Protein AF-A0A8T0GEW8-F1 (afdb_monomer)

Foldseek 3Di:
DDDDDDDDDDDDDDDDDDDPDDPDPPPFDCPDPQSVVVVVCVVVVHDDDPPPDDPDPDDDDDDDDDDDDDPPPLDQDPDALLLLLLQLLQVLLLLCVPPQLQDLVLLVLVLLQLVLQLQQPSQPLLVVLSVVCNVCVCPQPNHPDGGHVVSNPGRNNDPCYPVPDHGPQDDDPGRNVVSNLLNLLLSLLRDFLQCLVSSVVSVLSSCCRRPPDPVVNVLLCVLLVPPDDPDRGGSLNSNVSSLSSVQSVLVVVQVVCCVVPVGDPRHRPDDCVLQVVQWDPPPPTDDGPSVSVSVVSSVNNGGDRDDPDDPDDDPDPPDPDDDDDDPPVVVVVVVVVVVVVVVVVLVVLLVVLVVVLVVVVVVVVDDDDDDDPDPVVVVNVVSVVVNVVSVVVVVVD

Structure (mmCIF, N/CA/C/O backbone):
data_AF-A0A8T0GEW8-F1
#
_entry.id   AF-A0A8T0GEW8-F1
#
loop_
_atom_site.group_PDB
_atom_site.id
_atom_site.type_symbol
_atom_site.label_atom_id
_atom_site.label_alt_id
_atom_site.label_comp_id
_atom_site.label_asym_id
_atom_site.label_entity_id
_atom_site.label_seq_id
_atom_site.pdbx_PDB_ins_code
_atom_site.Cartn_x
_atom_site.Cartn_y
_atom_site.Cartn_z
_atom_site.occupancy
_atom_site.B_iso_or_equiv
_atom_site.auth_seq_id
_atom_site.auth_comp_id
_atom_site.auth_asym_id
_atom_site.auth_atom_id
_atom_site.pdbx_PDB_model_num
ATOM 1 N N . MET A 1 1 ? -43.923 12.565 -29.747 1.00 31.59 1 MET A N 1
ATOM 2 C CA . MET A 1 1 ? -43.607 11.832 -30.990 1.00 31.59 1 MET A CA 1
ATOM 3 C C . MET A 1 1 ? -43.226 10.420 -30.596 1.00 31.59 1 MET A C 1
ATOM 5 O O . MET A 1 1 ? -42.374 10.250 -29.739 1.00 31.59 1 MET A O 1
ATOM 9 N N . TYR A 1 2 ? -43.957 9.454 -31.129 1.00 22.86 2 TYR A N 1
ATOM 10 C CA . TYR A 1 2 ? -43.952 8.038 -30.785 1.00 22.86 2 TYR A CA 1
ATOM 11 C C . TYR A 1 2 ? -43.550 7.301 -32.053 1.00 22.86 2 TYR A C 1
ATOM 13 O O . TYR A 1 2 ? -44.267 7.501 -33.025 1.00 22.86 2 TYR A O 1
ATOM 21 N N . ILE A 1 3 ? -42.480 6.497 -32.062 1.00 27.22 3 ILE A N 1
ATOM 22 C CA . ILE A 1 3 ? -42.286 5.382 -33.012 1.00 27.22 3 ILE A CA 1
ATOM 23 C C . ILE A 1 3 ? -41.398 4.323 -32.328 1.00 27.22 3 ILE A C 1
ATOM 25 O O . ILE A 1 3 ? -40.303 4.640 -31.868 1.00 27.22 3 ILE A O 1
ATOM 29 N N . GLY A 1 4 ? -41.913 3.092 -32.220 1.00 26.05 4 GLY A N 1
ATOM 30 C CA . GLY A 1 4 ? -41.209 1.894 -31.740 1.00 26.05 4 GLY A CA 1
ATOM 31 C C . GLY A 1 4 ? -40.441 1.136 -32.848 1.00 26.05 4 GLY A C 1
ATOM 32 O O . GLY A 1 4 ? -40.269 1.674 -33.938 1.00 26.05 4 GLY A O 1
ATOM 33 N N . PRO A 1 5 ? -39.966 -0.099 -32.588 1.00 27.50 5 PRO A N 1
ATOM 34 C CA . PRO A 1 5 ? -39.241 -0.966 -33.542 1.00 27.50 5 PRO A CA 1
ATOM 35 C C . PRO A 1 5 ? -40.183 -2.032 -34.174 1.00 27.50 5 PRO A C 1
ATOM 37 O O . PRO A 1 5 ? -41.350 -2.054 -33.774 1.00 27.50 5 PRO A O 1
ATOM 40 N N . PRO A 1 6 ? -39.744 -3.027 -34.994 1.00 41.16 6 PRO A N 1
ATOM 41 C CA . PRO A 1 6 ? -38.611 -3.199 -35.934 1.00 41.16 6 PRO A CA 1
ATOM 42 C C . PRO A 1 6 ? -39.075 -3.757 -37.327 1.00 41.16 6 PRO A C 1
ATOM 44 O O . PRO A 1 6 ? -40.260 -3.749 -37.629 1.00 41.16 6 PRO A O 1
ATOM 47 N N . GLU A 1 7 ? -38.122 -4.290 -38.115 1.00 24.17 7 GLU A N 1
ATOM 48 C CA . GLU A 1 7 ? -38.219 -5.236 -39.261 1.00 24.17 7 GLU A CA 1
ATOM 49 C C . GLU A 1 7 ? -37.887 -4.687 -40.658 1.00 24.17 7 GLU A C 1
ATOM 51 O O . GLU A 1 7 ? -38.757 -4.204 -41.370 1.00 24.17 7 GLU A O 1
ATOM 56 N N . ILE A 1 8 ? -36.638 -4.909 -41.100 1.00 27.03 8 ILE A N 1
ATOM 57 C CA . ILE A 1 8 ? -36.347 -5.438 -42.445 1.00 27.03 8 ILE A CA 1
ATOM 58 C C . ILE A 1 8 ? -35.208 -6.462 -42.318 1.00 27.03 8 ILE A C 1
ATOM 60 O O . ILE A 1 8 ? -34.075 -6.124 -41.977 1.00 27.03 8 ILE A O 1
ATOM 64 N N . LEU A 1 9 ? -35.528 -7.724 -42.608 1.00 31.25 9 LEU A N 1
ATOM 65 C CA . LEU A 1 9 ? -34.576 -8.756 -43.011 1.00 31.25 9 LEU A CA 1
ATOM 66 C C . LEU A 1 9 ? -34.036 -8.412 -44.405 1.00 31.25 9 LEU A C 1
ATOM 68 O O . LEU A 1 9 ? -34.814 -8.287 -45.348 1.00 31.25 9 LEU A O 1
ATOM 72 N N . ALA A 1 10 ? -32.716 -8.339 -44.562 1.00 27.12 10 ALA A N 1
ATOM 73 C CA . ALA A 1 10 ? -32.076 -8.518 -45.860 1.00 27.12 10 ALA A CA 1
ATOM 74 C C . ALA A 1 10 ? -30.739 -9.243 -45.680 1.00 27.12 10 ALA A C 1
ATOM 76 O O . ALA A 1 10 ? -29.829 -8.784 -44.994 1.00 27.12 10 ALA A O 1
ATOM 77 N N . SER A 1 11 ? -30.674 -10.424 -46.286 1.00 28.80 11 SER A N 1
ATOM 78 C CA . SER A 1 11 ? -29.499 -11.270 -46.433 1.00 28.80 11 SER A CA 1
ATOM 79 C C . SER A 1 11 ? -28.368 -10.567 -47.185 1.00 28.80 11 SER A C 1
ATOM 81 O O . SER A 1 11 ? -28.637 -9.888 -48.175 1.00 28.80 11 SER A O 1
ATOM 83 N N . GLY A 1 12 ? -27.115 -10.880 -46.845 1.00 25.16 12 GLY A N 1
ATOM 84 C CA . GLY A 1 12 ? -26.031 -10.820 -47.828 1.00 25.16 12 GLY A CA 1
ATOM 85 C C . GLY A 1 12 ? -24.666 -10.385 -47.307 1.00 25.16 12 GLY A C 1
ATOM 86 O O . GLY A 1 12 ? -24.427 -9.210 -47.076 1.00 25.16 12 GLY A O 1
ATOM 87 N N . SER A 1 13 ? -23.752 -11.357 -47.300 1.00 26.44 13 SER A N 1
ATOM 88 C CA . SER A 1 13 ? -22.293 -11.228 -47.393 1.00 26.44 13 SER A CA 1
ATOM 89 C C . SER A 1 13 ? -21.514 -10.778 -46.151 1.00 26.44 13 SER A C 1
ATOM 91 O O . SER A 1 13 ? -21.291 -9.601 -45.880 1.00 26.44 13 SER A O 1
ATOM 93 N N . PHE A 1 14 ? -20.978 -11.788 -45.468 1.00 28.20 14 PHE A N 1
ATOM 94 C CA . PHE A 1 14 ? -19.852 -11.700 -44.548 1.00 28.20 14 PHE A CA 1
ATOM 95 C C . PHE A 1 14 ? -18.619 -11.131 -45.272 1.00 28.20 14 PHE A C 1
ATOM 97 O O . PHE A 1 14 ? -18.049 -11.778 -46.146 1.00 28.20 14 PHE A O 1
ATOM 104 N N . ALA A 1 15 ? -18.202 -9.923 -44.897 1.00 29.20 15 ALA A N 1
ATOM 105 C CA . ALA A 1 15 ? -16.880 -9.388 -45.203 1.00 29.20 15 ALA A CA 1
ATOM 106 C C . ALA A 1 15 ? -16.211 -9.010 -43.876 1.00 29.20 15 ALA A C 1
ATOM 108 O O . ALA A 1 15 ? -16.519 -7.987 -43.266 1.00 29.20 15 ALA A O 1
ATOM 109 N N . SER A 1 16 ? -15.327 -9.884 -43.395 1.00 31.16 16 SER A N 1
ATOM 110 C CA . SER A 1 16 ? -14.570 -9.686 -42.162 1.00 31.16 16 SER A CA 1
ATOM 111 C C . SER A 1 16 ? -13.531 -8.575 -42.329 1.00 31.16 16 SER A C 1
ATOM 113 O O . SER A 1 16 ? -12.635 -8.688 -43.166 1.00 31.16 16 SER A O 1
ATOM 115 N N . ARG A 1 17 ? -13.578 -7.541 -41.483 1.00 31.94 17 ARG A N 1
ATOM 116 C CA . ARG A 1 17 ? -12.432 -6.654 -41.239 1.00 31.94 17 ARG A CA 1
ATOM 117 C C . ARG A 1 17 ? -11.758 -7.030 -39.916 1.00 31.94 17 ARG A C 1
ATOM 119 O O . ARG A 1 17 ? -12.286 -6.757 -38.848 1.00 31.94 17 ARG A O 1
ATOM 126 N N . GLY A 1 18 ? -10.610 -7.697 -40.062 1.00 29.62 18 GLY A N 1
ATOM 127 C CA . GLY A 1 18 ? -9.391 -7.634 -39.242 1.00 29.62 18 GLY A CA 1
ATOM 128 C C . GLY A 1 18 ? -9.494 -7.706 -37.718 1.00 29.62 18 GLY A C 1
ATOM 129 O O . GLY A 1 18 ? -9.539 -6.675 -37.056 1.00 29.62 18 GLY A O 1
ATOM 130 N N . LYS A 1 19 ? -9.363 -8.916 -37.161 1.00 34.34 19 LYS A N 1
ATOM 131 C CA . LYS A 1 19 ? -8.865 -9.129 -35.793 1.00 34.34 19 LYS A CA 1
ATOM 132 C C . LYS A 1 19 ? -7.336 -8.984 -35.801 1.00 34.34 19 LYS A C 1
ATOM 134 O O . LYS A 1 19 ? -6.679 -9.718 -36.530 1.00 34.34 19 LYS A O 1
ATOM 139 N N . LYS A 1 20 ? -6.772 -8.099 -34.975 1.00 37.69 20 LYS A N 1
ATOM 140 C CA . LYS A 1 20 ? -5.392 -8.244 -34.484 1.00 37.69 20 LYS A CA 1
ATOM 141 C C . LYS A 1 20 ? -5.466 -9.041 -33.184 1.00 37.69 20 LYS A C 1
ATOM 143 O O . LYS A 1 20 ? -5.836 -8.497 -32.150 1.00 37.69 20 LYS A O 1
ATOM 148 N N . GLY A 1 21 ? -5.211 -10.339 -33.264 1.00 30.97 21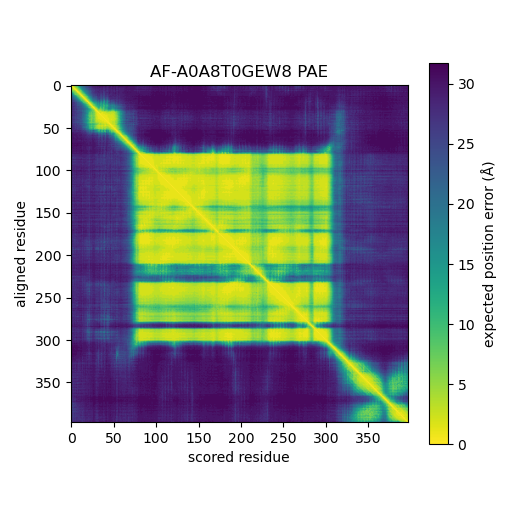 GLY A N 1
ATOM 149 C CA . GLY A 1 21 ? -5.176 -11.244 -32.121 1.00 30.97 21 GLY A CA 1
ATOM 150 C C . GLY A 1 21 ? -4.477 -12.526 -32.536 1.00 30.97 21 GLY A C 1
ATOM 151 O O . GLY A 1 21 ? -4.980 -13.174 -33.446 1.00 30.97 21 GLY A O 1
ATOM 152 N N . LEU A 1 22 ? -3.356 -12.826 -31.865 1.00 35.22 22 LEU A N 1
ATOM 153 C CA . LEU A 1 22 ? -2.341 -13.833 -32.204 1.00 35.22 22 LEU A CA 1
ATOM 154 C C . LEU A 1 22 ? -1.844 -13.721 -33.651 1.00 35.22 22 LEU A C 1
ATOM 156 O O . LEU A 1 22 ? -2.635 -13.772 -34.587 1.00 35.22 22 LEU A O 1
ATOM 160 N N . ASP A 1 23 ? -0.530 -13.640 -33.855 1.00 40.91 23 ASP A N 1
ATOM 161 C CA . ASP A 1 23 ? 0.010 -13.981 -35.169 1.00 40.91 23 ASP A CA 1
ATOM 162 C C . ASP A 1 23 ? -0.490 -15.391 -35.493 1.00 40.91 23 ASP A C 1
ATOM 164 O O . ASP A 1 23 ? -0.124 -16.375 -34.840 1.00 40.91 23 ASP A O 1
ATOM 168 N N . SER A 1 24 ? -1.419 -15.468 -36.445 1.00 48.75 24 SER A N 1
ATOM 169 C CA . SER A 1 24 ? -1.850 -16.716 -37.045 1.00 48.75 24 SER A CA 1
ATOM 170 C C . SER A 1 24 ? -0.597 -17.468 -37.457 1.00 48.75 24 SER A C 1
ATOM 172 O O . SER A 1 24 ? 0.356 -16.848 -37.924 1.00 48.75 24 SER A O 1
ATOM 174 N N . VAL A 1 25 ? -0.588 -18.787 -37.270 1.00 50.16 25 VAL A N 1
ATOM 175 C CA . VAL A 1 25 ? 0.472 -19.661 -37.778 1.00 50.16 25 VAL A CA 1
ATOM 176 C C . VAL A 1 25 ? 0.545 -19.465 -39.294 1.00 50.16 25 VAL A C 1
ATOM 178 O O . VAL A 1 25 ? -0.166 -20.113 -40.057 1.00 50.16 25 VAL A O 1
ATOM 181 N N . GLU A 1 26 ? 1.340 -18.498 -39.740 1.00 45.25 26 GLU A N 1
ATOM 182 C CA . GLU A 1 26 ? 1.493 -18.203 -41.151 1.00 45.25 26 GLU A CA 1
ATOM 183 C C . GLU A 1 26 ? 2.299 -19.344 -41.768 1.00 45.25 26 GLU A C 1
ATOM 185 O O . GLU A 1 26 ? 3.472 -19.557 -41.454 1.00 45.25 26 GLU A O 1
ATOM 190 N N . GLY A 1 27 ? 1.631 -20.107 -42.635 1.00 53.59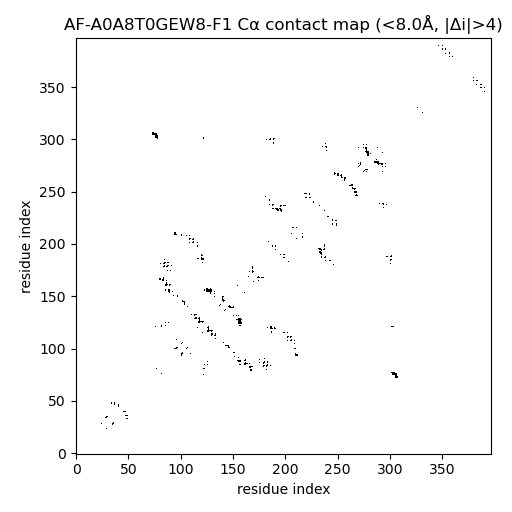 27 GLY A N 1
ATOM 191 C CA . GLY A 1 27 ? 2.269 -21.067 -43.531 1.00 53.59 27 GLY A CA 1
ATOM 192 C C . GLY A 1 27 ? 2.339 -22.522 -43.061 1.00 53.59 27 GLY A C 1
ATOM 193 O O . GLY A 1 27 ? 3.123 -23.278 -43.631 1.00 53.59 27 GLY A O 1
ATOM 194 N N . GLY A 1 28 ? 1.543 -22.950 -42.077 1.00 51.62 28 GLY A N 1
ATOM 195 C CA . GLY A 1 28 ? 1.423 -24.373 -41.745 1.00 51.62 28 GLY A CA 1
ATOM 196 C C . GLY A 1 28 ? 0.036 -24.728 -41.227 1.00 51.62 28 GLY A C 1
ATOM 197 O O . GLY A 1 28 ? -0.393 -24.176 -40.218 1.00 51.62 28 GLY A O 1
ATOM 198 N N . ASP A 1 29 ? -0.650 -25.654 -41.900 1.00 52.09 29 ASP A N 1
ATOM 199 C CA . ASP A 1 29 ? -1.899 -26.242 -41.414 1.00 52.09 29 ASP A CA 1
ATOM 200 C C . ASP A 1 29 ? -1.615 -27.030 -40.127 1.00 52.09 29 ASP A C 1
ATOM 202 O O . ASP A 1 29 ? -1.225 -28.195 -40.162 1.00 52.09 29 ASP A O 1
ATOM 206 N N . VAL A 1 30 ? -1.767 -26.390 -38.965 1.00 58.62 30 VAL A N 1
ATOM 207 C CA . VAL A 1 30 ? -1.705 -27.077 -37.670 1.00 58.62 30 VAL A CA 1
ATOM 208 C C . VAL A 1 30 ? -3.067 -27.711 -37.417 1.00 58.62 30 VAL A C 1
ATOM 210 O O . VAL A 1 30 ? -3.941 -27.119 -36.785 1.00 58.62 30 VAL A O 1
ATOM 213 N N . ALA A 1 31 ? -3.269 -28.903 -37.975 1.00 60.41 31 ALA A N 1
ATOM 214 C CA . ALA A 1 31 ? -4.513 -29.657 -37.847 1.00 60.41 31 ALA A CA 1
ATOM 215 C C . ALA A 1 31 ? -4.477 -30.640 -36.665 1.00 60.41 31 ALA A C 1
ATOM 217 O O . ALA A 1 31 ? -5.524 -31.051 -36.161 1.00 60.41 31 ALA A O 1
ATOM 218 N N . THR A 1 32 ? -3.280 -31.017 -36.210 1.00 73.75 32 THR A N 1
ATOM 219 C CA . THR A 1 32 ? -3.072 -32.029 -35.171 1.00 73.75 32 THR A CA 1
ATOM 220 C C . THR A 1 32 ? -2.059 -31.586 -34.111 1.00 73.75 32 THR A C 1
ATOM 222 O O . THR A 1 32 ? -1.294 -30.636 -34.289 1.00 73.75 32 THR A O 1
ATOM 225 N N . GLY A 1 33 ? -2.038 -32.295 -32.977 1.00 71.12 33 GLY A N 1
ATOM 226 C CA . GLY A 1 33 ? -1.049 -32.062 -31.920 1.00 71.12 33 GLY A CA 1
ATOM 227 C C . GLY A 1 33 ? 0.397 -32.298 -32.377 1.00 71.12 33 GLY A C 1
ATOM 228 O O . GLY A 1 33 ? 1.303 -31.634 -31.876 1.00 71.12 33 GLY A O 1
ATOM 229 N N . ASP A 1 34 ? 0.616 -33.190 -33.349 1.00 75.38 34 ASP A N 1
ATOM 230 C CA . ASP A 1 34 ? 1.935 -33.435 -33.943 1.00 75.38 34 ASP A CA 1
ATOM 231 C C . ASP A 1 34 ? 2.409 -32.240 -34.786 1.00 75.38 34 ASP A C 1
ATOM 233 O O . ASP A 1 34 ? 3.584 -31.870 -34.720 1.00 75.38 34 ASP A O 1
ATOM 237 N N . ASP A 1 35 ? 1.498 -31.582 -35.511 1.00 73.31 35 ASP A N 1
ATOM 238 C CA . ASP A 1 35 ? 1.813 -30.401 -36.329 1.00 73.31 35 ASP A CA 1
ATOM 239 C C . ASP A 1 35 ? 2.222 -29.214 -35.449 1.00 73.31 35 ASP A C 1
ATOM 241 O O . ASP A 1 35 ? 3.203 -28.517 -35.727 1.00 73.31 35 ASP A O 1
ATOM 245 N N . LEU A 1 36 ? 1.514 -29.025 -34.329 1.00 79.38 36 LEU A N 1
ATOM 246 C CA . LEU A 1 36 ? 1.851 -28.004 -33.342 1.00 79.38 36 LEU A CA 1
ATOM 247 C C . LEU A 1 36 ? 3.216 -28.292 -32.711 1.00 79.38 36 LEU A C 1
ATOM 249 O O . LEU A 1 36 ? 4.041 -27.388 -32.571 1.00 79.38 36 LEU A O 1
ATOM 253 N N . LEU A 1 37 ? 3.482 -29.553 -32.359 1.00 80.38 37 LEU A N 1
ATOM 254 C CA . LEU A 1 37 ? 4.751 -29.950 -31.757 1.00 80.38 37 LEU A CA 1
ATOM 255 C C . LEU A 1 37 ? 5.925 -29.757 -32.727 1.00 80.38 37 LEU A C 1
ATOM 257 O O . LEU A 1 37 ? 6.981 -29.274 -32.315 1.00 80.38 37 LEU A O 1
ATOM 261 N N . GLN A 1 38 ? 5.747 -30.063 -34.015 1.00 76.00 38 GLN A N 1
ATOM 262 C CA . GLN A 1 38 ? 6.753 -29.783 -35.043 1.00 76.00 38 GLN A CA 1
ATOM 263 C C . GLN A 1 38 ? 7.003 -28.284 -35.218 1.00 76.00 38 GLN A C 1
ATOM 265 O O . GLN A 1 38 ? 8.162 -27.863 -35.303 1.00 76.00 38 GLN A O 1
ATOM 270 N N . TRP A 1 39 ? 5.945 -27.471 -35.219 1.00 76.88 39 TRP A N 1
ATOM 271 C CA . TRP A 1 39 ? 6.070 -26.018 -35.294 1.00 76.88 39 TRP A CA 1
ATOM 272 C C . TRP A 1 39 ? 6.848 -25.449 -34.096 1.00 76.88 39 TRP A C 1
ATOM 274 O O . TRP A 1 39 ? 7.785 -24.667 -34.280 1.00 76.88 39 TRP A O 1
ATOM 284 N N . ILE A 1 40 ? 6.539 -25.908 -32.876 1.00 78.00 40 ILE A N 1
ATOM 285 C CA . ILE A 1 40 ? 7.249 -25.515 -31.648 1.00 78.00 40 ILE A CA 1
ATOM 286 C C . ILE A 1 40 ? 8.721 -25.941 -31.719 1.00 78.00 40 ILE A C 1
ATOM 288 O O . ILE A 1 40 ? 9.606 -25.104 -31.534 1.00 78.00 40 ILE A O 1
ATOM 292 N N . ASN A 1 41 ? 8.992 -27.213 -32.040 1.00 80.88 41 ASN A N 1
ATOM 293 C CA . ASN A 1 41 ? 10.339 -27.786 -32.146 1.00 80.88 41 ASN A CA 1
ATOM 294 C C . ASN A 1 41 ? 11.251 -26.977 -33.082 1.00 80.88 41 ASN A C 1
ATOM 296 O O . ASN A 1 41 ? 12.416 -26.736 -32.755 1.00 80.88 41 ASN A O 1
ATOM 300 N N . LYS A 1 42 ? 10.708 -26.502 -34.213 1.00 81.50 42 LYS A N 1
ATOM 301 C CA . LYS A 1 42 ? 11.425 -25.666 -35.187 1.00 81.50 42 LYS A CA 1
ATOM 302 C C . LYS A 1 42 ? 11.825 -24.303 -34.615 1.00 81.50 42 LYS A C 1
ATOM 304 O O . LYS A 1 42 ? 12.899 -23.804 -34.938 1.00 81.50 42 LYS A O 1
ATOM 309 N N . ARG A 1 43 ? 10.990 -23.707 -33.759 1.00 76.00 43 ARG A N 1
ATOM 310 C CA . ARG A 1 43 ? 11.202 -22.362 -33.198 1.00 76.00 43 ARG A CA 1
ATOM 311 C C . ARG A 1 43 ? 12.156 -22.359 -32.004 1.00 76.00 43 ARG A C 1
ATOM 313 O O . ARG A 1 43 ? 12.912 -21.410 -31.831 1.00 76.00 43 ARG A O 1
ATOM 320 N N . ILE A 1 44 ? 12.151 -23.433 -31.214 1.00 77.81 44 ILE A N 1
ATOM 321 C CA . ILE A 1 44 ? 13.019 -23.587 -30.032 1.00 77.81 44 ILE A CA 1
ATOM 322 C C . ILE A 1 44 ? 14.295 -24.399 -30.310 1.00 77.81 44 ILE A C 1
ATOM 324 O O . ILE A 1 44 ? 15.079 -24.627 -29.392 1.00 77.81 44 ILE A O 1
ATOM 328 N N . ASN A 1 45 ? 14.491 -24.857 -31.554 1.00 77.38 45 ASN A N 1
ATOM 329 C CA . ASN A 1 45 ? 15.600 -25.713 -31.987 1.00 77.38 45 ASN A CA 1
ATOM 330 C C . ASN A 1 45 ? 15.780 -26.976 -31.113 1.00 77.38 45 ASN A C 1
ATOM 332 O O . ASN A 1 45 ? 16.884 -27.302 -30.671 1.00 77.38 45 ASN A O 1
ATOM 336 N N . LYS A 1 46 ? 14.678 -27.688 -30.841 1.00 82.19 46 LYS A N 1
ATOM 337 C CA . LYS A 1 46 ? 14.663 -28.965 -30.098 1.00 82.19 46 LYS A CA 1
ATOM 338 C C . LYS A 1 46 ? 13.888 -30.042 -30.867 1.00 82.19 46 LYS A C 1
ATOM 340 O O . LYS A 1 46 ? 13.291 -29.757 -31.900 1.00 82.19 46 LYS A O 1
ATOM 345 N N . ARG A 1 47 ? 13.942 -31.297 -30.405 1.00 75.56 47 ARG A N 1
ATOM 346 C CA . ARG A 1 47 ? 13.287 -32.455 -31.046 1.00 75.56 47 ARG A CA 1
ATOM 347 C C . ARG A 1 47 ? 12.516 -33.286 -30.019 1.00 75.56 47 ARG A C 1
ATOM 349 O O . ARG A 1 47 ? 13.015 -34.309 -29.568 1.00 75.56 47 ARG A O 1
ATOM 356 N N . TYR A 1 48 ? 11.333 -32.820 -29.639 1.00 76.00 48 TYR A N 1
ATOM 357 C CA . TYR A 1 48 ? 10.393 -33.578 -28.809 1.00 76.00 48 TYR A CA 1
ATOM 358 C C . TYR A 1 48 ? 9.409 -34.379 -29.673 1.00 76.00 48 TYR A C 1
ATOM 360 O O . TYR A 1 48 ? 9.063 -33.945 -30.774 1.00 76.00 48 TYR A O 1
ATOM 368 N N . SER A 1 49 ? 8.926 -35.510 -29.165 1.00 79.25 49 SER A N 1
ATOM 369 C CA . SER A 1 49 ? 7.895 -36.356 -29.776 1.00 79.25 49 SER A CA 1
ATOM 370 C C . SER A 1 49 ? 6.730 -36.573 -28.809 1.00 79.25 49 SER A C 1
ATOM 372 O O . SER A 1 49 ? 6.934 -36.743 -27.609 1.00 79.25 49 SER A O 1
ATOM 374 N N . LEU A 1 50 ? 5.495 -36.661 -29.321 1.00 73.69 50 LEU A N 1
ATOM 375 C CA . LEU A 1 50 ? 4.319 -37.009 -28.504 1.00 73.69 50 LEU A CA 1
ATOM 376 C C . LEU A 1 50 ? 4.400 -38.419 -27.892 1.00 73.69 50 LEU A C 1
ATOM 378 O O . LEU A 1 50 ? 3.615 -38.760 -27.010 1.00 73.69 50 LEU A O 1
ATOM 382 N N . LYS A 1 51 ? 5.341 -39.242 -28.366 1.00 70.94 51 LYS A N 1
ATOM 383 C CA . LYS A 1 51 ? 5.599 -40.601 -27.876 1.00 70.94 51 LYS A CA 1
ATOM 384 C C . LYS A 1 51 ? 6.802 -40.682 -26.935 1.00 70.94 51 LYS A C 1
ATOM 386 O O . LYS A 1 51 ? 7.169 -41.790 -26.544 1.00 70.94 51 LYS A O 1
ATOM 391 N N . ASP A 1 52 ? 7.428 -39.553 -26.595 1.00 68.12 52 ASP A N 1
ATOM 392 C CA . ASP A 1 52 ? 8.541 -39.542 -25.648 1.00 68.12 52 ASP A CA 1
ATOM 393 C C . ASP A 1 52 ? 8.065 -40.095 -24.299 1.00 68.12 52 ASP A C 1
ATOM 395 O O . ASP A 1 52 ? 7.110 -39.598 -23.693 1.00 68.12 52 ASP A O 1
ATOM 399 N N . LYS A 1 53 ? 8.711 -41.172 -23.836 1.00 53.19 53 LYS A N 1
ATOM 400 C CA . LYS A 1 53 ? 8.368 -41.792 -22.556 1.00 53.19 53 LYS A CA 1
ATOM 401 C C . LYS A 1 53 ? 8.685 -40.835 -21.412 1.00 53.19 53 LYS A C 1
ATOM 403 O O . LYS A 1 53 ? 9.746 -40.219 -21.342 1.00 53.19 53 LYS A O 1
ATOM 408 N N . ARG A 1 54 ? 7.738 -40.754 -20.484 1.00 45.56 54 ARG A N 1
ATOM 409 C CA . ARG A 1 54 ? 7.850 -40.032 -19.219 1.00 45.56 54 ARG A CA 1
ATOM 410 C C . ARG A 1 54 ? 9.018 -40.615 -18.396 1.00 45.56 54 ARG A C 1
ATOM 412 O O . ARG A 1 54 ? 9.060 -41.829 -18.236 1.00 45.56 54 ARG A O 1
ATOM 419 N N . PRO A 1 55 ? 9.924 -39.799 -17.824 1.00 35.19 55 PRO A N 1
ATOM 420 C CA . PRO A 1 55 ? 10.973 -40.322 -16.948 1.00 35.19 55 PRO A CA 1
ATOM 421 C C . PRO A 1 55 ? 10.339 -40.904 -15.678 1.00 35.19 55 PRO A C 1
ATOM 423 O O . PRO A 1 55 ? 9.779 -40.138 -14.897 1.00 35.19 55 PRO A O 1
ATOM 426 N N . GLY A 1 56 ? 10.371 -42.227 -15.490 1.00 47.38 56 GLY A N 1
ATOM 427 C CA . GLY A 1 56 ? 9.885 -42.884 -14.267 1.00 47.38 56 GLY A CA 1
ATOM 428 C C . GLY A 1 56 ? 9.130 -44.209 -14.430 1.00 47.38 56 GLY A C 1
ATOM 429 O O . GLY A 1 56 ? 8.763 -44.780 -13.415 1.00 47.38 56 GLY A O 1
ATOM 430 N N . ASP A 1 57 ? 8.904 -44.715 -15.645 1.00 40.25 57 ASP A N 1
ATOM 431 C CA . ASP A 1 57 ? 8.289 -46.041 -15.825 1.00 40.25 57 ASP A CA 1
ATOM 432 C C . ASP A 1 57 ? 9.361 -47.150 -15.837 1.00 40.25 57 ASP A C 1
ATOM 434 O O . ASP A 1 57 ? 9.713 -47.658 -16.903 1.00 40.25 57 ASP A O 1
ATOM 438 N N . GLU A 1 58 ? 9.874 -47.524 -14.661 1.00 36.72 58 GLU A N 1
ATOM 439 C CA . GLU A 1 58 ? 10.549 -48.812 -14.427 1.00 36.72 58 GLU A CA 1
ATOM 440 C C . GLU A 1 58 ? 10.027 -49.464 -13.127 1.00 36.72 58 GLU A C 1
ATOM 442 O O . GLU A 1 58 ? 10.285 -48.983 -12.031 1.00 36.72 58 GLU A O 1
ATOM 447 N N . SER A 1 59 ? 9.240 -50.530 -13.335 1.00 37.81 59 SER A N 1
ATOM 448 C CA . SER A 1 59 ? 8.977 -51.746 -12.533 1.00 37.81 59 SER A CA 1
ATOM 449 C C . SER A 1 59 ? 8.857 -51.710 -10.998 1.00 37.81 59 SER A C 1
ATOM 451 O O . SER A 1 59 ? 9.819 -51.437 -10.292 1.00 37.81 59 SER A O 1
ATOM 453 N N . ASP A 1 60 ? 7.687 -52.187 -10.550 1.00 38.34 60 ASP A N 1
ATOM 454 C CA . ASP A 1 60 ? 7.427 -53.173 -9.486 1.00 38.34 60 ASP A CA 1
ATOM 455 C C . ASP A 1 60 ? 8.236 -53.093 -8.179 1.00 38.34 60 ASP A C 1
ATOM 457 O O . ASP A 1 60 ? 9.317 -53.661 -8.085 1.00 38.34 60 ASP A O 1
ATOM 461 N N . GLU A 1 61 ? 7.625 -52.550 -7.117 1.00 30.27 61 GLU A N 1
ATOM 462 C CA . GLU A 1 61 ? 7.772 -53.109 -5.765 1.00 30.27 61 GLU A CA 1
ATOM 463 C C . GLU A 1 61 ? 6.584 -52.727 -4.861 1.00 30.27 61 GLU A C 1
ATOM 465 O O . GLU A 1 61 ? 6.220 -51.564 -4.682 1.00 30.27 61 GLU A O 1
ATOM 470 N N . GLU A 1 62 ? 5.949 -53.764 -4.325 1.00 37.88 62 GLU A N 1
ATOM 471 C CA . GLU A 1 62 ? 4.857 -53.757 -3.357 1.00 37.88 62 GLU A CA 1
ATOM 472 C C . GLU A 1 62 ? 5.404 -53.361 -1.976 1.00 37.88 62 GLU A C 1
ATOM 474 O O . GLU A 1 62 ? 6.170 -54.120 -1.386 1.00 37.88 62 GLU A O 1
ATOM 479 N N . VAL A 1 63 ? 5.023 -52.197 -1.428 1.00 29.44 63 VAL A N 1
ATOM 480 C CA . VAL A 1 63 ? 5.275 -51.886 -0.009 1.00 29.44 63 VAL A CA 1
ATOM 481 C C . VAL A 1 63 ? 4.059 -51.234 0.643 1.00 29.44 63 VAL A C 1
ATOM 483 O O . VAL A 1 63 ? 3.471 -50.263 0.174 1.00 29.44 63 VAL A O 1
ATOM 486 N N . THR A 1 64 ? 3.715 -51.859 1.758 1.00 29.44 64 THR A N 1
ATOM 487 C CA . THR A 1 64 ? 2.560 -51.746 2.635 1.00 29.44 64 THR A CA 1
ATOM 488 C C . THR A 1 64 ? 2.308 -50.373 3.257 1.00 29.44 64 THR A C 1
ATOM 490 O O . THR A 1 64 ? 3.212 -49.699 3.746 1.00 29.44 64 THR A O 1
ATOM 493 N N . GLU A 1 65 ? 1.014 -50.070 3.333 1.00 39.19 65 GLU A N 1
ATOM 494 C CA . GLU A 1 65 ? 0.314 -49.141 4.221 1.00 39.19 65 GLU A CA 1
ATOM 495 C C . GLU A 1 65 ? 0.911 -49.060 5.641 1.00 39.19 65 GLU A C 1
ATOM 497 O O . GLU A 1 65 ? 1.082 -50.089 6.295 1.00 39.19 65 GLU A O 1
ATOM 502 N N . ASN A 1 66 ? 1.223 -47.835 6.103 1.00 33.81 66 ASN A N 1
ATOM 503 C CA . ASN A 1 66 ? 0.942 -47.297 7.451 1.00 33.81 66 ASN A CA 1
ATOM 504 C C . ASN A 1 66 ? 1.735 -46.000 7.728 1.00 33.81 66 ASN A C 1
ATOM 506 O O . ASN A 1 66 ? 2.849 -46.063 8.242 1.00 33.81 66 ASN A O 1
ATOM 510 N N . GLN A 1 67 ? 1.145 -44.823 7.475 1.00 30.06 67 GLN A N 1
ATOM 511 C CA . GLN A 1 67 ? 1.376 -43.589 8.254 1.00 30.06 67 GLN A CA 1
ATOM 512 C C . GLN A 1 67 ? 0.351 -42.502 7.861 1.00 30.06 67 GLN A C 1
ATOM 514 O O . GLN A 1 67 ? 0.005 -42.398 6.684 1.00 30.06 67 GLN A O 1
ATOM 519 N N . PRO A 1 68 ? -0.178 -41.709 8.817 1.00 30.14 68 PRO A N 1
ATOM 520 C CA . PRO A 1 68 ? -1.181 -40.686 8.526 1.00 30.14 68 PRO A CA 1
ATOM 521 C C . PRO A 1 68 ? -0.566 -39.557 7.684 1.00 30.14 68 PRO A C 1
ATOM 523 O O . PRO A 1 68 ? 0.631 -39.287 7.819 1.00 30.14 68 PRO A O 1
ATOM 526 N N . PRO A 1 69 ? -1.356 -38.878 6.831 1.00 31.45 69 PRO A N 1
ATOM 527 C CA . PRO A 1 69 ? -0.823 -37.892 5.907 1.00 31.45 69 PRO A CA 1
ATOM 528 C C . PRO A 1 69 ? -0.207 -36.740 6.697 1.00 31.45 69 PRO A C 1
ATOM 530 O O . PRO A 1 69 ? -0.887 -36.028 7.439 1.00 31.45 69 PRO A O 1
ATOM 533 N N . THR A 1 70 ? 1.101 -36.552 6.535 1.00 29.06 70 THR A N 1
ATOM 534 C CA . THR A 1 70 ? 1.772 -35.320 6.933 1.00 29.06 70 THR A CA 1
ATOM 535 C C . THR A 1 70 ? 1.120 -34.187 6.158 1.00 29.06 70 THR A C 1
ATOM 537 O O . THR A 1 70 ? 1.200 -34.154 4.930 1.00 29.06 70 THR A O 1
ATOM 540 N N . VAL A 1 71 ? 0.448 -33.280 6.866 1.00 31.80 71 VAL A N 1
ATOM 541 C CA . VAL A 1 71 ? -0.065 -32.033 6.298 1.00 31.80 71 VAL A CA 1
ATOM 542 C C . VAL A 1 71 ? 1.124 -31.295 5.690 1.00 31.80 71 VAL A C 1
ATOM 544 O O . VAL A 1 71 ? 1.936 -30.711 6.404 1.00 31.80 71 VAL A O 1
ATOM 547 N N . THR A 1 72 ? 1.257 -31.342 4.367 1.00 31.22 72 THR A N 1
ATOM 548 C CA . THR A 1 72 ? 2.164 -30.472 3.627 1.00 31.22 72 THR A CA 1
ATOM 549 C C . THR A 1 72 ? 1.619 -29.056 3.749 1.00 31.22 72 THR A C 1
ATOM 551 O O . THR A 1 72 ? 0.730 -28.644 3.005 1.00 31.22 72 THR A O 1
ATOM 554 N N . THR A 1 73 ? 2.100 -28.312 4.741 1.00 30.52 73 THR A N 1
ATOM 555 C CA . THR A 1 73 ? 1.861 -26.875 4.835 1.00 30.52 73 THR A CA 1
ATOM 556 C C . THR A 1 73 ? 2.577 -26.205 3.672 1.00 30.52 73 THR A C 1
ATOM 558 O O . THR A 1 73 ? 3.800 -26.066 3.684 1.00 30.52 73 THR A O 1
ATOM 561 N N . TRP A 1 74 ? 1.817 -25.801 2.656 1.00 32.75 74 TRP A N 1
ATOM 562 C CA . TRP A 1 74 ? 2.285 -24.895 1.614 1.00 32.75 74 TRP A CA 1
ATOM 563 C C . TRP A 1 74 ? 2.647 -23.561 2.268 1.00 32.75 74 TRP A C 1
ATOM 565 O O . TRP A 1 74 ? 1.783 -22.735 2.564 1.00 32.75 74 TRP A O 1
ATOM 575 N N . GLN A 1 75 ? 3.928 -23.377 2.576 1.00 33.97 75 GLN A N 1
ATOM 576 C CA . GLN A 1 75 ? 4.416 -22.155 3.191 1.00 33.97 75 GLN A CA 1
ATOM 577 C C . GLN A 1 75 ? 4.663 -21.127 2.086 1.00 33.97 75 GLN A C 1
ATOM 579 O O . GLN A 1 75 ? 5.637 -21.210 1.341 1.00 33.97 75 GLN A O 1
ATOM 584 N N . TRP A 1 76 ? 3.750 -20.166 1.965 1.00 39.31 76 TRP A N 1
ATOM 585 C CA . TRP A 1 76 ? 3.898 -19.000 1.100 1.00 39.31 76 TRP A CA 1
ATOM 586 C C . TRP A 1 76 ? 5.131 -18.207 1.540 1.00 39.31 76 TRP A C 1
ATOM 588 O O . TRP A 1 76 ? 5.114 -17.561 2.588 1.00 39.31 76 TRP A O 1
ATOM 598 N N . GLN A 1 77 ? 6.218 -18.275 0.775 1.00 41.31 77 GLN A N 1
ATOM 599 C CA . GLN A 1 77 ? 7.422 -17.503 1.058 1.00 41.31 77 GLN A CA 1
ATOM 600 C C . GLN A 1 77 ? 7.634 -16.469 -0.045 1.00 41.31 77 GLN A C 1
ATOM 602 O O . GLN A 1 77 ? 7.848 -16.806 -1.206 1.00 41.31 77 GLN A O 1
ATOM 607 N N . MET A 1 78 ? 7.602 -15.203 0.365 1.00 56.34 78 MET A N 1
ATOM 608 C CA . MET A 1 78 ? 8.165 -14.053 -0.342 1.00 56.34 78 MET A CA 1
ATOM 609 C C . MET A 1 78 ? 9.406 -13.612 0.439 1.00 56.34 78 MET A C 1
ATOM 611 O O . MET A 1 78 ? 9.316 -12.667 1.229 1.00 56.34 78 MET A O 1
ATOM 615 N N . PRO A 1 79 ? 10.529 -14.351 0.360 1.00 49.56 79 PRO A N 1
ATOM 616 C CA . PRO A 1 79 ? 11.666 -14.093 1.229 1.00 49.56 79 PRO A CA 1
ATOM 617 C C . PRO A 1 79 ? 12.327 -12.795 0.752 1.00 49.56 79 PRO A C 1
ATOM 619 O O . PRO A 1 79 ? 12.847 -12.750 -0.360 1.00 49.56 79 PRO A O 1
ATOM 622 N N . GLY A 1 80 ? 12.224 -11.727 1.544 1.00 58.97 80 GLY A N 1
ATOM 623 C CA . GLY A 1 80 ? 12.646 -10.374 1.172 1.00 58.97 80 GLY A CA 1
ATOM 624 C C . GLY A 1 80 ? 11.527 -9.342 1.329 1.00 58.97 80 GLY A C 1
ATOM 625 O O . GLY A 1 80 ? 11.596 -8.415 2.128 1.00 58.97 80 GLY A O 1
ATOM 626 N N . THR A 1 81 ? 10.445 -9.503 0.562 1.00 80.25 81 THR A N 1
ATOM 627 C CA . THR A 1 81 ? 9.355 -8.514 0.554 1.00 80.25 81 THR A CA 1
ATOM 628 C C . THR A 1 81 ? 8.343 -8.743 1.672 1.00 80.25 81 THR A C 1
ATOM 630 O O . THR A 1 81 ? 7.769 -7.774 2.158 1.00 80.25 81 THR A O 1
ATOM 633 N N . LEU A 1 82 ? 8.130 -9.987 2.134 1.00 89.94 82 LEU A N 1
ATOM 634 C CA . LEU A 1 82 ? 7.110 -10.267 3.155 1.00 89.94 82 LEU A CA 1
ATOM 635 C C . LEU A 1 82 ? 7.395 -9.541 4.465 1.00 89.94 82 LEU A C 1
ATOM 637 O O . LEU A 1 82 ? 6.475 -9.027 5.091 1.00 89.94 82 LEU A O 1
ATOM 641 N N . GLN A 1 83 ? 8.661 -9.511 4.871 1.00 91.88 83 GLN A N 1
ATOM 642 C CA . GLN A 1 83 ? 9.086 -8.832 6.084 1.00 91.88 83 GLN A CA 1
ATOM 643 C C . GLN A 1 83 ? 8.712 -7.348 6.026 1.00 91.88 83 GLN A C 1
ATOM 645 O O . GLN A 1 83 ? 8.063 -6.872 6.958 1.00 91.88 83 GLN A O 1
ATOM 650 N N . ASP A 1 84 ? 9.084 -6.655 4.948 1.00 94.00 84 ASP A N 1
ATOM 651 C CA . ASP A 1 84 ? 8.792 -5.232 4.766 1.00 94.00 84 ASP A CA 1
ATOM 652 C C . ASP A 1 84 ? 7.294 -4.970 4.599 1.00 94.00 84 ASP A C 1
ATOM 654 O O . ASP A 1 84 ? 6.789 -3.962 5.081 1.00 94.00 84 ASP A O 1
ATOM 658 N N . VAL A 1 85 ? 6.559 -5.889 3.969 1.00 95.50 85 VAL A N 1
ATOM 659 C CA . VAL A 1 85 ? 5.097 -5.813 3.846 1.00 95.50 85 VAL A CA 1
ATOM 660 C C . VAL A 1 85 ? 4.427 -5.941 5.216 1.00 95.50 85 VAL A C 1
ATOM 662 O O . VAL A 1 85 ? 3.541 -5.159 5.539 1.00 95.50 85 VAL A O 1
ATOM 665 N N . GLU A 1 86 ? 4.858 -6.882 6.056 1.00 95.88 86 GLU A N 1
ATOM 666 C CA . GLU A 1 86 ? 4.350 -7.017 7.425 1.00 95.88 86 GLU A CA 1
ATOM 667 C C . GLU A 1 86 ? 4.707 -5.814 8.307 1.00 95.88 86 GLU A C 1
ATOM 669 O O . GLU A 1 86 ? 3.873 -5.347 9.086 1.00 95.88 86 GLU A O 1
ATOM 674 N N . GLU A 1 87 ? 5.937 -5.313 8.175 1.00 95.69 87 GLU A N 1
ATOM 675 C CA . GLU A 1 87 ? 6.415 -4.113 8.861 1.00 95.69 87 GLU A CA 1
ATOM 676 C C . GLU A 1 87 ? 5.551 -2.909 8.467 1.00 95.69 87 GLU A C 1
ATOM 678 O O . GLU A 1 87 ? 4.989 -2.231 9.329 1.00 95.69 87 GLU A O 1
ATOM 683 N N . ALA A 1 88 ? 5.347 -2.700 7.165 1.00 96.44 88 ALA A N 1
ATOM 684 C CA . ALA A 1 88 ? 4.493 -1.648 6.631 1.00 96.44 88 ALA A CA 1
ATOM 685 C C . ALA A 1 88 ? 3.043 -1.771 7.091 1.00 96.44 88 ALA A C 1
ATOM 687 O O . ALA A 1 88 ? 2.435 -0.760 7.424 1.00 96.44 88 ALA A O 1
ATOM 688 N N . THR A 1 89 ? 2.492 -2.983 7.159 1.00 97.31 89 THR A N 1
ATOM 689 C CA . THR A 1 89 ? 1.134 -3.211 7.669 1.00 97.31 89 THR A CA 1
ATOM 690 C C . THR A 1 89 ? 1.007 -2.804 9.136 1.00 97.31 89 THR A C 1
ATOM 692 O O . THR A 1 89 ? 0.008 -2.194 9.521 1.00 97.31 89 THR A O 1
ATOM 695 N N . ALA A 1 90 ? 2.021 -3.085 9.959 1.00 96.50 90 ALA A N 1
ATOM 696 C CA . ALA A 1 90 ? 2.036 -2.674 11.359 1.00 96.50 90 ALA A CA 1
ATOM 697 C C . ALA A 1 90 ? 2.143 -1.147 11.519 1.00 96.50 90 ALA A C 1
ATOM 699 O O . ALA A 1 90 ? 1.378 -0.565 12.290 1.00 96.50 90 ALA A O 1
ATOM 700 N N . HIS A 1 91 ? 3.023 -0.490 10.754 1.00 95.19 91 HIS A N 1
ATOM 701 C CA . HIS A 1 91 ? 3.118 0.977 10.732 1.00 95.19 91 HIS A CA 1
ATOM 702 C C . HIS A 1 91 ? 1.828 1.617 10.216 1.00 95.19 91 HIS A C 1
ATOM 704 O O . HIS A 1 91 ? 1.281 2.495 10.874 1.00 95.19 91 HIS A O 1
ATOM 710 N N . ALA A 1 92 ? 1.269 1.130 9.105 1.00 95.75 92 ALA A N 1
ATOM 711 C CA . ALA A 1 92 ? 0.006 1.621 8.554 1.00 95.75 92 ALA A CA 1
ATOM 712 C C . ALA A 1 92 ? -1.127 1.535 9.579 1.00 95.75 92 ALA A C 1
ATOM 714 O O . ALA A 1 92 ? -1.896 2.484 9.731 1.00 95.75 92 ALA A O 1
ATOM 715 N N . PHE A 1 93 ? -1.201 0.432 10.330 1.00 96.00 93 PHE A N 1
ATOM 716 C CA . PHE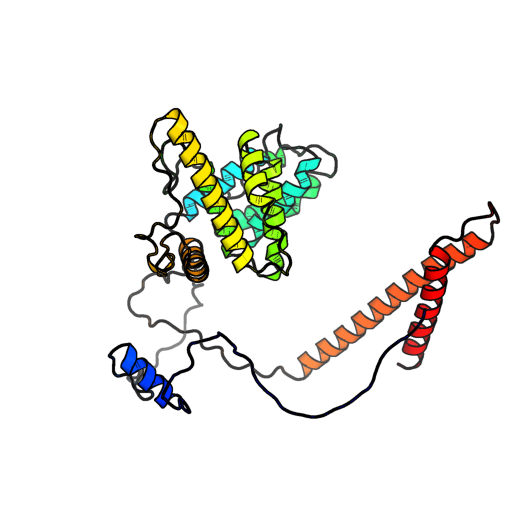 A 1 93 ? -2.144 0.316 11.435 1.00 96.00 93 PHE A CA 1
ATOM 717 C C . PHE A 1 93 ? -1.893 1.370 12.514 1.00 96.00 93 PHE A C 1
ATOM 719 O O . PHE A 1 93 ? -2.828 2.076 12.881 1.00 96.00 93 PHE A O 1
ATOM 726 N N . ALA A 1 94 ? -0.651 1.551 12.966 1.00 93.00 94 ALA A N 1
ATOM 727 C CA . ALA A 1 94 ? -0.311 2.579 13.948 1.00 93.00 94 ALA A CA 1
ATOM 728 C C . ALA A 1 94 ? -0.690 4.001 13.480 1.00 93.00 94 ALA A C 1
ATOM 730 O O . ALA A 1 94 ? -1.270 4.754 14.260 1.00 93.00 94 ALA A O 1
ATOM 731 N N . HIS A 1 95 ? -0.462 4.346 12.207 1.00 91.31 95 HIS A N 1
ATOM 732 C CA . HIS A 1 95 ? -0.882 5.632 11.632 1.00 91.31 95 HIS A CA 1
ATOM 733 C C . HIS A 1 95 ? -2.403 5.797 11.601 1.00 91.31 95 HIS A C 1
ATOM 735 O O . HIS A 1 95 ? -2.914 6.869 11.921 1.00 91.31 95 HIS A O 1
ATOM 741 N N . MET A 1 96 ? -3.149 4.732 11.285 1.00 93.12 96 MET A N 1
ATOM 742 C CA . MET A 1 96 ? -4.613 4.745 11.381 1.00 93.12 96 MET A CA 1
ATOM 743 C C . MET A 1 96 ? -5.105 4.962 12.820 1.00 93.12 96 MET A C 1
ATOM 745 O O . MET A 1 96 ? -6.193 5.505 13.017 1.00 93.12 96 MET A O 1
ATOM 749 N N . MET A 1 97 ? -4.321 4.539 13.817 1.00 91.69 97 MET A N 1
ATOM 750 C CA . MET A 1 97 ? -4.615 4.712 15.243 1.00 91.69 97 MET A CA 1
ATOM 751 C C . MET A 1 97 ? -4.172 6.075 15.808 1.00 91.69 97 MET A C 1
ATOM 753 O O . MET A 1 97 ? -4.414 6.342 16.990 1.00 91.69 97 MET A O 1
ATOM 757 N N . ASP A 1 98 ? -3.559 6.949 15.000 1.00 89.56 98 ASP A N 1
ATOM 758 C CA . ASP A 1 98 ? -3.230 8.316 15.410 1.00 89.56 98 ASP A CA 1
ATOM 759 C C . ASP A 1 98 ? -4.511 9.106 15.716 1.00 89.56 98 ASP A C 1
ATOM 761 O O . ASP A 1 98 ? -5.479 9.101 14.950 1.00 89.56 98 ASP A O 1
ATOM 765 N N . GLU A 1 99 ? -4.526 9.821 16.840 1.00 84.69 99 GLU A N 1
ATOM 766 C CA . GLU A 1 99 ? -5.720 10.516 17.330 1.00 84.69 99 GLU A CA 1
ATOM 767 C C . GLU A 1 99 ? -6.262 11.557 16.346 1.00 84.69 99 GLU A C 1
ATOM 769 O O . GLU A 1 99 ? -7.474 11.762 16.276 1.00 84.69 99 GLU A O 1
ATOM 774 N N . LYS A 1 100 ? -5.395 12.180 15.540 1.00 86.06 100 LYS A N 1
ATOM 775 C CA . LYS A 1 100 ? -5.803 13.151 14.515 1.00 86.06 100 LYS A CA 1
ATOM 776 C C . LYS A 1 100 ? -6.478 12.476 13.324 1.00 86.06 100 LYS A C 1
ATOM 778 O O . LYS A 1 100 ? -7.259 13.115 12.617 1.00 86.06 100 LYS A O 1
ATOM 783 N N . ARG A 1 101 ? -6.174 11.199 13.093 1.00 85.88 101 ARG A N 1
ATOM 784 C CA . ARG A 1 101 ? -6.665 10.402 11.963 1.00 85.88 101 ARG A CA 1
ATOM 785 C C . ARG A 1 101 ? -7.880 9.547 12.339 1.00 85.88 101 ARG A C 1
ATOM 787 O O . ARG A 1 101 ? -8.695 9.231 11.474 1.00 85.88 101 ARG A O 1
ATOM 794 N N . MET A 1 102 ? -8.070 9.247 13.625 1.00 86.19 102 MET A N 1
ATOM 795 C CA . MET A 1 102 ? -9.209 8.504 14.183 1.00 86.19 102 MET A CA 1
ATOM 796 C C . MET A 1 102 ? -10.521 9.312 14.238 1.00 86.19 102 MET A C 1
ATOM 798 O O . MET A 1 102 ? -11.144 9.488 15.288 1.00 86.19 102 MET A O 1
ATOM 802 N N . GLN A 1 103 ? -10.977 9.799 13.089 1.00 86.56 103 GLN A N 1
ATOM 803 C CA . GLN A 1 103 ? -12.203 10.577 12.963 1.00 86.56 103 GLN A CA 1
ATOM 804 C C . GLN A 1 103 ? -13.405 9.684 12.629 1.00 86.56 103 GLN A C 1
ATOM 806 O O . GLN A 1 103 ? -13.291 8.626 12.015 1.00 86.56 103 GLN A O 1
ATOM 811 N N . SER A 1 104 ? -14.611 10.123 12.995 1.00 86.62 104 SER A N 1
ATOM 812 C CA . SER A 1 104 ? -15.829 9.377 12.635 1.00 86.62 104 SER A CA 1
ATOM 813 C C . SER A 1 104 ? -16.034 9.253 11.115 1.00 86.62 104 SER A C 1
ATOM 815 O O . SER A 1 104 ? -16.603 8.260 10.662 1.00 86.62 104 SER A O 1
ATOM 817 N N . SER A 1 105 ? -15.534 10.225 10.344 1.00 88.38 105 SER A N 1
ATOM 818 C CA . SER A 1 105 ? -15.511 10.239 8.877 1.00 88.38 105 SER A CA 1
ATOM 819 C C . SER A 1 105 ? -14.573 9.182 8.288 1.00 88.38 105 SER A C 1
ATOM 821 O O . SER A 1 105 ? -14.948 8.525 7.322 1.00 88.38 105 SER A O 1
ATOM 823 N N . SER A 1 106 ? -13.410 8.950 8.904 1.00 91.12 106 SER A N 1
ATOM 824 C CA . SER A 1 106 ? -12.397 8.011 8.402 1.00 91.12 106 SER A CA 1
ATOM 825 C C . SER A 1 106 ? -12.687 6.547 8.750 1.00 91.12 106 SER A C 1
ATOM 827 O O . SER A 1 106 ? -12.080 5.629 8.198 1.00 91.12 106 SER A O 1
ATOM 829 N N . ARG A 1 107 ? -13.680 6.284 9.612 1.00 93.50 107 ARG A N 1
ATOM 830 C CA . ARG A 1 107 ? -14.092 4.926 10.007 1.00 93.50 107 ARG A CA 1
ATOM 831 C C . ARG A 1 107 ? -14.442 4.030 8.813 1.00 93.50 107 ARG A C 1
ATOM 833 O O . ARG A 1 107 ? -14.143 2.837 8.830 1.00 93.50 107 ARG A O 1
ATOM 840 N N . ALA A 1 108 ? -15.113 4.570 7.795 1.00 93.69 108 ALA A N 1
ATOM 841 C CA . ALA A 1 108 ? -15.475 3.792 6.610 1.00 93.69 108 ALA A CA 1
ATOM 842 C C . ALA A 1 108 ? -14.233 3.399 5.797 1.00 93.69 108 ALA A C 1
ATOM 844 O O . ALA A 1 108 ? -14.132 2.254 5.357 1.00 93.69 108 ALA A O 1
ATOM 845 N N . SER A 1 109 ? -13.291 4.326 5.640 1.00 94.75 109 SER A N 1
ATOM 846 C CA . SER A 1 109 ? -12.007 4.118 4.967 1.00 94.75 109 SER A CA 1
ATOM 847 C C . SER A 1 109 ? -11.155 3.088 5.706 1.00 94.75 109 SER A C 1
ATOM 849 O O . SER A 1 109 ? -10.628 2.168 5.087 1.00 94.75 109 SER A O 1
ATOM 851 N N . PHE A 1 110 ? -11.125 3.163 7.043 1.00 96.12 110 PHE A N 1
ATOM 852 C CA . PHE A 1 110 ? -10.476 2.169 7.898 1.00 96.12 110 PHE A CA 1
ATOM 853 C C . PHE A 1 110 ? -11.036 0.767 7.635 1.00 96.12 110 PHE A C 1
ATOM 855 O O . PHE A 1 110 ? -10.294 -0.153 7.312 1.00 96.12 110 PHE A O 1
ATOM 862 N N . ILE A 1 111 ? -12.361 0.595 7.713 1.00 96.69 111 ILE A N 1
ATOM 863 C CA . ILE A 1 111 ? -12.997 -0.716 7.518 1.00 96.69 111 ILE A CA 1
ATOM 864 C C . ILE A 1 111 ? -12.722 -1.267 6.117 1.00 96.69 111 ILE A C 1
ATOM 866 O O . ILE A 1 111 ? -12.446 -2.458 5.981 1.00 96.69 111 ILE A O 1
ATOM 870 N N . GLN A 1 112 ? -12.800 -0.429 5.082 1.00 96.81 112 GLN A N 1
ATOM 871 C CA . GLN A 1 112 ? -12.523 -0.848 3.706 1.00 96.81 112 GLN A CA 1
ATOM 872 C C . GLN A 1 112 ? -11.085 -1.344 3.549 1.00 96.81 112 GLN A C 1
ATOM 874 O O . GLN A 1 112 ? -10.868 -2.420 2.995 1.00 96.81 112 GLN A O 1
ATOM 879 N N . PHE A 1 113 ? -10.117 -0.608 4.095 1.00 97.81 113 PHE A N 1
ATOM 880 C CA . PHE A 1 113 ? -8.716 -0.997 4.027 1.00 97.81 113 PHE A CA 1
ATOM 881 C C . PHE A 1 113 ? -8.427 -2.278 4.818 1.00 97.81 113 PHE A C 1
ATOM 883 O O . PHE A 1 113 ? -7.798 -3.191 4.292 1.00 97.81 113 PHE A O 1
ATOM 890 N N . ILE A 1 114 ? -8.949 -2.409 6.043 1.00 98.19 114 ILE A N 1
ATOM 891 C CA . ILE A 1 114 ? -8.754 -3.628 6.843 1.00 98.19 114 ILE A CA 1
ATOM 892 C C . ILE A 1 114 ? -9.417 -4.850 6.181 1.00 98.19 114 ILE A C 1
ATOM 894 O O . ILE A 1 114 ? -8.852 -5.935 6.252 1.00 98.19 114 ILE A O 1
ATOM 898 N N . ASN A 1 115 ? -10.557 -4.706 5.488 1.00 98.19 115 ASN A N 1
ATOM 899 C CA . ASN A 1 115 ? -11.124 -5.798 4.675 1.00 98.19 115 ASN A CA 1
ATOM 900 C C . ASN A 1 115 ? -10.191 -6.207 3.527 1.00 98.19 115 ASN A C 1
ATOM 902 O O . ASN A 1 115 ? -10.033 -7.396 3.264 1.00 98.19 115 ASN A O 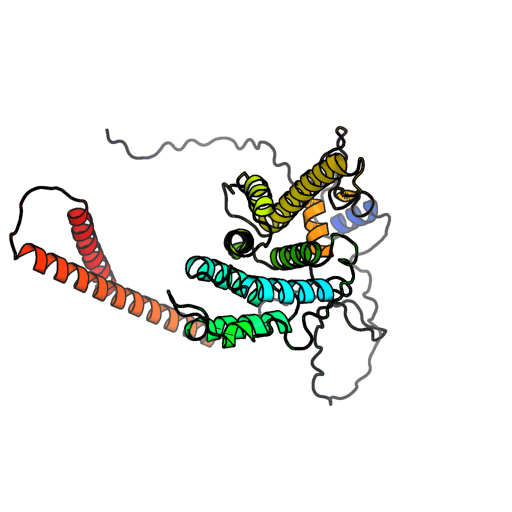1
ATOM 906 N N . LEU A 1 116 ? -9.559 -5.240 2.854 1.00 97.62 116 LEU A N 1
ATOM 907 C CA . LEU A 1 116 ? -8.599 -5.529 1.788 1.00 97.62 116 LEU A CA 1
ATOM 908 C C . LEU A 1 116 ? -7.390 -6.310 2.334 1.00 97.62 116 LEU A C 1
ATOM 910 O O . LEU A 1 116 ? -6.975 -7.302 1.735 1.00 97.62 116 LEU A O 1
ATOM 914 N N . VAL A 1 117 ? -6.869 -5.907 3.499 1.00 98.19 117 VAL A N 1
ATOM 915 C CA . VAL A 1 117 ? -5.785 -6.616 4.198 1.00 98.19 117 VAL A CA 1
ATOM 916 C C . VAL A 1 117 ? -6.234 -8.014 4.636 1.00 98.19 117 VAL A C 1
ATOM 918 O O . VAL A 1 117 ? -5.526 -8.985 4.391 1.00 98.19 117 VAL A O 1
ATOM 921 N N . GLU A 1 118 ? -7.413 -8.148 5.243 1.00 97.94 118 GLU A N 1
ATOM 922 C CA . GLU A 1 118 ? -7.938 -9.433 5.719 1.00 97.94 118 GLU A CA 1
ATOM 923 C C . GLU A 1 118 ? -8.009 -10.486 4.611 1.00 97.94 118 GLU A C 1
ATOM 925 O O . GLU A 1 118 ? -7.589 -11.621 4.827 1.00 97.94 118 GLU A O 1
ATOM 930 N N . ARG A 1 119 ? -8.457 -10.107 3.413 1.00 96.00 119 ARG A N 1
ATOM 931 C CA . ARG A 1 119 ? -8.631 -11.055 2.305 1.00 96.00 119 ARG A CA 1
ATOM 932 C C . ARG A 1 119 ? -7.360 -11.318 1.516 1.00 96.00 119 ARG A C 1
ATOM 934 O O . ARG A 1 119 ? -7.101 -12.461 1.147 1.00 96.00 119 ARG A O 1
ATOM 941 N N . HIS A 1 120 ? -6.572 -10.277 1.256 1.00 95.88 120 HIS A N 1
ATOM 942 C CA . HIS A 1 120 ? -5.533 -10.324 0.223 1.00 95.88 120 HIS A CA 1
ATOM 943 C C . HIS A 1 120 ? -4.116 -10.130 0.757 1.00 95.88 120 HIS A C 1
ATOM 945 O O . HIS A 1 120 ? -3.168 -10.178 -0.019 1.00 95.88 120 HIS A O 1
ATOM 951 N N . HIS A 1 121 ? -3.909 -9.898 2.055 1.00 95.94 121 HIS A N 1
ATOM 952 C CA . HIS A 1 121 ? -2.549 -9.735 2.569 1.00 95.94 121 HIS A CA 1
ATOM 953 C C . HIS A 1 121 ? -1.765 -11.053 2.446 1.00 95.94 121 HIS A C 1
ATOM 955 O O . HIS A 1 121 ? -2.287 -12.089 2.850 1.00 95.94 121 HIS A O 1
ATOM 961 N N . PRO A 1 122 ? -0.513 -11.074 1.945 1.00 93.00 122 PRO A N 1
ATOM 962 C CA . PRO A 1 122 ? 0.235 -12.323 1.735 1.00 93.00 122 PRO A CA 1
ATOM 963 C C . PRO A 1 122 ? 0.558 -13.068 3.044 1.00 93.00 122 PRO A C 1
ATOM 965 O O . PRO A 1 122 ? 0.524 -14.297 3.090 1.00 93.00 122 PRO A O 1
ATOM 968 N N . SER A 1 123 ? 0.803 -12.341 4.139 1.00 93.44 123 SER A N 1
ATOM 969 C CA . SER A 1 123 ? 0.995 -12.931 5.473 1.00 93.44 123 SER A CA 1
ATOM 970 C C . SER A 1 123 ? -0.318 -13.376 6.119 1.00 93.44 123 SER A C 1
ATOM 972 O O . SER A 1 123 ? -1.215 -12.560 6.339 1.00 93.44 123 SER A O 1
ATOM 974 N N . GLN A 1 124 ? -0.387 -14.654 6.503 1.00 93.44 124 GLN A N 1
ATOM 975 C CA . GLN A 1 124 ? -1.532 -15.238 7.202 1.00 93.44 124 GLN A CA 1
ATOM 976 C C . GLN A 1 124 ? -1.818 -14.563 8.549 1.00 93.44 124 GLN A C 1
ATOM 978 O O . GLN A 1 124 ? -2.973 -14.255 8.829 1.00 93.44 124 GLN A O 1
ATOM 983 N N . ARG A 1 125 ? -0.790 -14.262 9.356 1.00 95.00 125 ARG A N 1
ATOM 984 C CA . ARG A 1 125 ? -0.996 -13.631 10.672 1.00 95.00 125 ARG A CA 1
ATOM 985 C C . ARG A 1 125 ? -1.619 -12.236 10.561 1.00 95.00 125 ARG A C 1
ATOM 987 O O . ARG A 1 125 ? -2.434 -11.866 11.399 1.00 95.00 125 ARG A O 1
ATOM 994 N N . CYS A 1 126 ? -1.289 -11.490 9.503 1.00 97.12 126 CYS A N 1
ATOM 995 C CA . CYS A 1 126 ? -1.908 -10.194 9.215 1.00 97.12 126 CYS A CA 1
ATOM 996 C C . CYS A 1 126 ? -3.373 -10.329 8.791 1.00 97.12 126 CYS A C 1
ATOM 998 O O . CYS A 1 126 ? -4.204 -9.519 9.205 1.00 97.12 126 CYS A O 1
ATOM 1000 N N . ARG A 1 127 ? -3.707 -11.361 8.002 1.00 97.62 127 ARG A N 1
ATOM 1001 C CA . ARG A 1 127 ? -5.100 -11.664 7.646 1.00 97.62 127 ARG A CA 1
ATOM 1002 C C . ARG A 1 127 ? -5.924 -11.989 8.891 1.00 97.62 127 ARG A C 1
ATOM 1004 O O . ARG A 1 127 ? -6.959 -11.373 9.125 1.00 97.62 127 ARG A O 1
ATOM 1011 N N . GLU A 1 128 ? -5.419 -12.877 9.745 1.00 97.19 128 GLU A N 1
ATOM 1012 C CA . GLU A 1 128 ? -6.099 -13.302 10.976 1.00 97.19 128 GLU A CA 1
ATOM 1013 C C . GLU A 1 128 ? -6.305 -12.150 11.971 1.00 97.19 128 GLU A C 1
ATOM 1015 O O . GLU A 1 128 ? -7.400 -11.985 12.518 1.00 97.19 128 GLU A O 1
ATOM 1020 N N . GLY A 1 129 ? -5.289 -11.311 12.193 1.00 97.56 129 GLY A N 1
ATOM 1021 C CA . GLY A 1 129 ? -5.442 -10.142 13.060 1.00 97.56 129 GLY A CA 1
ATOM 1022 C C . GLY A 1 129 ? -6.386 -9.088 12.474 1.00 97.56 129 GLY A C 1
ATOM 1023 O O . GLY A 1 129 ? -7.164 -8.488 13.219 1.00 97.56 129 GLY A O 1
ATOM 1024 N N . SER A 1 130 ? -6.408 -8.918 11.148 1.00 98.25 130 SER A N 1
ATOM 1025 C CA . SER A 1 130 ? -7.385 -8.052 10.467 1.00 98.25 130 SER A CA 1
ATOM 1026 C C . SER A 1 130 ? -8.811 -8.562 10.628 1.00 98.25 130 SER A C 1
ATOM 1028 O O . SER A 1 130 ? -9.700 -7.791 10.995 1.00 98.25 130 SER A O 1
ATOM 1030 N N . LEU A 1 131 ? -9.027 -9.868 10.470 1.00 97.94 131 LEU A N 1
ATOM 1031 C CA . LEU A 1 131 ? -10.319 -10.500 10.721 1.00 97.94 131 LEU A CA 1
ATOM 1032 C C . LEU A 1 131 ? -10.781 -10.281 12.167 1.00 97.94 131 LEU A C 1
ATOM 1034 O O . LEU A 1 131 ? -11.936 -9.923 12.400 1.00 97.94 131 LEU A O 1
ATOM 1038 N N . LYS A 1 132 ? -9.877 -10.423 13.145 1.00 97.81 132 LYS A N 1
ATOM 1039 C CA . LYS A 1 132 ? -10.175 -10.147 14.560 1.00 97.81 132 LYS A CA 1
ATOM 1040 C C . LYS A 1 132 ? -10.641 -8.704 14.769 1.00 97.81 132 LYS A C 1
ATOM 1042 O O . LYS A 1 132 ? -11.603 -8.479 15.507 1.00 97.81 132 LYS A O 1
ATOM 1047 N N . VAL A 1 133 ? -9.984 -7.736 14.130 1.00 97.56 133 VAL A N 1
ATOM 1048 C CA . VAL A 1 133 ? -10.385 -6.321 14.172 1.00 97.56 133 VAL A CA 1
ATOM 1049 C C . VAL A 1 133 ? -11.767 -6.124 13.561 1.00 97.56 133 VAL A C 1
ATOM 1051 O O . VAL A 1 133 ? -12.631 -5.529 14.205 1.00 97.56 133 VAL A O 1
ATOM 1054 N N . LEU A 1 134 ? -12.011 -6.664 12.366 1.00 97.69 134 LEU A N 1
ATOM 1055 C CA . LEU A 1 134 ? -13.296 -6.535 11.673 1.00 97.69 134 LEU A CA 1
ATOM 1056 C C . LEU A 1 134 ? -14.444 -7.162 12.463 1.00 97.69 134 LEU A C 1
ATOM 1058 O O . LEU A 1 134 ? -15.499 -6.546 12.598 1.00 97.69 134 LEU A O 1
ATOM 1062 N N . HIS A 1 135 ? -14.231 -8.340 13.048 1.00 97.31 135 HIS A N 1
ATOM 1063 C CA . HIS A 1 135 ? -15.237 -9.025 13.857 1.00 97.31 135 HIS A CA 1
ATOM 1064 C C . HIS A 1 135 ? -15.668 -8.197 15.080 1.00 97.31 135 HIS A C 1
ATOM 1066 O O . HIS A 1 135 ? -16.838 -8.198 15.459 1.00 97.31 135 HIS A O 1
ATOM 1072 N N . ASN A 1 136 ? -14.739 -7.454 15.689 1.00 97.19 136 ASN A N 1
ATOM 1073 C CA . ASN A 1 136 ? -14.995 -6.674 16.902 1.00 97.19 136 ASN A CA 1
ATOM 1074 C C . ASN A 1 136 ? -15.228 -5.178 16.634 1.00 97.19 136 ASN A C 1
ATOM 1076 O O . ASN A 1 136 ? -15.415 -4.403 17.575 1.00 97.19 136 ASN A O 1
ATOM 1080 N N . ILE A 1 137 ? -15.266 -4.745 15.368 1.00 95.62 137 ILE A N 1
ATOM 1081 C CA . ILE A 1 137 ? -15.257 -3.318 15.020 1.00 95.62 137 ILE A CA 1
ATOM 1082 C C . ILE A 1 137 ? -16.485 -2.560 15.524 1.00 95.62 137 ILE A C 1
ATOM 1084 O O . ILE A 1 137 ? -16.391 -1.382 15.851 1.00 95.62 137 ILE A O 1
ATOM 1088 N N . ALA A 1 138 ? -17.644 -3.216 15.618 1.00 94.62 138 ALA A N 1
ATOM 1089 C CA . ALA A 1 138 ? -18.857 -2.590 16.141 1.00 94.62 138 ALA A CA 1
ATOM 1090 C C . ALA A 1 138 ? -18.724 -2.217 17.626 1.00 94.62 138 ALA A C 1
ATOM 1092 O O . ALA A 1 138 ? -19.299 -1.221 18.059 1.00 94.62 138 ALA A O 1
ATOM 1093 N N . HIS A 1 139 ? -17.952 -3.000 18.384 1.00 94.69 139 HIS A N 1
ATOM 1094 C CA . HIS A 1 139 ? -17.679 -2.758 19.796 1.00 94.69 139 HIS A CA 1
ATOM 1095 C C . HIS A 1 139 ? -16.513 -1.782 19.985 1.00 94.69 139 HIS A C 1
ATOM 1097 O O . HIS A 1 139 ? -16.608 -0.849 20.777 1.00 94.69 139 HIS A O 1
ATOM 1103 N N . TRP A 1 140 ? -15.423 -1.977 19.241 1.00 95.06 140 TRP A N 1
ATOM 1104 C CA . TRP A 1 140 ? -14.200 -1.189 19.389 1.00 95.06 140 TRP A CA 1
ATOM 1105 C C . TRP A 1 140 ? -14.243 0.173 18.708 1.00 95.06 140 TRP A C 1
ATOM 1107 O O . TRP A 1 140 ? -13.562 1.088 19.149 1.00 95.06 140 TRP A O 1
ATOM 1117 N N . TRP A 1 141 ? -15.042 0.334 17.660 1.00 94.31 141 TRP A N 1
ATOM 1118 C CA . TRP A 1 141 ? -15.280 1.626 17.031 1.00 94.31 141 TRP A CA 1
ATOM 1119 C C . TRP A 1 141 ? -16.750 1.728 16.629 1.00 94.31 141 TRP A C 1
ATOM 1121 O O . TRP A 1 141 ? -17.100 1.495 15.467 1.00 94.31 141 TRP A O 1
ATOM 1131 N N . PRO A 1 142 ? -17.652 2.049 17.569 1.00 91.50 142 PRO A N 1
ATOM 1132 C CA . PRO A 1 142 ? -19.066 2.199 17.260 1.00 91.50 142 PRO A CA 1
ATOM 1133 C C . PRO A 1 142 ? -19.316 3.362 16.290 1.00 91.50 142 PRO A C 1
ATOM 1135 O O . PRO A 1 142 ? -18.512 4.287 16.153 1.00 91.50 142 PRO A O 1
ATOM 1138 N N . LEU A 1 143 ? -20.456 3.335 15.598 1.00 89.62 143 LEU A N 1
ATOM 1139 C CA . LEU A 1 143 ? -20.840 4.426 14.702 1.00 89.62 143 LEU A CA 1
ATOM 1140 C C . LEU A 1 143 ? -20.981 5.740 15.480 1.00 89.62 143 LEU A C 1
ATOM 1142 O O . LEU A 1 143 ? -21.643 5.782 16.516 1.00 89.62 143 LEU A O 1
ATOM 1146 N N . ARG A 1 144 ? -20.405 6.819 14.930 1.00 83.62 144 ARG A N 1
ATOM 1147 C CA . ARG A 1 144 ? -20.458 8.188 15.484 1.00 83.62 144 ARG A CA 1
ATOM 1148 C C . ARG A 1 144 ? -19.878 8.323 16.900 1.00 83.62 144 ARG A C 1
ATOM 1150 O O . ARG A 1 144 ? -20.200 9.276 17.600 1.00 83.62 144 ARG A O 1
ATOM 1157 N N . GLN A 1 145 ? -19.032 7.384 17.312 1.00 84.75 145 GLN A N 1
ATOM 1158 C CA . GLN A 1 145 ? -18.337 7.407 18.594 1.00 84.75 145 GLN A CA 1
ATOM 1159 C C . GLN A 1 145 ? -16.826 7.310 18.372 1.00 84.75 145 GLN A C 1
ATOM 1161 O O . GLN A 1 145 ? -16.394 6.804 17.327 1.00 84.75 145 GLN A O 1
ATOM 1166 N N . PRO A 1 146 ? -16.016 7.805 19.322 1.00 83.19 146 PRO A N 1
ATOM 1167 C CA . PRO A 1 146 ? -14.582 7.605 19.265 1.00 83.19 146 PRO A CA 1
ATOM 1168 C C . PRO A 1 146 ? -14.237 6.113 19.418 1.00 83.19 146 P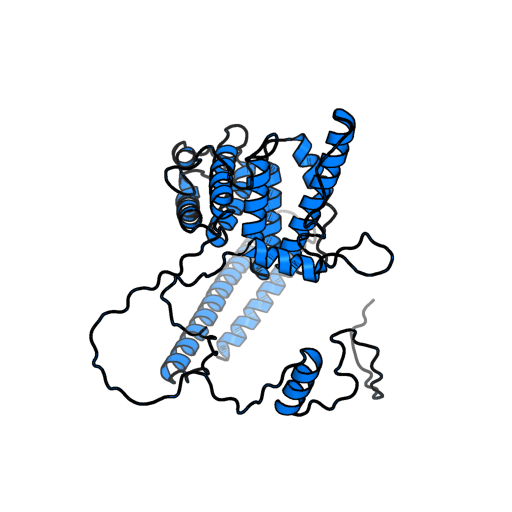RO A C 1
ATOM 1170 O O . PRO A 1 146 ? -14.968 5.366 20.077 1.00 83.19 146 PRO A O 1
ATOM 1173 N N . PRO A 1 147 ? -13.129 5.670 18.814 1.00 88.12 147 PRO A N 1
ATOM 1174 C CA . PRO A 1 147 ? -12.625 4.317 18.985 1.00 88.12 147 PRO A CA 1
ATOM 1175 C C . PRO A 1 147 ? -12.141 4.076 20.419 1.00 88.12 147 PRO A C 1
ATOM 1177 O O . PRO A 1 147 ? -11.549 4.948 21.055 1.00 88.12 147 PRO A O 1
ATOM 1180 N N . ALA A 1 148 ? -12.368 2.866 20.917 1.00 90.00 148 ALA A N 1
ATOM 1181 C CA . ALA A 1 148 ? -11.880 2.408 22.207 1.00 90.00 148 ALA A CA 1
ATOM 1182 C C . ALA A 1 148 ? -10.363 2.164 22.171 1.00 90.00 148 ALA A C 1
ATOM 1184 O O . ALA A 1 148 ? -9.820 1.714 21.160 1.00 90.00 148 ALA A O 1
ATOM 1185 N N . ASN A 1 149 ? -9.689 2.350 23.312 1.00 89.25 149 ASN A N 1
ATOM 1186 C CA . ASN A 1 149 ? -8.255 2.051 23.457 1.00 89.25 149 ASN A CA 1
ATOM 1187 C C . ASN A 1 149 ? -7.918 0.596 23.097 1.00 89.25 149 ASN A C 1
ATOM 1189 O O . ASN A 1 149 ? -6.870 0.339 22.514 1.00 89.25 149 ASN A O 1
ATOM 1193 N N . ALA A 1 150 ? -8.852 -0.331 23.332 1.00 92.75 150 ALA A N 1
ATOM 1194 C CA . ALA A 1 150 ? -8.710 -1.728 22.938 1.00 92.75 150 ALA A CA 1
ATOM 1195 C C . ALA A 1 150 ? -8.420 -1.907 21.436 1.00 92.75 150 ALA A C 1
ATOM 1197 O O . ALA A 1 150 ? -7.732 -2.855 21.073 1.00 92.75 150 ALA A O 1
ATOM 1198 N N . LEU A 1 151 ? -8.905 -1.011 20.561 1.00 94.12 151 LEU A N 1
ATOM 1199 C CA . LEU A 1 151 ? -8.564 -1.037 19.136 1.00 94.12 151 LEU A CA 1
ATOM 1200 C C . LEU A 1 151 ? -7.096 -0.670 18.902 1.00 94.12 151 LEU A C 1
ATOM 1202 O O . LEU A 1 151 ? -6.408 -1.362 18.158 1.00 94.12 151 LEU A O 1
ATOM 1206 N N . LYS A 1 152 ? -6.630 0.400 19.559 1.00 90.94 152 LYS A N 1
ATOM 1207 C CA . LYS A 1 152 ? -5.260 0.923 19.437 1.00 90.94 152 LYS A CA 1
ATOM 1208 C C . LYS A 1 152 ? -4.213 -0.098 19.893 1.00 90.94 152 LYS A C 1
ATOM 1210 O O . LYS A 1 152 ? -3.105 -0.117 19.376 1.00 90.94 152 LYS A O 1
ATOM 1215 N N . GLU A 1 153 ? -4.577 -0.954 20.844 1.00 91.81 153 GLU A N 1
ATOM 1216 C CA . GLU A 1 153 ? -3.717 -2.010 21.391 1.00 91.81 153 GLU A CA 1
ATOM 1217 C C . GLU A 1 153 ? -3.641 -3.268 20.509 1.00 91.81 153 GLU A C 1
ATOM 1219 O O . GLU A 1 153 ? -2.872 -4.186 20.806 1.00 91.81 153 GLU A O 1
ATOM 1224 N N . GLN A 1 154 ? -4.436 -3.359 19.434 1.00 94.56 154 GLN A N 1
ATOM 1225 C CA . GLN A 1 154 ? -4.371 -4.518 18.549 1.00 94.56 154 GLN A CA 1
ATOM 1226 C C . GLN A 1 154 ? -3.075 -4.534 17.739 1.00 94.56 154 GLN A C 1
ATOM 1228 O O . GLN A 1 154 ? -2.579 -3.516 17.270 1.00 94.56 154 GLN A O 1
ATOM 1233 N N . GLN A 1 155 ? -2.560 -5.739 17.521 1.00 93.69 155 GLN A N 1
ATOM 1234 C CA . GLN A 1 155 ? -1.392 -5.983 16.684 1.00 93.69 155 GLN A CA 1
ATOM 1235 C C . GLN A 1 155 ? -1.865 -6.733 15.446 1.00 93.69 155 GLN A C 1
ATOM 1237 O O . GLN A 1 155 ? -2.085 -7.944 15.497 1.00 93.69 155 GLN A O 1
ATOM 1242 N N . LEU A 1 156 ? -2.068 -6.001 14.347 1.00 94.12 156 LEU A N 1
ATOM 1243 C CA . LEU A 1 156 ? -2.735 -6.518 13.148 1.00 94.12 156 LEU A CA 1
ATOM 1244 C C . LEU A 1 156 ? -2.042 -7.758 12.571 1.00 94.12 156 LEU A C 1
ATOM 1246 O O . LEU A 1 156 ? -2.701 -8.685 12.123 1.00 94.12 156 LEU A O 1
ATOM 1250 N N . CYS A 1 157 ? -0.715 -7.791 12.645 1.00 95.69 157 CYS A N 1
ATOM 1251 C CA . CYS A 1 157 ? 0.122 -8.899 12.200 1.00 95.69 157 CYS A CA 1
ATOM 1252 C C . CYS A 1 157 ? 0.696 -9.721 13.368 1.00 95.69 157 CYS A C 1
ATOM 1254 O O . CYS A 1 157 ? 1.640 -10.483 13.186 1.00 95.69 157 CYS A O 1
ATOM 1256 N N . GLY A 1 158 ? 0.150 -9.592 14.577 1.00 93.44 158 GLY A N 1
ATOM 1257 C CA . GLY A 1 158 ? 0.616 -10.311 15.763 1.00 93.44 158 GLY A CA 1
ATOM 1258 C C . GLY A 1 158 ? 1.898 -9.750 16.400 1.00 93.44 158 GLY A C 1
ATOM 1259 O O . GLY A 1 158 ? 2.411 -8.713 15.972 1.00 93.44 158 GLY A O 1
ATOM 1260 N N . PRO A 1 159 ? 2.414 -10.428 17.441 1.00 93.81 159 PRO A N 1
ATOM 1261 C CA . PRO A 1 159 ? 3.487 -9.911 18.283 1.00 93.81 159 PRO A CA 1
ATOM 1262 C C . PRO A 1 159 ? 4.822 -9.748 17.565 1.00 93.81 159 PRO A C 1
ATOM 1264 O O . PRO A 1 159 ? 5.130 -10.440 16.592 1.00 93.81 159 PRO A O 1
ATOM 1267 N N . GLY A 1 160 ? 5.618 -8.810 18.087 1.00 90.00 160 GLY A N 1
ATOM 1268 C CA . GLY A 1 160 ? 6.949 -8.481 17.574 1.00 90.00 160 GLY A CA 1
ATOM 1269 C C . GLY A 1 160 ? 6.952 -7.569 16.345 1.00 90.00 160 GLY A C 1
ATOM 1270 O O . GLY A 1 160 ? 7.982 -7.469 15.686 1.00 90.00 160 GLY A O 1
ATOM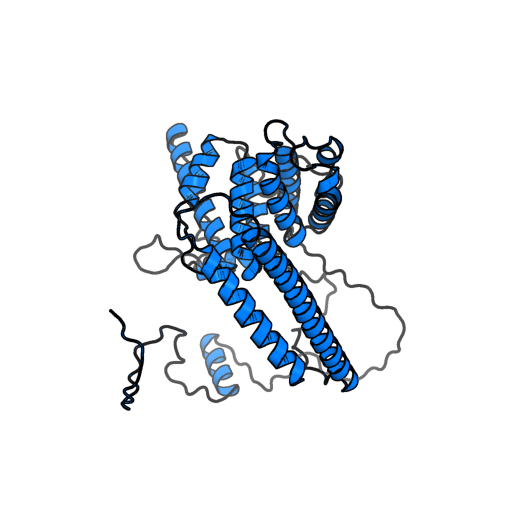 1271 N N . LEU A 1 161 ? 5.820 -6.935 16.022 1.00 93.25 161 LEU A N 1
ATOM 1272 C CA . LEU A 1 161 ? 5.707 -5.932 14.968 1.00 93.25 161 LEU A CA 1
ATOM 1273 C C . LEU A 1 161 ? 5.181 -4.595 15.514 1.00 93.25 161 LEU A C 1
ATOM 1275 O O . LEU A 1 161 ? 4.295 -4.616 16.373 1.00 93.25 161 LEU A O 1
ATOM 1279 N N . PRO A 1 162 ? 5.646 -3.455 14.973 1.00 92.44 162 PRO A N 1
ATOM 1280 C CA . PRO A 1 162 ? 6.779 -3.323 14.044 1.00 92.44 162 PRO A CA 1
ATOM 1281 C C . PRO A 1 162 ? 8.115 -3.759 14.685 1.00 92.44 162 PRO A C 1
ATOM 1283 O O . PRO A 1 162 ? 8.300 -3.629 15.894 1.00 92.44 162 PRO A O 1
ATOM 1286 N N . ARG A 1 163 ? 9.035 -4.313 13.886 1.00 91.94 163 ARG A N 1
ATOM 1287 C CA . ARG A 1 163 ? 10.382 -4.747 14.304 1.00 91.94 163 ARG A CA 1
ATOM 1288 C C . ARG A 1 163 ? 11.354 -3.574 14.422 1.00 91.94 163 ARG A C 1
ATOM 1290 O O . ARG A 1 163 ? 12.325 -3.666 15.167 1.00 91.94 163 ARG A O 1
ATOM 1297 N N . GLY A 1 164 ? 11.121 -2.501 13.667 1.00 90.19 164 GLY A N 1
ATOM 1298 C CA . GLY A 1 164 ? 11.992 -1.328 13.622 1.00 90.19 164 GLY A CA 1
ATOM 1299 C C . GLY A 1 164 ? 13.150 -1.427 12.627 1.00 90.19 164 GLY A C 1
ATOM 1300 O O . GLY A 1 164 ? 14.066 -0.611 12.698 1.00 90.19 164 GLY A O 1
ATOM 1301 N N . PHE A 1 165 ? 13.129 -2.391 11.703 1.00 90.81 165 PHE A N 1
ATOM 1302 C CA . PHE A 1 165 ? 14.098 -2.476 10.609 1.00 90.81 165 PHE A CA 1
ATOM 1303 C C . PHE A 1 165 ? 13.446 -2.960 9.312 1.00 90.81 165 PHE A C 1
ATOM 1305 O O . PHE A 1 165 ? 12.457 -3.694 9.338 1.00 90.81 165 PHE A O 1
ATOM 1312 N N . TRP A 1 166 ? 14.032 -2.542 8.193 1.00 92.44 166 TRP A N 1
ATOM 1313 C CA . TRP A 1 166 ? 13.587 -2.842 6.833 1.00 92.44 166 TRP A CA 1
ATOM 1314 C C . TRP A 1 166 ? 14.633 -3.711 6.125 1.00 92.44 166 TRP A C 1
ATOM 1316 O O . TRP A 1 166 ? 15.813 -3.653 6.465 1.00 92.44 166 TRP A O 1
ATOM 1326 N N . GLU A 1 167 ? 14.212 -4.511 5.151 1.00 90.00 167 GLU A N 1
ATOM 1327 C CA . GLU A 1 167 ? 15.093 -5.286 4.277 1.00 90.00 167 GLU A CA 1
ATOM 1328 C C . GLU A 1 167 ? 15.342 -4.530 2.967 1.00 90.00 167 GLU A C 1
ATOM 1330 O O . GLU A 1 167 ? 16.346 -3.834 2.824 1.00 90.00 167 GLU A O 1
ATOM 1335 N N . ILE A 1 168 ? 14.423 -4.614 2.003 1.00 88.19 168 ILE A N 1
ATOM 1336 C CA . ILE A 1 1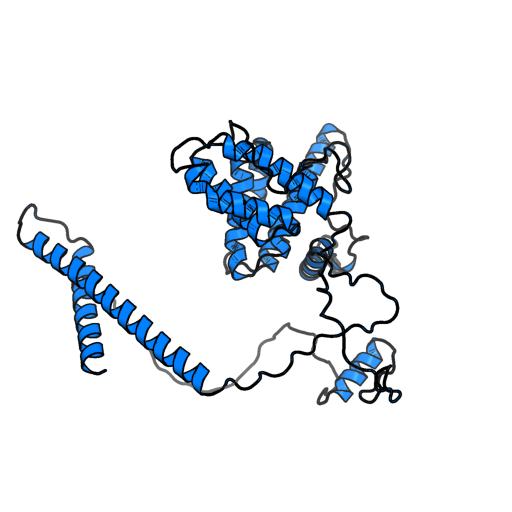68 ? 14.575 -3.958 0.693 1.00 88.19 168 ILE A CA 1
ATOM 1337 C C . ILE A 1 168 ? 14.200 -2.473 0.735 1.00 88.19 168 ILE A C 1
ATOM 1339 O O . ILE A 1 168 ? 14.596 -1.690 -0.136 1.00 88.19 168 ILE A O 1
ATOM 1343 N N . CYS A 1 169 ? 13.437 -2.083 1.752 1.00 91.12 169 CYS A N 1
ATOM 1344 C CA . CYS A 1 169 ? 13.056 -0.706 2.015 1.00 91.12 169 CYS A CA 1
ATOM 1345 C C . CYS A 1 169 ? 14.015 0.036 2.947 1.00 91.12 169 CYS A C 1
ATOM 1347 O O . CYS A 1 169 ? 13.730 1.185 3.293 1.00 91.12 169 CYS A O 1
ATOM 1349 N N . ASP A 1 170 ? 15.146 -0.567 3.318 1.00 88.12 170 ASP A N 1
ATOM 1350 C CA . ASP A 1 170 ? 16.163 0.116 4.110 1.00 88.12 170 ASP A CA 1
ATOM 1351 C C . ASP A 1 170 ? 16.814 1.281 3.343 1.00 88.12 170 ASP A C 1
ATOM 1353 O O . ASP A 1 170 ? 16.931 1.264 2.112 1.00 88.12 170 ASP A O 1
ATOM 1357 N N . GLY A 1 171 ? 17.227 2.314 4.081 1.00 79.75 171 GLY A N 1
ATOM 1358 C CA . GLY A 1 171 ? 17.940 3.480 3.558 1.00 79.75 171 GLY A CA 1
ATOM 1359 C C . GLY A 1 171 ? 17.285 4.840 3.829 1.00 79.75 171 GLY A C 1
ATOM 1360 O O . GLY A 1 171 ? 16.100 4.969 4.144 1.00 79.75 171 GLY A O 1
ATOM 1361 N N . GLU A 1 172 ? 18.087 5.895 3.680 1.00 69.62 172 GLU A N 1
ATOM 1362 C CA . GLU A 1 172 ? 17.689 7.277 3.961 1.00 69.62 172 GLU A CA 1
ATOM 1363 C C . GLU A 1 172 ? 16.555 7.748 3.032 1.00 69.62 172 GLU A C 1
ATOM 1365 O O . GLU A 1 172 ? 16.622 7.607 1.808 1.00 69.62 172 GLU A O 1
ATOM 1370 N N . GLY A 1 173 ? 15.481 8.293 3.614 1.00 68.94 173 GLY A N 1
ATOM 1371 C CA . GLY A 1 173 ? 14.292 8.714 2.861 1.00 68.94 173 GLY A CA 1
ATOM 1372 C C . GLY A 1 173 ? 13.490 7.557 2.243 1.00 68.94 173 GLY A C 1
ATOM 1373 O O . GLY A 1 173 ? 12.692 7.787 1.328 1.00 68.94 173 GLY A O 1
ATOM 1374 N N . ARG A 1 174 ? 13.725 6.318 2.698 1.00 82.06 174 ARG A N 1
ATOM 1375 C CA . ARG A 1 174 ? 12.892 5.134 2.437 1.00 82.06 174 ARG A CA 1
ATOM 1376 C C . ARG A 1 174 ? 12.129 4.756 3.715 1.00 82.06 174 ARG A C 1
ATOM 1378 O O . ARG A 1 174 ? 11.508 5.623 4.324 1.00 82.06 174 ARG A O 1
ATOM 1385 N N . GLY A 1 175 ? 12.136 3.482 4.105 1.00 90.56 175 GLY A N 1
ATOM 1386 C CA . GLY A 1 175 ? 11.380 2.968 5.240 1.00 90.56 175 GLY A CA 1
ATOM 1387 C C . GLY A 1 175 ? 9.893 2.832 4.927 1.00 90.56 175 GLY A C 1
ATOM 1388 O O . GLY A 1 175 ? 9.522 2.239 3.912 1.00 90.56 175 GLY A O 1
ATOM 1389 N N . TYR A 1 176 ? 9.043 3.404 5.782 1.00 91.81 176 TYR A N 1
ATOM 1390 C CA . TYR A 1 176 ? 7.597 3.179 5.744 1.00 91.81 176 TYR A CA 1
ATOM 1391 C C . TYR A 1 176 ? 6.949 3.505 4.395 1.00 91.81 176 TYR A C 1
ATOM 1393 O O . TYR A 1 176 ? 6.152 2.714 3.906 1.00 91.81 176 TYR A O 1
ATOM 1401 N N . SER A 1 177 ? 7.328 4.604 3.740 1.00 90.25 177 SER A N 1
ATOM 1402 C CA . SER A 1 177 ? 6.767 4.960 2.428 1.00 90.25 177 SER A CA 1
ATOM 1403 C C . SER A 1 177 ? 7.052 3.896 1.359 1.00 90.25 177 SER A C 1
ATOM 1405 O O . SER A 1 177 ? 6.167 3.551 0.579 1.00 90.25 177 SER A O 1
ATOM 1407 N N . CYS A 1 178 ? 8.261 3.325 1.350 1.00 92.19 178 CYS A N 1
ATOM 1408 C CA . CYS A 1 178 ? 8.622 2.205 0.481 1.00 92.19 178 CYS A CA 1
ATOM 1409 C C . CYS A 1 178 ? 7.819 0.949 0.842 1.00 92.19 178 CYS A C 1
ATOM 1411 O O . CYS A 1 178 ? 7.219 0.328 -0.036 1.00 92.19 178 CYS A O 1
ATOM 1413 N N . GLY A 1 179 ? 7.758 0.614 2.133 1.00 94.62 179 GLY A N 1
ATOM 1414 C CA . GLY A 1 179 ? 7.025 -0.550 2.619 1.00 94.62 179 GLY A CA 1
ATOM 1415 C C . GLY A 1 179 ? 5.528 -0.469 2.314 1.00 94.62 179 GLY A C 1
ATOM 1416 O O . GLY A 1 179 ? 4.922 -1.463 1.922 1.00 94.62 179 GLY A O 1
ATOM 1417 N N . LEU A 1 180 ? 4.931 0.719 2.416 1.00 94.62 180 LEU A N 1
ATOM 1418 C CA . LEU A 1 180 ? 3.528 0.936 2.088 1.00 94.62 180 LEU A CA 1
ATOM 1419 C C . LEU A 1 180 ? 3.260 0.670 0.605 1.00 94.62 180 LEU A C 1
ATOM 1421 O O . LEU A 1 180 ? 2.292 -0.011 0.281 1.00 94.62 180 LEU A O 1
ATOM 1425 N N . TRP A 1 181 ? 4.124 1.136 -0.302 1.00 93.81 181 TRP A N 1
ATOM 1426 C CA . TRP A 1 181 ? 3.993 0.786 -1.717 1.00 93.81 181 TRP A CA 1
ATOM 1427 C C . TRP A 1 181 ? 4.086 -0.725 -1.941 1.00 93.81 181 TRP A C 1
ATOM 1429 O O . TRP A 1 181 ? 3.273 -1.267 -2.689 1.00 93.81 181 TRP A O 1
ATOM 1439 N N . LEU A 1 182 ? 5.015 -1.419 -1.272 1.00 95.19 182 LEU A N 1
ATOM 1440 C CA . LEU A 1 182 ? 5.094 -2.882 -1.346 1.00 95.19 182 LEU A CA 1
ATOM 1441 C C . LEU A 1 182 ? 3.809 -3.551 -0.854 1.00 95.19 182 LEU A C 1
ATOM 1443 O O . LEU A 1 182 ? 3.320 -4.466 -1.515 1.00 95.19 182 LEU A O 1
ATOM 1447 N N . LEU A 1 183 ? 3.251 -3.092 0.269 1.00 96.06 183 LEU A N 1
ATOM 1448 C CA . LEU A 1 183 ? 1.986 -3.585 0.808 1.00 96.06 183 LEU A CA 1
ATOM 1449 C C . LEU A 1 183 ? 0.858 -3.409 -0.210 1.00 96.06 183 LEU A C 1
ATOM 1451 O O . LEU A 1 183 ? 0.205 -4.386 -0.566 1.00 96.06 183 LEU A O 1
ATOM 1455 N N . LEU A 1 184 ? 0.654 -2.192 -0.718 1.00 96.31 184 LEU A N 1
ATOM 1456 C CA . LEU A 1 184 ? -0.435 -1.899 -1.648 1.00 96.31 184 LEU A CA 1
ATOM 1457 C C . LEU A 1 184 ? -0.327 -2.740 -2.928 1.00 96.31 184 LEU A C 1
ATOM 1459 O O . LEU A 1 184 ? -1.313 -3.348 -3.334 1.00 96.31 184 LEU A O 1
ATOM 1463 N N . HIS A 1 185 ? 0.867 -2.854 -3.519 1.00 96.06 185 HIS A N 1
ATOM 1464 C CA . HIS A 1 185 ? 1.089 -3.715 -4.689 1.00 96.06 185 HIS A CA 1
ATOM 1465 C C . HIS A 1 185 ? 0.862 -5.202 -4.386 1.00 96.06 185 HIS A C 1
ATOM 1467 O O . HIS A 1 185 ? 0.255 -5.914 -5.183 1.00 96.06 185 HIS A O 1
ATOM 1473 N N . SER A 1 186 ? 1.279 -5.673 -3.209 1.00 95.44 186 SER A N 1
ATOM 1474 C CA . SER A 1 186 ? 1.067 -7.067 -2.789 1.00 95.44 186 SER A CA 1
ATOM 1475 C C . SER A 1 186 ? -0.413 -7.412 -2.588 1.00 95.44 186 SER A C 1
ATOM 1477 O O . SER A 1 186 ? -0.803 -8.569 -2.764 1.00 95.44 186 SER A O 1
ATOM 1479 N N . LEU A 1 187 ? -1.240 -6.423 -2.231 1.00 96.19 187 LEU A N 1
ATOM 1480 C CA . LEU A 1 187 ? -2.693 -6.572 -2.154 1.00 96.19 187 LEU A CA 1
ATOM 1481 C C . LEU A 1 187 ? -3.312 -6.625 -3.557 1.00 96.19 187 LEU A C 1
ATOM 1483 O O . LEU A 1 187 ? -4.100 -7.526 -3.837 1.00 96.19 187 LEU A O 1
ATOM 1487 N N . THR A 1 188 ? -2.941 -5.712 -4.465 1.00 95.81 188 THR A N 1
ATOM 1488 C CA . THR A 1 188 ? -3.572 -5.620 -5.798 1.00 95.81 188 THR A CA 1
ATOM 1489 C C . THR A 1 188 ? -3.308 -6.837 -6.683 1.00 95.81 188 THR A C 1
ATOM 1491 O O . THR A 1 188 ? -4.179 -7.226 -7.454 1.00 95.81 188 THR A O 1
ATOM 1494 N N . VAL A 1 189 ? -2.164 -7.514 -6.564 1.00 95.06 189 VAL A N 1
ATOM 1495 C CA . VAL A 1 189 ? -1.922 -8.749 -7.341 1.00 95.06 189 VAL A CA 1
ATOM 1496 C C . VAL A 1 189 ? -2.742 -9.957 -6.859 1.00 95.06 189 VAL A C 1
ATOM 1498 O O . VAL A 1 189 ? -2.794 -10.988 -7.545 1.00 95.06 189 VAL A O 1
ATOM 1501 N N . GLN A 1 190 ? -3.377 -9.850 -5.688 1.00 93.69 190 GLN A N 1
ATOM 1502 C CA . GLN A 1 190 ? -4.186 -10.899 -5.062 1.00 93.69 190 GLN A CA 1
ATOM 1503 C C . GLN A 1 190 ? -5.699 -10.650 -5.123 1.00 93.69 190 GLN A C 1
ATOM 1505 O O . GLN A 1 190 ? -6.448 -11.544 -4.737 1.00 93.69 190 GLN A O 1
ATOM 1510 N N . VAL A 1 191 ? -6.162 -9.488 -5.599 1.00 94.56 191 VAL A N 1
ATOM 1511 C CA . VAL A 1 191 ? -7.605 -9.249 -5.790 1.00 94.56 191 VAL A CA 1
ATOM 1512 C C . VAL A 1 191 ? -8.130 -10.008 -6.998 1.00 94.56 191 VAL A C 1
ATOM 1514 O O . VAL A 1 191 ? -7.372 -10.280 -7.927 1.00 94.56 191 VAL A O 1
ATOM 1517 N N . GLU A 1 192 ? -9.424 -10.305 -7.027 1.00 94.25 192 GLU A N 1
ATOM 1518 C CA . GLU A 1 192 ? -10.090 -10.820 -8.224 1.00 94.25 192 GLU A CA 1
ATOM 1519 C C . GLU A 1 192 ? -10.754 -9.701 -9.047 1.00 94.25 192 GLU A C 1
ATOM 1521 O O . GLU A 1 192 ? -10.950 -8.573 -8.581 1.00 94.25 192 GLU A O 1
ATOM 1526 N N . ASP A 1 193 ? -11.121 -9.997 -10.299 1.00 92.94 193 ASP A N 1
ATOM 1527 C CA . ASP A 1 193 ? -11.703 -9.003 -11.218 1.00 92.94 193 ASP A CA 1
ATOM 1528 C C . ASP A 1 193 ? -12.954 -8.329 -10.627 1.00 92.94 193 ASP A C 1
ATOM 1530 O O . ASP A 1 193 ? -13.105 -7.114 -10.697 1.00 92.94 193 ASP A O 1
ATOM 1534 N N . PHE A 1 194 ? -13.825 -9.084 -9.952 1.00 92.44 194 PHE A N 1
ATOM 1535 C CA . PHE A 1 194 ? -15.044 -8.529 -9.351 1.00 92.44 194 PHE A CA 1
ATOM 1536 C C . PHE A 1 194 ? -14.783 -7.638 -8.118 1.00 92.44 194 PHE A C 1
ATOM 1538 O O . PHE A 1 194 ? -15.660 -6.871 -7.720 1.00 92.44 194 PHE A O 1
ATOM 1545 N N . GLU A 1 195 ? -13.595 -7.719 -7.512 1.00 93.88 195 GLU A N 1
ATOM 1546 C CA . GLU A 1 195 ? -13.192 -6.935 -6.332 1.00 93.88 195 GLU A CA 1
ATOM 1547 C C . GLU A 1 195 ? -12.401 -5.681 -6.713 1.00 93.88 195 GLU A C 1
ATOM 1549 O O . GLU A 1 195 ? -12.156 -4.807 -5.882 1.00 93.88 195 GLU A O 1
ATOM 1554 N N . SER A 1 196 ? -12.025 -5.569 -7.984 1.00 93.50 196 SER A N 1
ATOM 1555 C CA . SER A 1 196 ? -11.052 -4.604 -8.481 1.00 93.50 196 SER A CA 1
ATOM 1556 C C . SER A 1 196 ? -11.441 -3.147 -8.215 1.00 93.50 196 SER A C 1
ATOM 1558 O O . SER A 1 196 ? -10.652 -2.380 -7.661 1.00 93.50 196 SER A O 1
ATOM 1560 N N . SER A 1 197 ? -12.688 -2.768 -8.505 1.00 91.12 197 SER A N 1
ATOM 1561 C CA . SER A 1 197 ? -13.188 -1.418 -8.208 1.00 91.12 197 SER A CA 1
ATOM 1562 C C . SER A 1 197 ? -13.186 -1.110 -6.707 1.00 91.12 197 SER A C 1
ATOM 1564 O O . SER A 1 197 ? -12.837 -0.003 -6.301 1.00 91.12 197 SER A O 1
ATOM 1566 N N . VAL A 1 198 ? -13.543 -2.095 -5.875 1.00 91.50 198 VAL A N 1
ATOM 1567 C CA . VAL A 1 198 ? -13.572 -1.945 -4.411 1.00 91.50 198 VAL A CA 1
ATOM 1568 C C . VAL A 1 198 ? -12.157 -1.787 -3.863 1.00 91.50 198 VAL A C 1
ATOM 1570 O O . VAL A 1 198 ? -11.941 -0.956 -2.986 1.00 91.50 198 VAL A O 1
ATOM 1573 N N . ALA A 1 199 ? -11.183 -2.518 -4.409 1.00 94.50 199 ALA A N 1
ATOM 1574 C CA . ALA A 1 199 ? -9.782 -2.389 -4.028 1.00 94.50 199 ALA A CA 1
ATOM 1575 C C . ALA A 1 199 ? -9.235 -0.986 -4.324 1.00 94.50 199 ALA A C 1
ATOM 1577 O O . ALA A 1 199 ? -8.631 -0.373 -3.446 1.00 94.50 199 ALA A O 1
ATOM 1578 N N . ILE A 1 200 ? -9.514 -0.429 -5.509 1.00 91.88 200 ILE A N 1
ATOM 1579 C CA . ILE A 1 200 ? -9.133 0.954 -5.844 1.00 91.88 200 ILE A CA 1
ATOM 1580 C C . ILE A 1 200 ? -9.771 1.944 -4.870 1.00 91.88 200 ILE A C 1
ATOM 1582 O O . ILE A 1 200 ? -9.080 2.813 -4.337 1.00 91.88 200 ILE A O 1
ATOM 1586 N N . SER A 1 201 ? -11.076 1.812 -4.607 1.00 91.31 201 SER A N 1
ATOM 1587 C CA . SER A 1 201 ? -11.769 2.679 -3.648 1.00 91.31 201 SER A CA 1
ATOM 1588 C C . SER A 1 201 ? -11.164 2.585 -2.247 1.00 91.31 201 SER A C 1
ATOM 1590 O O . SER A 1 201 ? -10.920 3.620 -1.632 1.00 91.31 201 SER A O 1
ATOM 1592 N N . ALA A 1 202 ? -10.860 1.377 -1.767 1.00 94.44 202 ALA A N 1
ATOM 1593 C CA . ALA A 1 202 ? -10.259 1.159 -0.456 1.00 94.44 202 ALA A CA 1
ATOM 1594 C C . ALA A 1 202 ? -8.857 1.780 -0.350 1.00 94.44 202 ALA A C 1
ATOM 1596 O O . ALA A 1 202 ? -8.554 2.428 0.650 1.00 94.44 202 ALA A O 1
ATOM 1597 N N . ILE A 1 203 ? -8.021 1.631 -1.384 1.00 93.62 203 ILE A N 1
ATOM 1598 C CA . ILE A 1 203 ? -6.675 2.219 -1.427 1.00 93.62 203 ILE A CA 1
ATOM 1599 C C . ILE A 1 203 ? -6.758 3.749 -1.458 1.00 93.62 203 ILE A C 1
ATOM 1601 O O . ILE A 1 203 ? -6.096 4.410 -0.661 1.00 93.62 203 ILE A O 1
ATOM 1605 N N . ASN A 1 204 ? -7.604 4.322 -2.318 1.00 90.00 204 ASN A N 1
ATOM 1606 C CA . ASN A 1 204 ? -7.786 5.774 -2.393 1.00 90.00 204 ASN A CA 1
ATOM 1607 C C . ASN A 1 204 ? -8.313 6.353 -1.077 1.00 90.00 204 ASN A C 1
ATOM 1609 O O . ASN A 1 204 ? -7.821 7.381 -0.620 1.00 90.00 204 ASN A O 1
ATOM 1613 N N . ALA A 1 205 ? -9.283 5.688 -0.448 1.00 90.25 205 ALA A N 1
ATOM 1614 C CA . ALA A 1 205 ? -9.835 6.106 0.835 1.00 90.25 205 ALA A CA 1
ATOM 1615 C C . ALA A 1 205 ? -8.795 6.006 1.964 1.00 90.25 205 ALA A C 1
ATOM 1617 O O . ALA A 1 205 ? -8.703 6.900 2.802 1.00 90.25 205 ALA A O 1
ATOM 1618 N N . PHE A 1 206 ? -7.969 4.954 1.962 1.00 92.81 206 PHE A N 1
ATOM 1619 C CA . PHE A 1 206 ? -6.865 4.824 2.908 1.00 92.81 206 PHE A CA 1
ATOM 1620 C C . PHE A 1 206 ? -5.863 5.972 2.766 1.00 92.81 206 PHE A C 1
ATOM 1622 O O . PHE A 1 206 ? -5.545 6.638 3.751 1.00 92.81 206 PHE A O 1
ATOM 1629 N N . VAL A 1 207 ? -5.400 6.235 1.539 1.00 89.00 207 VAL A N 1
ATOM 1630 C CA . VAL A 1 207 ? -4.454 7.328 1.281 1.00 89.00 207 VAL A CA 1
ATOM 1631 C C . VAL A 1 207 ? -5.080 8.676 1.633 1.00 89.00 207 VAL A C 1
ATOM 1633 O O . VAL A 1 207 ? -4.396 9.527 2.196 1.00 89.00 207 VAL A O 1
ATOM 1636 N N . SER A 1 208 ? -6.382 8.843 1.371 1.00 85.56 208 SER A N 1
ATOM 1637 C CA . SER A 1 208 ? -7.113 10.063 1.706 1.00 85.56 208 SER A CA 1
ATOM 1638 C C . SER A 1 208 ? -7.034 10.407 3.185 1.00 85.56 208 SER A C 1
ATOM 1640 O O . SER A 1 208 ? -6.730 11.537 3.559 1.00 85.56 208 SER A O 1
ATOM 1642 N N . ASP A 1 209 ? -7.350 9.425 4.020 1.00 88.25 209 ASP A N 1
ATOM 1643 C CA . ASP A 1 209 ? -7.685 9.698 5.409 1.00 88.25 209 ASP A CA 1
ATOM 1644 C C . ASP A 1 209 ? -6.510 9.446 6.353 1.00 88.25 209 ASP A C 1
ATOM 1646 O O . ASP A 1 209 ? -6.471 10.027 7.439 1.00 88.25 209 ASP A O 1
ATOM 1650 N N . PHE A 1 210 ? -5.550 8.605 5.952 1.00 89.06 210 PHE A N 1
ATOM 1651 C CA . PHE A 1 210 ? -4.515 8.084 6.849 1.00 89.06 210 PHE A CA 1
ATOM 1652 C C . PHE A 1 210 ? -3.078 8.331 6.398 1.00 89.06 210 PHE A C 1
ATOM 1654 O O . PHE A 1 210 ? -2.167 8.117 7.197 1.00 89.06 210 PHE A O 1
ATOM 1661 N N . TYR A 1 211 ? -2.836 8.786 5.165 1.00 81.38 211 TYR A N 1
ATOM 1662 C CA . TYR A 1 211 ? -1.469 9.076 4.744 1.00 81.38 211 TYR A CA 1
ATOM 1663 C C . TYR A 1 211 ? -0.941 10.338 5.439 1.00 81.38 211 TYR A C 1
ATOM 1665 O O . TYR A 1 211 ? -1.629 11.350 5.542 1.00 81.38 211 TYR A O 1
ATOM 1673 N N . GLU A 1 212 ? 0.284 10.274 5.959 1.00 68.25 212 GLU A N 1
ATOM 1674 C CA . GLU A 1 212 ? 0.796 11.259 6.922 1.00 68.25 212 GLU A CA 1
ATOM 1675 C C . GLU A 1 212 ? 1.037 12.659 6.347 1.00 68.25 212 GLU A C 1
ATOM 1677 O O . GLU A 1 212 ? 1.047 13.634 7.098 1.00 68.25 212 GLU A O 1
ATOM 1682 N N . CYS A 1 213 ? 1.247 12.768 5.035 1.00 69.81 213 CYS A N 1
ATOM 1683 C CA . CYS A 1 213 ? 1.711 13.985 4.384 1.00 69.81 213 CYS A CA 1
ATOM 1684 C C . CYS A 1 213 ? 0.589 14.640 3.571 1.00 69.81 213 CYS A C 1
ATOM 1686 O O . CYS A 1 213 ? 0.289 14.206 2.458 1.00 69.81 213 CYS A O 1
ATOM 1688 N N . ASP A 1 214 ? 0.029 15.731 4.096 1.00 63.34 214 ASP A N 1
ATOM 1689 C CA . ASP A 1 214 ? -1.087 16.453 3.469 1.00 63.34 214 ASP A CA 1
ATOM 1690 C C . ASP A 1 214 ? -0.714 17.012 2.075 1.00 63.34 214 ASP A C 1
ATOM 1692 O O . ASP A 1 214 ? -1.505 16.946 1.148 1.00 63.34 214 ASP A O 1
ATOM 1696 N N . HIS A 1 215 ? 0.530 17.457 1.853 1.00 61.03 215 HIS A N 1
ATOM 1697 C CA . HIS A 1 215 ? 1.007 17.841 0.509 1.00 61.03 215 HIS A CA 1
ATOM 1698 C C . HIS A 1 215 ? 1.153 16.635 -0.440 1.00 61.03 215 HIS A C 1
ATOM 1700 O O . HIS A 1 215 ? 1.011 16.753 -1.655 1.00 61.03 215 HIS A O 1
ATOM 1706 N N . CYS A 1 216 ? 1.452 15.452 0.097 1.00 63.75 216 CYS A N 1
ATOM 1707 C CA . CYS A 1 216 ? 1.588 14.229 -0.689 1.00 63.75 216 CYS A CA 1
ATOM 1708 C C . CYS A 1 216 ? 0.217 13.668 -1.100 1.00 63.75 216 CYS A C 1
ATOM 1710 O O . CYS A 1 216 ? 0.128 12.978 -2.116 1.00 63.75 216 CYS A O 1
ATOM 1712 N N . HIS A 1 217 ? -0.835 13.999 -0.343 1.00 65.00 217 HIS A N 1
ATOM 1713 C CA . HIS A 1 217 ? -2.234 13.742 -0.685 1.00 65.00 217 HIS A CA 1
ATOM 1714 C C . HIS A 1 217 ? -2.588 14.422 -2.008 1.00 65.00 217 HIS A C 1
ATOM 1716 O O . HIS A 1 217 ? -2.926 13.728 -2.963 1.00 65.00 217 HIS A O 1
ATOM 1722 N N . ASP A 1 218 ? -2.356 15.731 -2.126 1.00 64.50 218 ASP A N 1
ATOM 1723 C CA . ASP A 1 218 ? -2.647 16.489 -3.351 1.00 64.50 218 ASP A CA 1
ATOM 1724 C C . ASP A 1 218 ? -1.949 15.902 -4.588 1.00 64.50 218 ASP A C 1
ATOM 1726 O O . ASP A 1 218 ? -2.538 15.826 -5.669 1.00 64.50 218 ASP A O 1
ATOM 1730 N N . HIS A 1 219 ? -0.706 15.426 -4.448 1.00 65.75 219 HIS A N 1
ATOM 1731 C CA . HIS A 1 219 ? 0.021 14.778 -5.548 1.00 65.75 219 HIS A CA 1
ATOM 1732 C C . HIS A 1 219 ? -0.557 13.418 -5.927 1.00 65.75 219 HIS A C 1
ATOM 1734 O O . HIS A 1 219 ? -0.720 13.135 -7.116 1.00 65.75 219 HIS A O 1
ATOM 1740 N N . PHE A 1 220 ? -0.892 12.582 -4.942 1.00 66.06 220 PHE A N 1
ATOM 1741 C CA . PHE A 1 220 ? -1.514 11.284 -5.192 1.00 66.06 220 PHE A CA 1
ATOM 1742 C C . PHE A 1 220 ? -2.905 11.448 -5.821 1.00 66.06 220 PHE A C 1
ATOM 1744 O O . PHE A 1 220 ? -3.222 10.778 -6.805 1.00 66.06 220 PHE A O 1
ATOM 1751 N N . PHE A 1 221 ? -3.715 12.389 -5.332 1.00 66.06 221 PHE A N 1
ATOM 1752 C CA . PHE A 1 221 ? -5.033 12.684 -5.894 1.00 66.06 221 PHE A CA 1
ATOM 1753 C C . PHE A 1 221 ? -4.944 13.285 -7.292 1.00 66.06 221 PHE A C 1
ATOM 1755 O O . PHE A 1 221 ? -5.658 12.835 -8.182 1.00 66.06 221 PHE A O 1
ATOM 1762 N N . ASN A 1 222 ? -4.014 14.202 -7.557 1.00 63.41 222 ASN A N 1
ATOM 1763 C CA . ASN A 1 222 ? -3.795 14.704 -8.916 1.00 63.41 222 ASN A CA 1
ATOM 1764 C C . ASN A 1 222 ? -3.333 13.603 -9.888 1.00 63.41 222 ASN A C 1
ATOM 1766 O O . ASN A 1 222 ? -3.704 13.628 -11.064 1.00 63.41 222 ASN A O 1
ATOM 1770 N N . ALA A 1 223 ? -2.556 12.623 -9.411 1.00 57.69 223 ALA A N 1
ATOM 1771 C CA . ALA A 1 223 ? -2.119 11.478 -10.209 1.00 57.69 223 ALA A CA 1
ATOM 1772 C C . ALA A 1 223 ? -3.235 10.441 -10.452 1.00 57.69 223 ALA A C 1
ATOM 1774 O O . ALA A 1 223 ? -3.230 9.771 -11.483 1.00 57.69 223 ALA A O 1
ATOM 1775 N N . THR A 1 224 ? -4.201 10.319 -9.536 1.00 61.53 224 THR A N 1
ATOM 1776 C CA . THR A 1 224 ? -5.284 9.318 -9.594 1.00 61.53 224 THR A CA 1
ATOM 1777 C C . THR A 1 224 ? -6.600 9.855 -10.160 1.00 61.53 224 THR A C 1
ATOM 1779 O O . THR A 1 224 ? -7.341 9.092 -10.777 1.00 61.53 224 THR A O 1
ATOM 1782 N N . ALA A 1 225 ? -6.872 11.160 -10.052 1.00 53.47 225 ALA A N 1
ATOM 1783 C CA . ALA A 1 225 ? -8.111 11.808 -10.499 1.00 53.47 225 ALA A CA 1
ATOM 1784 C C . ALA A 1 225 ? -8.355 11.732 -12.017 1.00 53.47 225 ALA A C 1
ATOM 1786 O O . ALA A 1 225 ? -9.471 11.966 -12.473 1.00 53.47 225 ALA A O 1
ATOM 1787 N N . ARG A 1 226 ? -7.327 11.406 -12.810 1.00 48.69 226 ARG A N 1
ATOM 1788 C CA . ARG A 1 226 ? -7.429 11.258 -14.274 1.00 48.69 226 ARG A CA 1
ATOM 1789 C C . ARG A 1 226 ? -7.713 9.830 -14.740 1.00 48.69 226 ARG A C 1
ATOM 1791 O O . ARG A 1 226 ? -7.894 9.620 -15.933 1.00 48.69 226 ARG A O 1
ATOM 1798 N N . ASN A 1 227 ? -7.772 8.871 -13.820 1.00 53.72 227 ASN A N 1
ATOM 1799 C CA . ASN A 1 227 ? -8.003 7.464 -14.130 1.00 53.72 227 ASN A CA 1
ATOM 1800 C C . ASN A 1 227 ? -9.465 7.104 -13.832 1.00 53.72 227 ASN A C 1
ATOM 1802 O O . ASN A 1 227 ? -9.752 6.296 -12.950 1.00 53.72 227 ASN A O 1
ATOM 1806 N N . SER A 1 228 ? -10.406 7.748 -14.530 1.00 53.09 228 SER A N 1
ATOM 1807 C CA . SER A 1 228 ? -11.790 7.275 -14.559 1.00 53.09 228 SER A CA 1
ATOM 1808 C C . SER A 1 228 ? -11.846 6.013 -15.413 1.00 53.09 228 SER A C 1
ATOM 1810 O O . SER A 1 228 ? -11.538 6.047 -16.603 1.00 53.09 228 SER A O 1
ATOM 1812 N N . PHE A 1 229 ? -12.202 4.885 -14.808 1.00 62.12 229 PHE A N 1
ATOM 1813 C CA . PHE A 1 229 ? -12.418 3.661 -15.565 1.00 62.12 229 PHE A CA 1
ATOM 1814 C C . PHE A 1 229 ? -13.784 3.746 -16.249 1.00 62.12 229 PHE A C 1
ATOM 1816 O O . PHE A 1 229 ? -14.815 3.693 -15.585 1.00 62.12 229 PHE A O 1
ATOM 1823 N N . ASP A 1 230 ? -13.790 3.871 -17.575 1.00 53.91 230 ASP A N 1
ATOM 1824 C CA . ASP A 1 230 ? -15.019 3.925 -18.385 1.00 53.91 230 ASP A CA 1
ATOM 1825 C C . ASP A 1 230 ? -15.714 2.551 -18.523 1.00 53.91 230 ASP A C 1
ATOM 1827 O O . ASP A 1 230 ? -16.791 2.441 -19.110 1.00 53.91 230 ASP A O 1
ATOM 1831 N N . SER A 1 231 ? -15.111 1.480 -17.995 1.00 62.88 231 SER A N 1
ATOM 1832 C CA . SER A 1 231 ? -15.600 0.100 -18.100 1.00 62.88 231 SER A CA 1
ATOM 1833 C C . SER A 1 231 ? -15.352 -0.701 -16.815 1.00 62.88 231 SER A C 1
ATOM 1835 O O . SER A 1 231 ? -14.806 -0.179 -15.842 1.00 62.88 231 SER A O 1
ATOM 1837 N N . MET A 1 232 ? -15.794 -1.965 -16.789 1.00 74.81 232 MET A N 1
ATOM 1838 C CA . MET A 1 232 ? -15.565 -2.861 -15.652 1.00 74.81 232 MET A CA 1
ATOM 1839 C C . MET A 1 232 ? -14.060 -3.036 -15.419 1.00 74.81 232 MET A C 1
ATOM 1841 O O . MET A 1 232 ? -13.356 -3.543 -16.286 1.00 74.81 232 MET A O 1
ATOM 1845 N N . VAL A 1 233 ? -13.595 -2.619 -14.244 1.00 87.31 233 VAL A N 1
ATOM 1846 C CA . VAL A 1 233 ? -12.188 -2.695 -13.839 1.00 87.31 233 VAL A CA 1
ATOM 1847 C C . VAL A 1 233 ? -11.808 -4.153 -13.611 1.00 87.31 233 VAL A C 1
ATOM 1849 O O . VAL A 1 233 ? -12.460 -4.834 -12.824 1.00 87.31 233 VAL A O 1
ATOM 1852 N N . THR A 1 234 ? -10.760 -4.627 -14.278 1.00 93.62 234 THR A N 1
AT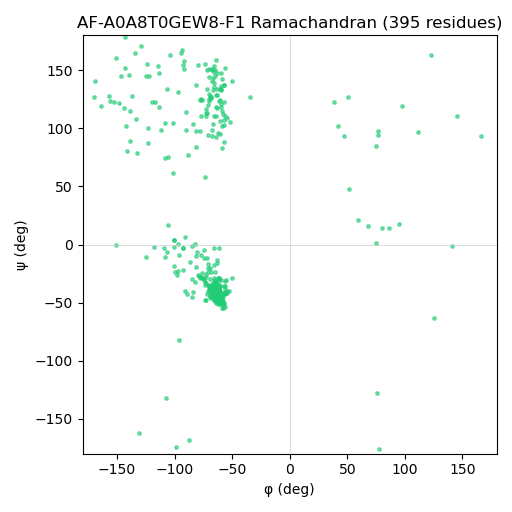OM 1853 C CA . THR A 1 234 ? -10.182 -5.960 -14.056 1.00 93.62 234 THR A CA 1
ATOM 1854 C C . THR A 1 234 ? -9.025 -5.904 -13.060 1.00 93.62 234 THR A C 1
ATOM 1856 O O . THR A 1 234 ? -8.461 -4.839 -12.794 1.00 93.62 234 THR A O 1
ATOM 1859 N N . ARG A 1 235 ? -8.575 -7.063 -12.568 1.00 95.06 235 ARG A N 1
ATOM 1860 C CA . ARG A 1 235 ? -7.374 -7.175 -11.727 1.00 95.06 235 ARG A CA 1
ATOM 1861 C C . ARG A 1 235 ? -6.164 -6.554 -12.410 1.00 95.06 235 ARG A C 1
ATOM 1863 O O . ARG A 1 235 ? -5.364 -5.874 -11.770 1.00 95.06 235 ARG A O 1
ATOM 1870 N N . LYS A 1 236 ? -6.023 -6.790 -13.717 1.00 95.44 236 LYS A N 1
ATOM 1871 C CA . LYS A 1 236 ? -4.939 -6.219 -14.520 1.00 95.44 236 LYS A CA 1
ATOM 1872 C C . LYS A 1 236 ? -4.979 -4.694 -14.498 1.00 95.44 236 LYS A C 1
ATOM 1874 O O . LYS A 1 236 ? -3.937 -4.069 -14.310 1.00 95.44 236 LYS A O 1
ATOM 1879 N N . ASP A 1 237 ? -6.169 -4.112 -14.599 1.00 93.81 237 ASP A N 1
ATOM 1880 C CA . ASP A 1 237 ? -6.344 -2.664 -14.551 1.00 93.81 237 ASP A CA 1
ATOM 1881 C C . ASP A 1 237 ? -5.946 -2.080 -13.194 1.00 93.81 237 ASP A C 1
ATOM 1883 O O . ASP A 1 237 ? -5.251 -1.069 -13.169 1.00 93.81 237 ASP A O 1
ATOM 1887 N N . VAL A 1 238 ? -6.306 -2.722 -12.075 1.00 94.44 238 VAL A N 1
ATOM 1888 C CA . VAL A 1 238 ? -5.922 -2.263 -10.722 1.00 94.44 238 VAL A CA 1
ATOM 1889 C C . VAL A 1 238 ? -4.413 -2.335 -10.508 1.00 94.44 238 VAL A C 1
ATOM 1891 O O . VAL A 1 238 ? -3.810 -1.386 -10.003 1.00 94.44 238 VAL A O 1
ATOM 1894 N N . VAL A 1 239 ? -3.796 -3.454 -10.896 1.00 96.06 239 VAL A N 1
ATOM 1895 C CA . VAL A 1 239 ? -2.348 -3.664 -10.768 1.00 96.06 239 VAL A CA 1
ATOM 1896 C C . VAL A 1 239 ? -1.592 -2.604 -11.572 1.00 96.06 239 VAL A C 1
ATOM 1898 O O . VAL A 1 239 ? -0.717 -1.920 -11.036 1.00 96.06 239 VAL A O 1
ATOM 1901 N N . LEU A 1 240 ? -1.975 -2.396 -12.836 1.00 94.94 240 LEU A N 1
ATOM 1902 C CA . LEU A 1 240 ? -1.348 -1.387 -13.688 1.00 94.94 240 LEU A CA 1
ATOM 1903 C C . LEU A 1 240 ? -1.679 0.041 -13.244 1.00 94.94 240 LEU A C 1
ATOM 1905 O O . LEU A 1 240 ? -0.820 0.913 -13.323 1.00 94.94 240 LEU A O 1
ATOM 1909 N N . TRP A 1 241 ? -2.884 0.310 -12.742 1.00 93.44 241 TRP A N 1
ATOM 1910 C CA . TRP A 1 241 ? -3.255 1.615 -12.190 1.00 93.44 241 TRP A CA 1
ATOM 1911 C C . TRP A 1 241 ? -2.336 2.023 -11.041 1.00 93.44 241 TRP A C 1
ATOM 1913 O O . TRP A 1 241 ? -1.793 3.134 -11.054 1.00 93.44 241 TRP A O 1
ATOM 1923 N N . LEU A 1 242 ? -2.111 1.124 -10.081 1.00 94.00 242 LEU A N 1
ATOM 1924 C CA . LEU A 1 242 ? -1.245 1.417 -8.946 1.00 94.00 242 LEU A CA 1
ATOM 1925 C C . LEU A 1 242 ? 0.209 1.596 -9.402 1.00 94.00 242 LEU A C 1
ATOM 1927 O O . LEU A 1 242 ? 0.904 2.492 -8.926 1.00 94.00 242 LEU A O 1
ATOM 1931 N N . TRP A 1 243 ? 0.660 0.791 -10.366 1.00 95.06 243 TRP A N 1
ATOM 1932 C CA . TRP A 1 243 ? 2.006 0.888 -10.935 1.00 95.06 243 TRP A CA 1
ATOM 1933 C C . TRP A 1 243 ? 2.239 2.209 -11.682 1.00 95.06 243 TRP A C 1
ATOM 1935 O O . TRP A 1 243 ? 3.215 2.906 -11.396 1.00 95.06 243 TRP A O 1
ATOM 1945 N N . ARG A 1 244 ? 1.319 2.615 -12.568 1.00 92.25 244 ARG A N 1
ATOM 1946 C CA . ARG A 1 244 ? 1.376 3.914 -13.262 1.00 92.25 244 ARG A CA 1
ATOM 1947 C C . ARG A 1 244 ? 1.395 5.065 -12.262 1.00 92.25 244 ARG A C 1
ATOM 1949 O O . ARG A 1 244 ? 2.214 5.973 -12.387 1.00 92.25 244 ARG A O 1
ATOM 1956 N N . THR A 1 245 ? 0.533 4.999 -11.246 1.00 89.50 245 THR A N 1
ATOM 1957 C CA . THR A 1 245 ? 0.461 6.005 -10.178 1.00 89.50 245 THR A CA 1
ATOM 1958 C C . THR A 1 245 ? 1.790 6.103 -9.429 1.00 89.50 245 THR A C 1
ATOM 1960 O O . THR A 1 245 ? 2.330 7.197 -9.274 1.00 89.50 245 THR A O 1
ATOM 1963 N N . HIS A 1 246 ? 2.378 4.970 -9.035 1.00 90.94 246 HIS A N 1
ATOM 1964 C CA . HIS A 1 246 ? 3.660 4.939 -8.331 1.00 90.94 246 HIS A CA 1
ATOM 1965 C C . HIS A 1 246 ? 4.805 5.500 -9.189 1.00 90.94 246 HIS A C 1
ATOM 1967 O O . HIS A 1 246 ? 5.612 6.301 -8.710 1.00 90.94 246 HIS A O 1
ATOM 1973 N N . ASN A 1 247 ? 4.854 5.156 -10.478 1.00 91.75 247 ASN A N 1
ATOM 1974 C CA . ASN A 1 247 ? 5.843 5.713 -11.400 1.00 91.75 247 ASN A CA 1
ATOM 1975 C C . ASN A 1 247 ? 5.665 7.218 -11.608 1.00 91.75 247 ASN A C 1
ATOM 1977 O O . ASN A 1 247 ? 6.656 7.945 -11.672 1.00 91.75 247 ASN A O 1
ATOM 1981 N N . LYS A 1 248 ? 4.421 7.707 -11.648 1.00 88.19 248 LYS A N 1
ATOM 1982 C CA . LYS A 1 248 ? 4.158 9.144 -11.741 1.00 88.19 248 LYS A CA 1
ATOM 1983 C C . LYS A 1 248 ? 4.631 9.891 -10.497 1.00 88.19 248 LYS A C 1
ATOM 1985 O O . LYS A 1 248 ? 5.286 10.922 -10.617 1.00 88.19 248 LYS A O 1
ATOM 1990 N N . VAL A 1 249 ? 4.348 9.356 -9.309 1.00 85.44 249 VAL A N 1
ATOM 1991 C CA . VAL A 1 249 ? 4.852 9.910 -8.042 1.00 85.44 249 VAL A CA 1
ATOM 1992 C C . VAL A 1 249 ? 6.381 9.887 -8.016 1.00 85.44 249 VAL A C 1
ATOM 1994 O O . VAL A 1 249 ? 7.001 10.867 -7.616 1.00 85.44 249 VAL A O 1
ATOM 1997 N N . THR A 1 250 ? 7.000 8.810 -8.503 1.00 88.00 250 THR A N 1
ATOM 1998 C CA . THR A 1 250 ? 8.462 8.694 -8.600 1.00 88.00 250 THR A CA 1
ATOM 1999 C C . THR A 1 250 ? 9.064 9.795 -9.471 1.00 88.00 250 THR A C 1
ATOM 2001 O O . THR A 1 250 ? 10.068 10.388 -9.085 1.00 88.00 250 THR A O 1
ATOM 2004 N N . GLU A 1 251 ? 8.441 10.109 -10.609 1.00 88.62 251 GLU A N 1
ATOM 2005 C CA . GLU A 1 251 ? 8.853 11.218 -11.477 1.00 88.62 251 GLU A CA 1
ATOM 2006 C C . GLU A 1 251 ? 8.754 12.573 -10.759 1.00 88.62 251 GLU A C 1
ATOM 2008 O O . GLU A 1 251 ? 9.710 13.348 -10.783 1.00 88.62 251 GLU A O 1
ATOM 2013 N N . VAL A 1 252 ? 7.633 12.850 -10.081 1.00 86.06 252 VAL A N 1
ATOM 2014 C CA . VAL A 1 252 ? 7.446 14.101 -9.323 1.00 86.06 252 VAL A CA 1
ATOM 2015 C C . VAL A 1 252 ? 8.505 14.238 -8.228 1.00 86.06 252 VAL A C 1
ATOM 2017 O O . VAL A 1 252 ? 9.159 15.274 -8.130 1.00 86.06 252 VAL A O 1
ATOM 2020 N N . VAL A 1 253 ? 8.739 13.183 -7.444 1.00 84.38 253 VAL A N 1
ATOM 2021 C CA . VAL A 1 253 ? 9.774 13.185 -6.398 1.00 84.38 253 VAL A CA 1
ATOM 2022 C C . VAL A 1 253 ? 11.164 13.395 -7.001 1.00 84.38 253 VAL A C 1
ATOM 2024 O O . VAL A 1 253 ? 11.948 14.163 -6.448 1.00 84.38 253 VAL A O 1
ATOM 2027 N N . ALA A 1 254 ? 11.465 12.778 -8.149 1.00 88.25 254 ALA A N 1
ATOM 2028 C CA . ALA A 1 254 ? 12.740 12.973 -8.834 1.00 88.25 254 ALA A CA 1
ATOM 2029 C C . ALA A 1 254 ? 12.968 14.442 -9.220 1.00 88.25 254 ALA A C 1
ATOM 2031 O O . ALA A 1 254 ? 14.064 14.977 -9.044 1.00 88.25 254 ALA A O 1
ATOM 2032 N N . GLN A 1 255 ? 11.922 15.102 -9.725 1.00 88.25 255 GLN A N 1
ATOM 2033 C CA . GLN A 1 255 ? 11.964 16.513 -10.102 1.00 88.25 255 GLN A CA 1
ATOM 2034 C C . GLN A 1 255 ? 12.166 17.420 -8.882 1.00 88.25 255 GLN A C 1
ATOM 2036 O O . GLN A 1 255 ? 12.982 18.339 -8.940 1.00 88.25 255 GLN A O 1
ATOM 2041 N N . GLU A 1 256 ? 11.470 17.163 -7.772 1.00 86.25 256 GLU A N 1
ATOM 2042 C CA . GLU A 1 256 ? 11.624 17.942 -6.536 1.00 86.25 256 GLU A CA 1
ATOM 2043 C C . GLU A 1 256 ? 13.007 17.748 -5.892 1.00 86.25 256 GLU A C 1
ATOM 2045 O O . GLU A 1 256 ? 13.659 18.722 -5.514 1.00 86.25 256 GLU A O 1
ATOM 2050 N N . GLU A 1 257 ? 13.520 16.514 -5.838 1.00 87.50 257 GLU A N 1
ATOM 2051 C CA . GLU A 1 257 ? 14.885 16.241 -5.371 1.00 87.50 257 GLU A CA 1
ATOM 2052 C C . GLU A 1 257 ? 15.926 16.963 -6.235 1.00 87.50 257 GLU A C 1
ATOM 2054 O O . GLU A 1 257 ? 16.846 17.579 -5.695 1.00 87.50 257 GLU A O 1
ATOM 2059 N N . PHE A 1 258 ? 15.754 16.959 -7.561 1.00 90.31 258 PHE A N 1
ATOM 2060 C CA . PHE A 1 258 ? 16.654 17.655 -8.476 1.00 90.31 258 PHE A CA 1
ATOM 2061 C C . PHE A 1 258 ? 16.662 19.171 -8.237 1.00 90.31 258 PHE A C 1
ATOM 2063 O O . PHE A 1 258 ? 17.733 19.776 -8.221 1.00 90.31 258 PHE A O 1
ATOM 2070 N N . LYS A 1 259 ? 15.499 19.792 -7.991 1.00 91.44 259 LYS A N 1
ATOM 2071 C CA . LYS A 1 259 ? 15.404 21.231 -7.675 1.00 91.44 259 LYS A CA 1
ATOM 2072 C C . LYS A 1 259 ? 16.166 21.607 -6.401 1.00 91.44 259 LYS A C 1
ATOM 2074 O O . LYS A 1 259 ? 16.735 22.692 -6.340 1.00 91.44 259 LYS A O 1
ATOM 2079 N N . VAL A 1 260 ? 16.172 20.730 -5.395 1.00 89.75 260 VAL A N 1
ATOM 2080 C CA . VAL A 1 260 ? 16.781 21.003 -4.081 1.00 89.75 260 VAL A CA 1
ATOM 2081 C C . VAL A 1 260 ? 18.258 20.600 -4.027 1.00 89.75 260 VAL A C 1
ATOM 2083 O O . VAL A 1 260 ? 19.073 21.326 -3.465 1.00 89.75 260 VAL A O 1
ATOM 2086 N N . LYS A 1 261 ? 18.611 19.437 -4.584 1.00 89.94 261 LYS A N 1
ATOM 2087 C CA . LYS A 1 261 ? 19.934 18.801 -4.438 1.00 89.94 261 LYS A CA 1
ATOM 2088 C C . LYS A 1 261 ? 20.781 18.842 -5.715 1.00 89.94 261 LYS A C 1
ATOM 2090 O O . LYS A 1 261 ? 21.956 18.490 -5.674 1.00 89.94 261 LYS A O 1
ATOM 2095 N N . GLY A 1 262 ? 20.202 19.231 -6.853 1.00 91.25 262 GLY A N 1
ATOM 2096 C CA . GLY A 1 262 ? 20.858 19.215 -8.167 1.00 91.25 262 GLY A CA 1
ATOM 2097 C C . GLY A 1 262 ? 21.000 17.821 -8.790 1.00 91.25 262 GLY A C 1
ATOM 2098 O O . GLY A 1 262 ? 21.571 17.685 -9.870 1.00 91.25 262 GLY A O 1
ATOM 2099 N N . ASN A 1 263 ? 20.505 16.773 -8.127 1.00 88.38 263 ASN A N 1
ATOM 2100 C CA . ASN A 1 263 ? 20.475 15.407 -8.635 1.00 88.38 263 ASN A CA 1
ATOM 2101 C C . ASN A 1 263 ? 19.291 14.621 -8.044 1.00 88.38 263 ASN A C 1
ATOM 2103 O O . ASN A 1 263 ? 18.731 14.987 -7.013 1.00 88.38 263 ASN A O 1
ATOM 2107 N N . SER A 1 264 ? 18.913 13.528 -8.709 1.00 86.19 264 SER A N 1
ATOM 2108 C CA . SER A 1 264 ? 18.018 12.510 -8.158 1.00 86.19 264 SER A CA 1
ATOM 2109 C C . SER A 1 264 ? 18.403 11.138 -8.702 1.00 86.19 264 SER A C 1
ATOM 2111 O O . SER A 1 264 ? 18.842 10.999 -9.846 1.00 86.19 264 SER A O 1
ATOM 2113 N N . THR A 1 265 ? 18.252 10.112 -7.869 1.00 86.94 265 THR A N 1
ATOM 2114 C CA . THR A 1 265 ? 18.464 8.707 -8.243 1.00 86.94 265 THR A CA 1
ATOM 2115 C C . THR A 1 265 ? 17.151 7.976 -8.528 1.00 86.94 265 THR A C 1
ATOM 2117 O O . THR A 1 265 ? 17.178 6.804 -8.913 1.00 86.94 265 THR A O 1
ATOM 2120 N N . ARG A 1 266 ? 16.004 8.651 -8.360 1.00 86.88 266 ARG A N 1
ATOM 2121 C CA . ARG A 1 266 ? 14.663 8.107 -8.596 1.00 86.88 266 ARG A CA 1
ATOM 2122 C C . ARG A 1 266 ? 14.448 7.901 -10.096 1.00 86.88 266 ARG A C 1
ATOM 2124 O O . ARG A 1 266 ? 14.698 8.794 -10.901 1.00 86.88 266 ARG A O 1
ATOM 2131 N N . LYS A 1 267 ? 14.006 6.703 -10.474 1.00 86.62 267 LYS A N 1
ATOM 2132 C CA . LYS A 1 267 ? 13.771 6.301 -11.866 1.00 86.62 267 LYS A CA 1
ATOM 2133 C C . LYS A 1 267 ? 12.496 5.479 -11.941 1.00 86.62 267 LYS A C 1
ATOM 2135 O O . LYS A 1 267 ? 12.223 4.712 -11.021 1.00 86.62 267 LYS A O 1
ATOM 2140 N N . SER A 1 268 ? 11.762 5.610 -13.041 1.00 89.94 268 SER A N 1
ATOM 2141 C CA . SER A 1 268 ? 10.580 4.789 -13.292 1.00 89.94 268 SER A CA 1
ATOM 2142 C C . SER A 1 268 ? 10.950 3.306 -13.327 1.00 89.94 268 SER A C 1
ATOM 2144 O O . SER A 1 268 ? 11.947 2.916 -13.942 1.00 89.94 268 SER A O 1
ATOM 2146 N N . TRP A 1 269 ? 10.134 2.490 -12.675 1.00 91.25 269 TRP A N 1
ATOM 2147 C CA . TRP A 1 269 ? 10.369 1.075 -12.425 1.00 91.25 269 TRP A CA 1
ATOM 2148 C C . TRP A 1 269 ? 9.350 0.199 -13.182 1.00 91.25 269 TRP A C 1
ATOM 2150 O O . TRP A 1 269 ? 8.204 0.625 -13.341 1.00 91.25 269 TRP A O 1
ATOM 2160 N N . PRO A 1 270 ? 9.703 -1.013 -13.644 1.00 92.31 270 PRO A N 1
ATOM 2161 C CA . PRO A 1 270 ? 11.032 -1.625 -13.585 1.00 92.31 270 PRO A CA 1
ATOM 2162 C C . PRO A 1 270 ? 12.053 -0.955 -14.502 1.00 92.31 270 PRO A C 1
ATOM 2164 O O . PRO A 1 270 ? 11.723 -0.388 -15.547 1.00 92.31 270 PRO A O 1
ATOM 2167 N N . LEU A 1 271 ? 13.324 -1.015 -14.113 1.00 89.88 271 LEU A N 1
ATOM 2168 C CA . LEU A 1 271 ? 14.418 -0.614 -14.990 1.00 89.88 271 LEU A CA 1
ATOM 2169 C C . LEU A 1 271 ? 14.517 -1.597 -16.164 1.00 89.88 271 LEU A C 1
ATOM 2171 O O . LEU A 1 271 ? 14.224 -2.779 -16.022 1.00 89.88 271 LEU A O 1
ATOM 2175 N N . GLU A 1 272 ? 14.993 -1.134 -17.319 1.00 89.12 272 GLU A N 1
ATOM 2176 C CA . GLU A 1 272 ? 15.172 -1.991 -18.505 1.00 89.12 272 GLU A CA 1
ATOM 2177 C C . GLU A 1 272 ? 16.062 -3.211 -18.221 1.00 89.12 272 GLU A C 1
ATOM 2179 O O . GLU A 1 272 ? 15.772 -4.308 -18.673 1.00 89.12 272 GLU A O 1
ATOM 2184 N N . LYS A 1 273 ? 17.092 -3.062 -17.381 1.00 89.31 273 LYS A N 1
ATOM 2185 C CA . LYS A 1 273 ? 17.937 -4.185 -16.941 1.00 89.31 273 LYS A CA 1
ATOM 2186 C C . LYS A 1 273 ? 17.198 -5.236 -16.092 1.00 89.31 273 LYS A C 1
ATOM 2188 O O . LYS A 1 273 ? 17.689 -6.350 -15.970 1.00 89.31 273 LYS A O 1
ATOM 2193 N N . GLU A 1 274 ? 16.093 -4.858 -15.446 1.00 88.50 274 GLU A N 1
ATOM 2194 C CA . GLU A 1 274 ? 15.288 -5.731 -14.577 1.00 88.50 274 GLU A CA 1
ATOM 2195 C C . GLU A 1 274 ? 14.187 -6.421 -15.384 1.00 88.50 274 GLU A C 1
ATOM 2197 O O . GLU A 1 274 ? 13.947 -7.611 -15.213 1.00 88.50 274 GLU A O 1
ATOM 2202 N N . CYS A 1 275 ? 13.563 -5.684 -16.306 1.00 91.69 275 CYS A N 1
ATOM 2203 C CA . CYS A 1 275 ? 12.588 -6.218 -17.245 1.00 91.69 275 CYS A CA 1
ATOM 2204 C C . CYS A 1 275 ? 12.805 -5.615 -18.644 1.00 91.69 275 CYS A C 1
ATOM 2206 O O . CYS A 1 275 ? 12.181 -4.603 -18.980 1.00 91.69 275 CYS A O 1
ATOM 2208 N N . PRO A 1 276 ? 13.656 -6.235 -19.483 1.00 91.56 276 PRO A N 1
ATOM 2209 C CA . PRO A 1 276 ? 13.869 -5.768 -20.852 1.00 91.56 276 PRO A CA 1
ATOM 2210 C C . PRO A 1 276 ? 12.584 -5.831 -21.685 1.00 91.56 276 PRO A C 1
ATOM 2212 O O . PRO A 1 276 ? 12.287 -4.910 -22.435 1.00 91.56 276 PRO A O 1
ATOM 2215 N N . ALA A 1 277 ? 11.778 -6.880 -21.484 1.00 91.50 277 ALA A N 1
ATOM 2216 C CA . ALA A 1 277 ? 10.501 -7.073 -22.172 1.00 91.50 277 ALA A CA 1
ATOM 2217 C C . ALA A 1 277 ? 9.438 -6.019 -21.814 1.00 91.50 277 ALA A C 1
ATOM 2219 O O . ALA A 1 277 ? 8.473 -5.867 -22.545 1.00 91.50 277 ALA A O 1
ATOM 2220 N N . CYS A 1 278 ? 9.603 -5.288 -20.706 1.00 92.81 278 CYS A N 1
ATOM 2221 C CA . CYS A 1 278 ? 8.668 -4.242 -20.291 1.00 92.81 278 CYS A CA 1
ATOM 2222 C C . CYS A 1 278 ? 8.825 -2.943 -21.100 1.00 92.81 278 CYS A C 1
ATOM 2224 O O . CYS A 1 278 ? 8.035 -2.014 -20.923 1.00 92.81 278 CYS A O 1
ATOM 2226 N N . ARG A 1 279 ? 9.864 -2.831 -21.936 1.00 90.06 279 ARG A N 1
ATOM 2227 C CA . ARG A 1 279 ? 10.098 -1.676 -22.807 1.00 90.06 279 ARG A CA 1
ATOM 2228 C C . ARG A 1 279 ? 9.564 -1.980 -24.198 1.00 90.06 279 ARG A C 1
ATOM 2230 O O . ARG A 1 279 ? 9.863 -3.035 -24.748 1.00 90.06 279 ARG A O 1
ATOM 2237 N N . ASP A 1 280 ? 8.795 -1.048 -24.756 1.00 81.06 280 ASP A N 1
ATOM 2238 C CA . ASP A 1 280 ? 8.376 -1.166 -26.149 1.00 81.06 280 ASP A CA 1
ATOM 2239 C C . ASP A 1 280 ? 9.599 -0.970 -27.060 1.00 81.06 280 ASP A C 1
ATOM 2241 O O . ASP A 1 280 ? 10.357 -0.011 -26.912 1.00 81.06 280 ASP A O 1
ATOM 2245 N N . SER A 1 281 ? 9.806 -1.917 -27.974 1.00 64.38 281 SER A N 1
ATOM 2246 C CA . SER A 1 281 ? 10.900 -1.920 -28.949 1.00 64.38 281 SER A CA 1
ATOM 2247 C C . SER A 1 281 ? 10.622 -1.067 -30.194 1.00 64.38 281 SER A C 1
ATOM 2249 O O . SER A 1 281 ? 11.452 -1.043 -31.103 1.00 64.38 281 SER A O 1
ATOM 2251 N N . SER A 1 282 ? 9.458 -0.413 -30.283 1.00 65.19 282 SER A N 1
ATOM 2252 C CA . SER A 1 282 ? 9.163 0.531 -31.365 1.00 65.19 282 SER A CA 1
ATOM 2253 C C . SER A 1 282 ? 10.088 1.763 -31.305 1.00 65.19 282 SER A C 1
ATOM 2255 O O . SER A 1 282 ? 10.516 2.183 -30.232 1.00 65.19 282 SER A O 1
ATOM 2257 N N . GLU A 1 283 ? 10.459 2.308 -32.473 1.00 50.88 283 GLU A N 1
ATOM 2258 C CA . GLU A 1 283 ? 11.601 3.232 -32.670 1.00 50.88 283 GLU A CA 1
ATOM 2259 C C . GLU A 1 283 ? 11.533 4.579 -31.911 1.00 50.88 283 GLU A C 1
ATOM 2261 O O . GLU A 1 283 ? 12.513 5.323 -31.912 1.00 50.88 283 GLU A O 1
ATOM 2266 N N . ASP A 1 284 ? 10.452 4.862 -31.178 1.00 52.31 284 ASP A N 1
ATOM 2267 C CA . ASP A 1 284 ? 10.317 6.028 -30.300 1.00 52.31 284 ASP A CA 1
ATOM 2268 C C . ASP A 1 284 ? 10.424 5.605 -28.822 1.00 52.31 284 ASP A C 1
ATOM 2270 O O . ASP A 1 284 ? 9.448 5.519 -28.072 1.00 52.31 284 ASP A O 1
ATOM 2274 N N . ALA A 1 285 ? 11.657 5.312 -28.406 1.00 54.50 285 ALA A N 1
ATOM 2275 C CA . ALA A 1 285 ? 12.033 4.787 -27.096 1.00 54.50 285 ALA A CA 1
ATOM 2276 C C . ALA A 1 285 ? 11.633 5.685 -25.902 1.00 54.50 285 ALA A C 1
ATOM 2278 O O . ALA A 1 285 ? 12.464 6.416 -25.370 1.00 54.50 285 ALA A O 1
ATOM 2279 N N . LEU A 1 286 ? 10.379 5.580 -25.441 1.00 59.00 286 LEU A N 1
ATOM 2280 C CA . LEU A 1 286 ? 9.890 5.939 -24.091 1.00 59.00 286 LEU A CA 1
ATOM 2281 C C . LEU A 1 286 ? 8.674 5.088 -23.635 1.00 59.00 286 LEU A C 1
ATOM 2283 O O . LEU A 1 286 ? 8.163 5.292 -22.531 1.00 59.00 286 LEU A O 1
ATOM 2287 N N . GLY A 1 287 ? 8.194 4.154 -24.466 1.00 80.56 287 GLY A N 1
ATOM 2288 C CA . GLY A 1 287 ? 6.974 3.376 -24.224 1.00 80.56 287 GLY A CA 1
ATOM 2289 C C . GLY A 1 287 ? 7.137 2.198 -23.254 1.00 80.56 287 GLY A C 1
ATOM 2290 O O . GLY A 1 287 ? 8.224 1.639 -23.088 1.00 80.56 287 GLY A O 1
ATOM 2291 N N . TRP A 1 288 ? 6.030 1.809 -22.618 1.00 90.12 288 TRP A N 1
ATOM 2292 C CA . TRP A 1 288 ? 5.921 0.601 -21.797 1.00 90.12 288 TRP A CA 1
ATOM 2293 C C . TRP A 1 288 ? 5.097 -0.459 -22.528 1.00 90.12 288 TRP A C 1
ATOM 2295 O O . TRP A 1 288 ? 4.006 -0.149 -23.005 1.00 90.12 288 TRP A O 1
ATOM 2305 N N . ASP A 1 289 ? 5.571 -1.704 -22.540 1.00 92.69 289 ASP A N 1
ATOM 2306 C CA . ASP A 1 289 ? 4.712 -2.861 -22.810 1.00 92.69 289 ASP A CA 1
ATOM 2307 C C . ASP A 1 289 ? 3.987 -3.220 -21.506 1.00 92.69 289 ASP A C 1
ATOM 2309 O O . ASP A 1 289 ? 4.540 -3.859 -20.607 1.00 92.69 289 ASP A O 1
ATOM 2313 N N . GLU A 1 290 ? 2.749 -2.751 -21.368 1.00 93.19 290 GLU A N 1
ATOM 2314 C CA . GLU A 1 290 ? 1.974 -2.928 -20.140 1.00 93.19 290 GLU A CA 1
ATOM 2315 C C . GLU A 1 290 ? 1.544 -4.379 -19.884 1.00 93.19 290 GLU A C 1
ATOM 2317 O O . GLU A 1 290 ? 1.269 -4.744 -18.738 1.00 93.19 290 GLU A O 1
ATOM 2322 N N . ASP A 1 291 ? 1.523 -5.226 -20.914 1.00 94.38 291 ASP A N 1
ATOM 2323 C CA . ASP A 1 291 ? 1.245 -6.651 -20.758 1.00 94.38 291 ASP A CA 1
ATOM 2324 C C . ASP A 1 291 ? 2.448 -7.333 -20.107 1.00 94.38 291 ASP A C 1
ATOM 2326 O O . ASP A 1 291 ? 2.296 -8.035 -19.102 1.00 94.38 291 ASP A O 1
ATOM 2330 N N . ALA A 1 292 ? 3.651 -7.060 -20.616 1.00 94.81 292 ALA A N 1
ATOM 2331 C CA . ALA A 1 292 ? 4.894 -7.532 -20.017 1.00 94.81 292 ALA A CA 1
ATOM 2332 C C . ALA A 1 292 ? 5.092 -6.980 -18.595 1.00 94.81 292 ALA A C 1
ATOM 2334 O O . ALA A 1 292 ? 5.446 -7.736 -17.686 1.00 94.81 292 ALA A O 1
ATOM 2335 N N . VAL A 1 293 ? 4.791 -5.694 -18.371 1.00 95.56 293 VAL A N 1
ATOM 2336 C CA . VAL A 1 293 ? 4.800 -5.082 -17.031 1.00 95.56 293 VAL A CA 1
ATOM 2337 C C . VAL A 1 293 ? 3.836 -5.805 -16.101 1.00 95.56 293 VAL A C 1
ATOM 2339 O O . VAL A 1 293 ? 4.218 -6.136 -14.981 1.00 95.56 293 VAL A O 1
ATOM 2342 N N . TYR A 1 294 ? 2.606 -6.081 -16.538 1.00 95.69 294 TYR A N 1
ATOM 2343 C CA . TYR A 1 294 ? 1.637 -6.796 -15.716 1.00 95.69 294 TYR A CA 1
ATOM 2344 C C . TYR A 1 294 ? 2.179 -8.157 -15.272 1.00 95.69 294 TYR A C 1
ATOM 2346 O O . TYR A 1 294 ? 2.174 -8.447 -14.079 1.00 95.69 294 TYR A O 1
ATOM 2354 N N . PHE A 1 295 ? 2.704 -8.973 -16.191 1.00 94.75 295 PHE A N 1
ATOM 2355 C CA . PHE A 1 295 ? 3.271 -10.276 -15.825 1.00 94.75 295 PHE A CA 1
ATOM 2356 C C . PHE A 1 295 ? 4.464 -10.156 -14.877 1.00 94.75 295 PHE A C 1
ATOM 2358 O O . PHE A 1 295 ? 4.554 -10.923 -13.920 1.00 94.75 295 PHE A O 1
ATOM 2365 N N . TYR A 1 296 ? 5.330 -9.167 -15.094 1.00 93.75 296 TYR A N 1
ATOM 2366 C CA . TYR A 1 296 ? 6.454 -8.890 -14.208 1.00 93.75 296 TYR A CA 1
ATOM 2367 C C . TYR A 1 296 ? 5.997 -8.498 -12.792 1.00 93.75 296 TYR A C 1
ATOM 2369 O O . TYR A 1 296 ? 6.522 -9.014 -11.811 1.00 93.75 296 TYR A O 1
ATOM 2377 N N . LEU A 1 297 ? 4.975 -7.643 -12.662 1.00 94.50 297 LEU A N 1
ATOM 2378 C CA . LEU A 1 297 ? 4.389 -7.270 -11.367 1.00 94.50 297 LEU A CA 1
ATOM 2379 C C . LEU A 1 297 ? 3.775 -8.476 -10.653 1.00 94.50 297 LEU A C 1
ATOM 2381 O O . LEU A 1 297 ? 3.940 -8.638 -9.445 1.00 94.50 297 LEU A O 1
ATOM 2385 N N . MET A 1 298 ? 3.072 -9.325 -11.401 1.00 92.88 298 MET A N 1
ATOM 2386 C CA . MET A 1 298 ? 2.456 -10.531 -10.860 1.00 92.88 298 MET A CA 1
ATOM 2387 C C . MET A 1 298 ? 3.509 -11.509 -10.340 1.00 92.88 298 MET A C 1
ATOM 2389 O O . MET A 1 298 ? 3.304 -12.069 -9.271 1.00 92.88 298 MET A O 1
ATOM 2393 N N . ASP A 1 299 ? 4.626 -11.685 -11.047 1.00 89.00 299 ASP A N 1
ATOM 2394 C CA . ASP A 1 299 ? 5.751 -12.516 -10.599 1.00 89.00 299 ASP A CA 1
ATOM 2395 C C . ASP A 1 299 ? 6.471 -11.906 -9.385 1.00 89.00 299 ASP A C 1
ATOM 2397 O O . ASP A 1 299 ? 6.740 -12.594 -8.405 1.00 89.00 299 ASP A O 1
ATOM 2401 N N . PHE A 1 300 ? 6.710 -10.590 -9.404 1.00 89.75 300 PHE A N 1
ATOM 2402 C CA . PHE A 1 300 ? 7.446 -9.896 -8.347 1.00 89.75 300 PHE A CA 1
ATOM 2403 C C . PHE A 1 300 ? 6.688 -9.825 -7.015 1.00 89.75 300 PHE A C 1
ATOM 2405 O O . PHE A 1 300 ? 7.311 -9.925 -5.959 1.00 89.75 300 PHE A O 1
ATOM 2412 N N . TYR A 1 301 ? 5.368 -9.600 -7.043 1.00 90.56 301 TYR A N 1
ATOM 2413 C CA . TYR A 1 301 ? 4.560 -9.370 -5.837 1.00 90.56 301 TYR A CA 1
ATOM 2414 C C . TYR A 1 301 ? 3.772 -10.594 -5.361 1.00 90.56 301 TYR A C 1
ATOM 2416 O O . TYR A 1 301 ? 3.355 -10.616 -4.199 1.00 90.56 301 TYR A O 1
ATOM 2424 N N . ARG A 1 302 ? 3.546 -11.617 -6.199 1.00 82.19 302 ARG A N 1
ATOM 2425 C CA . ARG A 1 302 ? 2.838 -12.816 -5.733 1.00 82.19 302 ARG A CA 1
ATOM 2426 C C . ARG A 1 302 ? 3.765 -13.767 -4.988 1.00 82.19 302 ARG A C 1
ATOM 2428 O O . ARG A 1 302 ? 4.847 -14.075 -5.479 1.00 82.19 302 ARG A O 1
ATOM 2435 N N . PRO A 1 303 ? 3.305 -14.332 -3.861 1.00 66.44 303 PRO A N 1
ATOM 2436 C CA . PRO A 1 303 ? 4.043 -15.372 -3.169 1.00 66.44 303 PRO A CA 1
ATOM 2437 C C . PRO A 1 303 ? 4.252 -16.609 -4.042 1.00 66.44 303 PRO A C 1
ATOM 2439 O O . PRO A 1 303 ? 3.304 -17.216 -4.540 1.00 66.44 303 PRO A O 1
ATOM 2442 N N . VAL A 1 304 ? 5.521 -16.992 -4.202 1.00 59.34 304 VAL A N 1
ATOM 2443 C CA . VAL A 1 304 ? 5.917 -18.211 -4.908 1.00 59.34 304 VAL A CA 1
ATOM 2444 C C . VAL A 1 304 ? 5.669 -19.405 -3.990 1.00 59.34 304 VAL A C 1
ATOM 2446 O O . VAL A 1 304 ? 6.195 -19.476 -2.876 1.00 59.34 304 VAL A O 1
ATOM 2449 N N . LEU A 1 305 ? 4.905 -20.384 -4.470 1.00 52.88 305 LEU A N 1
ATOM 2450 C CA . LEU A 1 305 ? 4.844 -21.705 -3.852 1.00 52.88 305 LEU A CA 1
ATOM 2451 C C . LEU A 1 305 ? 6.179 -22.417 -4.108 1.00 52.88 305 LEU A C 1
ATOM 2453 O O . LEU A 1 305 ? 6.379 -23.026 -5.157 1.00 52.88 305 LEU A O 1
ATOM 2457 N N . ARG A 1 306 ? 7.127 -22.322 -3.172 1.00 44.94 306 ARG A N 1
ATOM 2458 C CA . ARG A 1 306 ? 8.348 -23.138 -3.219 1.00 44.94 306 ARG A CA 1
ATOM 2459 C C . ARG A 1 306 ? 8.089 -24.431 -2.454 1.00 44.94 306 ARG A C 1
ATOM 2461 O O . ARG A 1 306 ? 7.900 -24.408 -1.242 1.00 44.94 306 ARG A O 1
ATOM 2468 N N . SER A 1 307 ? 8.089 -25.560 -3.162 1.00 38.75 307 SER A N 1
ATOM 2469 C CA . SER A 1 307 ? 8.164 -26.878 -2.525 1.00 38.75 307 SER A CA 1
ATOM 2470 C C . SER A 1 307 ? 9.488 -26.975 -1.764 1.00 38.75 307 SER A C 1
ATOM 2472 O O . SER A 1 307 ? 10.550 -26.769 -2.353 1.00 38.75 307 SER A O 1
ATOM 2474 N N . GLY A 1 308 ? 9.437 -27.255 -0.460 1.00 36.56 308 GLY A N 1
ATOM 2475 C CA 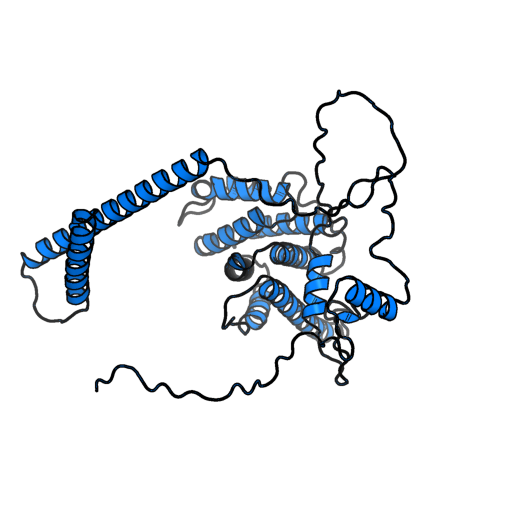. GLY A 1 308 ? 10.632 -27.505 0.346 1.00 36.56 308 GLY A CA 1
ATOM 2476 C C . GLY A 1 308 ? 11.411 -28.704 -0.202 1.00 36.56 308 GLY A C 1
ATOM 2477 O O . GLY A 1 308 ? 10.818 -29.727 -0.542 1.00 36.56 308 GLY A O 1
ATOM 2478 N N . ASN A 1 309 ? 12.732 -28.563 -0.323 1.00 38.28 309 ASN A N 1
ATOM 2479 C CA . ASN A 1 309 ? 13.635 -29.605 -0.807 1.00 38.28 309 ASN A CA 1
ATOM 2480 C C . ASN A 1 309 ? 13.510 -30.894 0.023 1.00 38.28 309 ASN A C 1
ATOM 2482 O O . ASN A 1 309 ? 14.019 -30.957 1.138 1.00 38.28 309 ASN A O 1
ATOM 2486 N N . ASN A 1 310 ? 12.968 -31.946 -0.585 1.00 34.91 310 ASN A N 1
ATOM 2487 C CA . ASN A 1 310 ? 13.584 -33.266 -0.537 1.00 34.91 310 ASN A CA 1
ATOM 2488 C C . ASN A 1 310 ? 13.943 -33.625 -1.981 1.00 34.91 310 ASN A C 1
ATOM 2490 O O . ASN A 1 310 ? 13.103 -33.561 -2.878 1.00 34.91 310 ASN A O 1
ATOM 2494 N N . ASN A 1 311 ? 15.224 -33.907 -2.216 1.00 45.53 311 ASN A N 1
ATOM 2495 C CA . ASN A 1 311 ? 15.732 -34.288 -3.529 1.00 45.53 311 ASN A CA 1
ATOM 2496 C C . ASN A 1 311 ? 14.975 -35.522 -4.041 1.00 45.53 311 ASN A C 1
ATOM 2498 O O . ASN A 1 311 ? 14.772 -36.469 -3.287 1.00 45.53 311 ASN A O 1
ATOM 2502 N N . ASN A 1 312 ? 14.629 -35.488 -5.330 1.00 42.06 312 ASN A N 1
ATOM 2503 C CA . ASN A 1 312 ? 13.684 -36.354 -6.043 1.00 42.06 312 ASN A CA 1
ATOM 2504 C C . ASN A 1 312 ? 12.216 -36.052 -5.744 1.00 42.06 312 ASN A C 1
ATOM 2506 O O . ASN A 1 312 ? 11.593 -36.764 -4.973 1.00 42.06 312 ASN A O 1
ATOM 2510 N N . LEU A 1 313 ? 11.627 -35.087 -6.456 1.00 35.19 313 LEU A N 1
ATOM 2511 C CA . LEU A 1 313 ? 10.250 -35.250 -6.916 1.00 35.19 313 LEU A CA 1
ATOM 2512 C C . LEU A 1 313 ? 9.966 -34.362 -8.131 1.00 35.19 313 LEU A C 1
ATOM 2514 O O . LEU A 1 313 ? 10.248 -33.166 -8.180 1.00 35.19 313 LEU A O 1
ATOM 2518 N N . ARG A 1 314 ? 9.446 -35.033 -9.146 1.00 30.47 314 ARG A N 1
ATOM 2519 C CA . ARG A 1 314 ? 8.967 -34.529 -10.423 1.00 30.47 314 ARG A CA 1
ATOM 2520 C C . ARG A 1 314 ? 7.886 -33.471 -10.194 1.00 30.47 314 ARG A C 1
ATOM 2522 O O . ARG A 1 314 ? 7.008 -33.668 -9.366 1.00 30.47 314 ARG A O 1
ATOM 2529 N N . SER A 1 315 ? 7.944 -32.374 -10.950 1.00 31.19 315 SER A N 1
ATOM 2530 C CA . SER A 1 315 ? 6.890 -31.356 -10.973 1.00 31.19 315 SER A CA 1
ATOM 2531 C C . SER A 1 315 ? 5.563 -32.021 -11.351 1.00 31.19 315 SER A C 1
ATOM 2533 O O . SER A 1 315 ? 5.383 -32.466 -12.488 1.00 31.19 315 SER A O 1
ATOM 2535 N N . GLU A 1 316 ? 4.671 -32.162 -10.375 1.00 30.89 316 GLU A N 1
ATOM 2536 C CA . GLU A 1 316 ? 3.316 -32.643 -10.592 1.00 30.89 316 GLU A CA 1
ATOM 2537 C C . GLU A 1 316 ? 2.506 -31.483 -11.171 1.00 30.89 316 GLU A C 1
ATOM 2539 O O . GLU A 1 316 ? 2.077 -30.560 -10.480 1.00 30.89 316 GLU A O 1
ATOM 2544 N N . VAL A 1 317 ? 2.366 -31.494 -12.495 1.00 30.41 317 VAL A N 1
ATOM 2545 C CA . VAL A 1 317 ? 1.345 -30.708 -13.180 1.00 30.41 317 VAL A CA 1
ATOM 2546 C C . VAL A 1 317 ? 0.012 -31.276 -12.719 1.00 30.41 317 VAL A C 1
ATOM 2548 O O . VAL A 1 317 ? -0.322 -32.403 -13.080 1.00 30.41 317 VAL A O 1
ATOM 2551 N N . VAL A 1 318 ? -0.738 -30.506 -11.929 1.00 27.64 318 VAL A N 1
ATOM 2552 C CA . VAL A 1 318 ? -2.128 -30.823 -11.593 1.00 27.64 318 VAL A CA 1
ATOM 2553 C C . VAL A 1 318 ? -2.915 -30.853 -12.900 1.00 27.64 318 VAL A C 1
ATOM 2555 O O . VAL A 1 318 ? -3.335 -29.827 -13.436 1.00 27.64 318 VAL A O 1
ATOM 2558 N N . THR A 1 319 ? -3.071 -32.046 -13.462 1.00 25.89 319 THR A N 1
ATOM 2559 C CA . THR A 1 319 ? -4.049 -32.292 -14.508 1.00 25.89 319 THR A CA 1
ATOM 2560 C C . THR A 1 319 ? -5.415 -32.244 -13.856 1.00 25.89 319 THR A C 1
ATOM 2562 O O . THR A 1 319 ? -5.694 -33.021 -12.948 1.00 25.89 319 THR A O 1
ATOM 2565 N N . VAL A 1 320 ? -6.253 -31.323 -14.326 1.00 30.09 320 VAL A N 1
ATOM 2566 C CA . VAL A 1 320 ? -7.676 -31.250 -13.995 1.00 30.09 320 VAL A CA 1
ATOM 2567 C C . VAL A 1 320 ? -8.298 -32.621 -14.257 1.00 30.09 320 VAL A C 1
ATOM 2569 O O . VAL A 1 320 ? -8.477 -33.022 -15.411 1.00 30.09 320 VAL A O 1
ATOM 2572 N N . GLU A 1 321 ? -8.591 -33.363 -13.192 1.00 35.00 321 GLU A N 1
ATOM 2573 C CA . GLU A 1 321 ? -9.382 -34.578 -13.306 1.00 35.00 321 GLU A CA 1
ATOM 2574 C C . GLU A 1 321 ? -10.806 -34.216 -13.743 1.00 35.00 321 GLU A C 1
ATOM 2576 O O . GLU A 1 321 ? -11.390 -33.210 -13.333 1.00 35.00 321 GLU A O 1
ATOM 2581 N N . LYS A 1 322 ? -11.344 -35.033 -14.650 1.00 33.88 322 LYS A N 1
ATOM 2582 C CA . LYS A 1 322 ? -12.689 -34.898 -15.218 1.00 33.88 322 LYS A CA 1
ATOM 2583 C C . LYS A 1 322 ? -13.756 -34.881 -14.112 1.00 33.88 322 LYS A C 1
ATOM 2585 O O . LYS A 1 322 ? -13.572 -35.532 -13.086 1.00 33.88 322 LYS A O 1
ATOM 2590 N N . PRO A 1 323 ? -14.909 -34.225 -14.336 1.00 38.53 323 PRO A N 1
ATOM 2591 C CA . PRO A 1 323 ? -15.966 -34.170 -13.337 1.00 38.53 323 PRO A CA 1
ATOM 2592 C C . PRO A 1 323 ? -16.517 -35.574 -13.067 1.00 38.53 323 PRO A C 1
ATOM 2594 O O . PRO A 1 323 ? -17.063 -36.233 -13.954 1.00 38.53 323 PRO A O 1
ATOM 2597 N N . VAL A 1 324 ? -16.365 -36.018 -11.820 1.00 38.56 324 VAL A N 1
ATOM 2598 C CA . VAL A 1 324 ? -17.012 -37.210 -11.270 1.00 38.56 324 VAL A CA 1
ATOM 2599 C C . VAL A 1 324 ? -18.523 -36.971 -11.264 1.00 38.56 324 VAL A C 1
ATOM 2601 O O . VAL A 1 324 ? -19.000 -35.935 -10.799 1.00 38.56 324 VAL A O 1
ATOM 2604 N N . GLY A 1 325 ? -19.281 -37.918 -11.821 1.00 40.56 325 GLY A N 1
ATOM 2605 C CA . GLY A 1 325 ? -20.738 -37.851 -11.898 1.00 40.56 325 GLY A CA 1
ATOM 2606 C C . GLY A 1 325 ? -21.375 -37.687 -10.517 1.00 40.56 325 GLY A C 1
ATOM 2607 O O . GLY A 1 325 ? -21.171 -38.508 -9.624 1.00 40.56 325 GLY A O 1
ATOM 2608 N N . VAL A 1 326 ? -22.158 -36.621 -10.354 1.00 43.59 326 VAL A N 1
ATOM 2609 C CA . VAL A 1 326 ? -22.918 -36.334 -9.133 1.00 43.59 326 VAL A CA 1
ATOM 2610 C C . VAL A 1 326 ? -24.029 -37.382 -8.983 1.00 43.59 326 VAL A C 1
ATOM 2612 O O . VAL A 1 326 ? -24.805 -37.577 -9.924 1.00 43.59 326 VAL A O 1
ATOM 2615 N N . PRO A 1 327 ? -24.152 -38.070 -7.835 1.00 47.12 327 PRO A N 1
ATOM 2616 C CA . PRO A 1 327 ? -25.199 -39.062 -7.652 1.00 47.12 327 PRO A CA 1
ATOM 2617 C C . PRO A 1 327 ? -26.582 -38.392 -7.610 1.00 47.12 327 PRO A C 1
ATOM 2619 O O . PRO A 1 327 ? -26.764 -37.326 -7.023 1.00 47.12 327 PRO A O 1
ATOM 2622 N N . TYR A 1 328 ? -27.568 -39.042 -8.233 1.00 43.38 328 TYR A N 1
ATOM 2623 C CA . TYR A 1 328 ? -28.918 -38.525 -8.522 1.00 43.38 328 TYR A CA 1
ATOM 2624 C C . TYR A 1 328 ? -29.642 -37.894 -7.314 1.00 43.38 328 TYR A C 1
ATOM 2626 O O . TYR A 1 328 ? -30.430 -36.961 -7.463 1.00 43.38 328 TYR A O 1
ATOM 2634 N N . TRP A 1 329 ? -29.337 -38.352 -6.098 1.00 51.62 329 TRP A N 1
ATOM 2635 C CA . TRP A 1 329 ? -29.920 -37.826 -4.864 1.00 51.62 329 TRP A CA 1
ATOM 2636 C C . TRP A 1 329 ? -29.404 -36.429 -4.480 1.00 51.62 329 TRP A C 1
ATOM 2638 O O . TRP A 1 329 ? -30.157 -35.665 -3.883 1.00 51.62 329 TRP A O 1
ATOM 2648 N N . ALA A 1 330 ? -28.178 -36.055 -4.864 1.00 50.53 330 ALA A N 1
ATOM 2649 C CA . ALA A 1 330 ? -27.620 -34.721 -4.616 1.00 50.53 330 ALA A CA 1
ATOM 2650 C C . ALA A 1 330 ? -28.167 -33.663 -5.597 1.00 50.53 330 ALA A C 1
ATOM 2652 O O . ALA A 1 330 ? -28.325 -32.501 -5.233 1.00 50.53 330 ALA A O 1
ATOM 2653 N N . ALA A 1 331 ? -28.537 -34.061 -6.819 1.00 50.44 331 ALA A N 1
ATOM 2654 C CA . ALA A 1 331 ? -29.235 -33.180 -7.760 1.00 50.44 331 ALA A CA 1
ATOM 2655 C C . ALA A 1 331 ? -30.689 -32.902 -7.324 1.00 50.44 331 ALA A C 1
ATOM 2657 O O . ALA A 1 331 ? -31.191 -31.788 -7.486 1.00 50.44 331 ALA A O 1
ATOM 2658 N N . ALA A 1 332 ? -31.353 -33.889 -6.709 1.00 49.25 332 ALA A N 1
ATOM 2659 C CA . ALA A 1 332 ? -32.726 -33.754 -6.224 1.00 49.25 332 ALA A CA 1
ATOM 2660 C C . ALA A 1 332 ? -32.852 -32.814 -5.007 1.00 49.25 332 ALA A C 1
ATOM 2662 O O . ALA A 1 332 ? -33.821 -32.061 -4.907 1.00 49.25 332 ALA A O 1
ATOM 2663 N N . SER A 1 333 ? -31.870 -32.794 -4.102 1.00 52.00 333 SER A N 1
ATOM 2664 C CA . SER A 1 333 ? -31.889 -31.920 -2.918 1.00 52.00 333 SER A CA 1
ATOM 2665 C C . SER A 1 333 ? -31.606 -30.447 -3.244 1.00 52.00 333 SER A C 1
ATOM 2667 O O . SER A 1 333 ? -32.200 -29.566 -2.620 1.00 52.00 333 SER A O 1
ATOM 2669 N N . ILE A 1 334 ? -30.802 -30.159 -4.276 1.00 53.25 334 ILE A N 1
ATOM 2670 C CA . ILE A 1 334 ? -30.591 -28.788 -4.780 1.00 53.25 334 ILE A CA 1
ATOM 2671 C C . ILE A 1 334 ? -31.870 -28.245 -5.441 1.00 53.25 334 ILE A C 1
ATOM 2673 O O . ILE A 1 334 ? -32.232 -27.087 -5.224 1.00 53.25 334 ILE A O 1
ATOM 2677 N N . ALA A 1 335 ? -32.612 -29.085 -6.173 1.00 49.78 335 ALA A N 1
ATOM 2678 C CA . ALA A 1 335 ? -33.881 -28.691 -6.787 1.00 49.78 335 ALA A CA 1
ATOM 2679 C C . ALA A 1 335 ? -34.943 -28.314 -5.734 1.00 49.78 335 ALA A C 1
ATOM 2681 O O . ALA A 1 335 ? -35.569 -27.258 -5.842 1.00 49.78 335 ALA A O 1
ATOM 2682 N N . ILE A 1 336 ? -35.082 -29.105 -4.664 1.00 53.03 336 ILE A N 1
ATOM 2683 C CA . ILE A 1 336 ? -36.065 -28.856 -3.593 1.00 53.03 336 ILE A CA 1
ATOM 2684 C C . ILE A 1 336 ? -35.720 -27.585 -2.797 1.00 53.03 336 ILE A C 1
ATOM 2686 O O . ILE A 1 336 ? -36.609 -26.784 -2.494 1.00 53.03 336 ILE A O 1
ATOM 2690 N N . ALA A 1 337 ? -34.434 -27.343 -2.517 1.00 52.97 337 ALA A N 1
ATOM 2691 C CA . ALA A 1 337 ? -33.992 -26.119 -1.851 1.00 52.97 337 ALA A CA 1
ATOM 2692 C C . ALA A 1 337 ? -34.205 -24.872 -2.732 1.00 52.97 337 ALA A C 1
ATOM 2694 O O . ALA A 1 337 ? -34.673 -23.844 -2.238 1.00 52.97 337 ALA A O 1
ATOM 2695 N N . SER A 1 338 ? -33.942 -24.965 -4.042 1.00 53.31 338 SER A N 1
ATOM 2696 C CA . SER A 1 338 ? -34.123 -23.843 -4.974 1.00 53.31 338 SER A CA 1
ATOM 2697 C C . SER A 1 338 ? -35.588 -23.397 -5.093 1.00 53.31 338 SER A C 1
ATOM 2699 O O . SER A 1 338 ? -35.862 -22.196 -5.059 1.00 53.31 338 SER A O 1
ATOM 2701 N N . CYS A 1 339 ? -36.540 -24.341 -5.093 1.00 53.62 339 CYS A N 1
ATOM 2702 C CA . CYS A 1 339 ? -37.968 -24.029 -5.078 1.00 53.62 339 CYS A CA 1
ATOM 2703 C C . CYS A 1 339 ? -38.396 -23.372 -3.754 1.00 53.62 339 CYS A C 1
ATOM 2705 O O . CYS A 1 339 ? -39.099 -22.358 -3.769 1.00 53.62 339 CYS A O 1
ATOM 2707 N N . GLY A 1 340 ? -37.921 -23.876 -2.609 1.00 58.62 340 GLY A N 1
ATOM 2708 C CA . GLY A 1 340 ? -38.240 -23.314 -1.290 1.00 58.62 340 GLY A CA 1
ATOM 2709 C C . GLY A 1 340 ? -37.805 -21.853 -1.128 1.00 58.62 340 GLY A C 1
ATOM 2710 O O . GLY A 1 340 ? -38.586 -21.020 -0.662 1.00 58.62 340 GLY A O 1
ATOM 2711 N N . PHE A 1 341 ? -36.600 -21.505 -1.593 1.00 56.91 341 PHE A N 1
ATOM 2712 C CA . PHE A 1 341 ? -36.110 -20.122 -1.560 1.00 56.91 341 PHE A CA 1
ATOM 2713 C C . PHE A 1 341 ? -36.868 -19.198 -2.526 1.00 56.91 341 PHE A C 1
ATOM 2715 O O . PHE A 1 341 ? -37.156 -18.051 -2.172 1.00 56.91 341 PHE A O 1
ATOM 2722 N N . THR A 1 342 ? -37.274 -19.674 -3.709 1.00 56.53 342 THR A N 1
ATOM 2723 C CA . THR A 1 342 ? -38.129 -18.877 -4.610 1.00 56.53 342 THR A CA 1
ATOM 2724 C C . THR A 1 342 ? -39.519 -18.620 -4.027 1.00 56.53 342 THR A C 1
ATOM 2726 O O . THR A 1 342 ? -40.008 -17.495 -4.098 1.00 56.53 342 THR A O 1
ATOM 2729 N N . PHE A 1 343 ? -40.137 -19.596 -3.355 1.00 59.25 343 PHE A N 1
ATOM 2730 C CA . PHE A 1 343 ? -41.429 -19.383 -2.694 1.00 59.25 343 PHE A CA 1
ATOM 2731 C C . PHE A 1 343 ? -41.317 -18.451 -1.482 1.00 59.25 343 PHE A C 1
ATOM 2733 O O . PHE A 1 343 ? -42.156 -17.566 -1.321 1.00 59.25 343 PHE A O 1
ATOM 2740 N N . ALA A 1 344 ? -40.260 -18.570 -0.674 1.00 66.56 344 ALA A N 1
ATOM 2741 C CA . ALA A 1 344 ? -40.032 -17.679 0.463 1.00 66.56 344 ALA A CA 1
ATOM 2742 C C . ALA A 1 344 ? -39.762 -16.229 0.022 1.00 66.56 344 ALA A C 1
ATOM 2744 O O . ALA A 1 344 ? -40.304 -15.291 0.607 1.00 66.56 344 ALA A O 1
ATOM 2745 N N . THR A 1 345 ? -38.982 -16.024 -1.045 1.00 65.62 345 THR A N 1
ATOM 2746 C CA . THR A 1 345 ? -38.724 -14.683 -1.599 1.00 65.62 345 THR A CA 1
ATOM 2747 C C . THR A 1 345 ? -39.969 -14.078 -2.249 1.00 65.62 345 THR A C 1
ATOM 2749 O O . THR A 1 345 ? -40.239 -12.895 -2.038 1.00 65.62 345 THR A O 1
ATOM 2752 N N . LEU A 1 346 ? -40.782 -14.868 -2.962 1.00 65.19 346 LEU A N 1
ATOM 2753 C CA . LEU A 1 346 ? -42.072 -14.415 -3.496 1.00 65.19 346 LEU A CA 1
ATOM 2754 C C . LEU A 1 346 ? -43.074 -14.092 -2.381 1.00 65.19 346 LEU A C 1
ATOM 2756 O O . LEU A 1 346 ? -43.756 -13.069 -2.455 1.00 65.19 346 LEU A O 1
ATOM 2760 N N . TYR A 1 347 ? -43.121 -14.899 -1.320 1.00 71.44 347 TYR A N 1
ATOM 2761 C CA . TYR A 1 347 ? -43.973 -14.658 -0.158 1.00 71.44 347 TYR A CA 1
ATOM 2762 C C . TYR A 1 347 ? -43.568 -13.376 0.581 1.00 71.44 347 TYR A C 1
ATOM 2764 O O . TYR A 1 347 ? -44.403 -12.488 0.764 1.00 71.44 347 TYR A O 1
ATOM 2772 N N . MET A 1 348 ? -42.281 -13.204 0.901 1.00 65.44 348 MET A N 1
ATOM 2773 C CA . MET A 1 348 ? -41.756 -11.995 1.552 1.00 65.44 348 MET A CA 1
ATOM 2774 C C . MET A 1 348 ? -41.961 -10.739 0.693 1.00 65.44 348 MET A C 1
ATOM 2776 O O . MET A 1 348 ? -42.334 -9.681 1.207 1.00 65.44 348 MET A O 1
ATOM 2780 N N . ARG A 1 349 ? -41.794 -10.850 -0.632 1.00 69.44 349 ARG A N 1
ATOM 2781 C CA . ARG A 1 349 ? -42.049 -9.752 -1.577 1.00 69.44 349 ARG A CA 1
ATOM 2782 C C . ARG A 1 349 ? -43.541 -9.419 -1.678 1.00 69.44 349 ARG A C 1
ATOM 2784 O O . ARG A 1 349 ? -43.885 -8.242 -1.722 1.00 69.44 349 ARG A O 1
ATOM 2791 N N . SER A 1 350 ? -44.428 -10.417 -1.635 1.00 65.62 350 SER A N 1
ATOM 2792 C CA . SER A 1 350 ? -45.885 -10.209 -1.594 1.00 65.62 350 SER A CA 1
ATOM 2793 C C . SER A 1 350 ? -46.344 -9.535 -0.296 1.00 65.62 350 SER A C 1
ATOM 2795 O O . SER A 1 350 ? -47.203 -8.655 -0.329 1.00 65.62 350 SER A O 1
ATOM 2797 N N . TYR A 1 351 ? -45.724 -9.885 0.835 1.00 66.19 351 TYR A N 1
ATOM 2798 C CA . TYR A 1 351 ? -46.021 -9.309 2.145 1.00 66.19 351 TYR A CA 1
ATOM 2799 C C . TYR A 1 351 ? -45.574 -7.841 2.226 1.00 66.19 351 TYR A C 1
ATOM 2801 O O . TYR A 1 351 ? -46.351 -6.975 2.620 1.00 66.19 351 TYR A O 1
ATOM 2809 N N . SER A 1 352 ? -44.362 -7.542 1.746 1.00 60.84 352 SER A N 1
ATOM 2810 C CA . SER A 1 352 ? -43.827 -6.179 1.598 1.00 60.84 352 SER A CA 1
ATOM 2811 C C . SER A 1 352 ? -44.702 -5.292 0.697 1.00 60.84 352 SER A C 1
ATOM 2813 O O . SER A 1 352 ? -45.003 -4.148 1.044 1.00 60.84 352 SER A O 1
ATOM 2815 N N . LEU A 1 353 ? -45.181 -5.832 -0.430 1.00 59.81 353 LEU A N 1
ATOM 2816 C CA . LEU A 1 353 ? -46.068 -5.113 -1.349 1.00 59.81 353 LEU A CA 1
ATOM 2817 C C . LEU A 1 353 ? -47.473 -4.893 -0.765 1.00 59.81 353 LEU A C 1
ATOM 2819 O O . LEU A 1 353 ? -48.028 -3.810 -0.937 1.00 59.81 353 LEU A O 1
ATOM 2823 N N . LYS A 1 354 ? -48.035 -5.867 -0.032 1.00 60.75 354 LYS A N 1
ATOM 2824 C CA . LYS A 1 354 ? -49.300 -5.694 0.709 1.00 60.75 354 LYS A CA 1
ATOM 2825 C C . LYS A 1 354 ? -49.183 -4.628 1.797 1.00 60.75 354 LYS A C 1
ATOM 2827 O O . LYS A 1 354 ? -50.103 -3.833 1.955 1.00 60.75 354 LYS A O 1
ATOM 2832 N N . PHE A 1 355 ? -48.056 -4.582 2.506 1.00 59.41 355 PHE A N 1
ATOM 2833 C CA . PHE A 1 355 ? -47.793 -3.560 3.518 1.00 59.41 355 PHE A CA 1
ATOM 2834 C C . PHE A 1 355 ? -47.713 -2.155 2.897 1.00 59.41 355 PHE A C 1
ATOM 2836 O O . PHE A 1 355 ? -48.367 -1.236 3.383 1.00 59.41 355 PHE A O 1
ATOM 2843 N N . LYS A 1 356 ? -47.006 -1.999 1.766 1.00 56.22 356 LYS A N 1
ATOM 2844 C CA . LYS A 1 356 ? -46.966 -0.736 1.004 1.00 56.22 356 LYS A CA 1
ATOM 2845 C C . LYS A 1 356 ? -48.342 -0.315 0.472 1.00 56.22 356 LYS A C 1
ATOM 2847 O O . LYS A 1 356 ? -48.697 0.850 0.594 1.00 56.22 356 LYS A O 1
ATOM 2852 N N . TYR A 1 357 ? -49.138 -1.250 -0.052 1.00 55.16 357 TYR A N 1
ATOM 2853 C CA . TYR A 1 357 ? -50.500 -0.967 -0.525 1.00 55.16 357 TYR A CA 1
ATOM 2854 C C . TYR A 1 357 ? -51.430 -0.515 0.612 1.00 55.16 357 TYR A C 1
ATOM 2856 O O . TYR A 1 357 ? -52.170 0.454 0.460 1.00 55.16 357 TYR A O 1
ATOM 2864 N N . HIS A 1 358 ? -51.359 -1.171 1.774 1.00 53.25 358 HIS A N 1
ATOM 2865 C CA . HIS A 1 358 ? -52.170 -0.802 2.934 1.00 53.25 358 HIS A CA 1
ATOM 2866 C C . HIS A 1 358 ? -51.799 0.587 3.481 1.00 53.25 358 HIS A C 1
ATOM 2868 O O . HIS A 1 358 ? -52.679 1.313 3.941 1.00 53.25 358 HIS A O 1
ATOM 2874 N N . PHE A 1 359 ? -50.521 0.974 3.391 1.00 51.25 359 PHE A N 1
ATOM 2875 C CA . PHE A 1 359 ? -50.041 2.303 3.775 1.00 51.25 359 PHE A CA 1
ATOM 2876 C C . PHE A 1 359 ? -50.537 3.400 2.815 1.00 51.25 359 PHE A C 1
ATOM 2878 O O . PHE A 1 359 ? -50.997 4.442 3.271 1.00 51.25 359 PHE A O 1
ATOM 2885 N N . CYS A 1 360 ? -50.551 3.144 1.500 1.00 50.38 360 CYS A N 1
ATOM 2886 C CA . CYS A 1 360 ? -51.135 4.068 0.518 1.00 50.38 360 CYS A CA 1
ATOM 2887 C C . CYS A 1 360 ? -52.654 4.235 0.700 1.00 50.38 360 CYS A C 1
ATOM 2889 O O . CYS A 1 360 ? -53.148 5.355 0.696 1.00 50.38 360 CYS A O 1
ATOM 2891 N N . HIS A 1 361 ? -53.393 3.151 0.960 1.00 47.41 361 HIS A N 1
ATOM 2892 C CA . HIS A 1 361 ? -54.850 3.218 1.145 1.00 47.41 361 HIS A CA 1
ATOM 2893 C C . HIS A 1 361 ? -55.271 3.903 2.467 1.00 47.41 361 HIS A C 1
ATOM 2895 O O . HIS A 1 361 ? -56.385 4.419 2.583 1.00 47.41 361 HIS A O 1
ATOM 2901 N N . LEU A 1 362 ? -54.392 3.918 3.477 1.00 48.62 362 LEU A N 1
ATOM 2902 C CA . LEU A 1 362 ? -54.570 4.702 4.707 1.00 48.62 362 LEU A CA 1
ATOM 2903 C C . LEU A 1 362 ? -54.283 6.198 4.490 1.00 48.62 362 LEU A C 1
ATOM 2905 O O . LEU A 1 362 ? -54.894 7.019 5.167 1.00 48.62 362 LEU A O 1
ATOM 2909 N N . SER A 1 363 ? -53.407 6.545 3.540 1.00 48.00 363 SER A N 1
ATOM 2910 C CA . SER A 1 363 ? -53.096 7.931 3.165 1.00 48.00 363 SER A CA 1
ATOM 2911 C C . SER A 1 363 ? -54.223 8.597 2.364 1.00 48.00 363 SER A C 1
ATOM 2913 O O . SER A 1 363 ? -54.477 9.778 2.565 1.00 48.00 363 SER A O 1
ATOM 2915 N N . ASP A 1 364 ? -54.938 7.848 1.518 1.00 46.50 364 ASP A N 1
ATOM 2916 C CA . ASP A 1 364 ? -56.042 8.377 0.692 1.00 46.50 364 ASP A CA 1
ATOM 2917 C C . ASP A 1 364 ? -57.338 8.669 1.483 1.00 46.50 364 ASP A C 1
ATOM 2919 O O . ASP A 1 364 ? -58.250 9.304 0.964 1.00 46.50 364 ASP A O 1
ATOM 2923 N N . ASN A 1 365 ? -57.451 8.215 2.739 1.00 43.16 365 ASN A N 1
ATOM 2924 C CA . ASN A 1 365 ? -58.646 8.420 3.577 1.00 43.16 365 ASN A CA 1
ATOM 2925 C C . ASN A 1 365 ? -58.586 9.674 4.472 1.00 43.16 365 ASN A C 1
ATOM 2927 O O . ASN A 1 365 ? -59.560 9.974 5.163 1.00 43.16 365 ASN A O 1
ATOM 2931 N N . TYR A 1 366 ? -57.472 10.413 4.471 1.00 41.94 366 TYR A N 1
ATOM 2932 C CA . TYR A 1 366 ? -57.326 11.669 5.208 1.00 41.94 366 TYR A CA 1
ATOM 2933 C C . TYR A 1 366 ? -56.943 12.793 4.236 1.00 41.94 366 TYR A C 1
ATOM 2935 O O . TYR A 1 366 ? -55.768 13.083 4.036 1.00 41.94 366 TYR A O 1
ATOM 2943 N N . ASP A 1 367 ? -57.952 13.431 3.636 1.00 47.16 367 ASP A N 1
ATOM 2944 C CA . ASP A 1 367 ? -57.800 14.634 2.809 1.00 47.16 367 ASP A CA 1
ATOM 2945 C C . ASP A 1 367 ? -57.153 15.776 3.612 1.00 47.16 367 ASP A C 1
ATOM 2947 O O . ASP A 1 367 ? -57.821 16.472 4.379 1.00 47.16 367 ASP A O 1
ATOM 2951 N N . LEU A 1 368 ? -55.857 16.011 3.404 1.00 37.66 368 LEU A N 1
ATOM 2952 C CA . LEU A 1 368 ? -55.182 17.251 3.784 1.00 37.66 368 LEU A CA 1
ATOM 2953 C C . LEU A 1 368 ? -54.149 17.632 2.708 1.00 37.66 368 LEU A C 1
ATOM 2955 O O . LEU A 1 368 ? -53.030 17.131 2.695 1.00 37.66 368 LEU A O 1
ATOM 2959 N N . PHE A 1 369 ? -54.567 18.603 1.886 1.00 31.44 369 PHE A N 1
ATOM 2960 C CA . PHE A 1 369 ? -53.847 19.435 0.902 1.00 31.44 369 PHE A CA 1
ATOM 2961 C C . PHE A 1 369 ? -53.880 19.029 -0.592 1.00 31.44 369 PHE A C 1
ATOM 2963 O O . PHE A 1 369 ? -53.356 17.984 -0.969 1.00 31.44 369 PHE A O 1
ATOM 2970 N N . PRO A 1 370 ? -54.428 19.900 -1.475 1.00 41.88 370 PRO A N 1
ATOM 2971 C CA . PRO A 1 370 ? -54.453 19.693 -2.918 1.00 41.88 370 PRO A CA 1
ATOM 2972 C C . PRO A 1 370 ? -53.226 20.316 -3.612 1.00 41.88 370 PRO A C 1
ATOM 2974 O O . PRO A 1 370 ? -52.649 21.286 -3.125 1.00 41.88 370 PRO A O 1
ATOM 2977 N N . PHE A 1 371 ? -52.930 19.803 -4.812 1.00 35.91 371 PHE A N 1
ATOM 2978 C CA . PHE A 1 371 ? -51.898 20.223 -5.777 1.00 35.91 371 PHE A CA 1
ATOM 2979 C C . PHE A 1 371 ? -50.449 19.819 -5.469 1.00 35.91 371 PHE A C 1
ATOM 2981 O O . PHE A 1 371 ? -49.719 20.558 -4.831 1.00 35.91 371 PHE A O 1
ATOM 2988 N N . TYR A 1 372 ? -50.015 18.688 -6.037 1.00 30.86 372 TYR A N 1
ATOM 2989 C CA . TYR A 1 372 ? -48.935 18.569 -7.036 1.00 30.86 372 TYR A CA 1
ATOM 2990 C C . TYR A 1 372 ? -48.962 17.122 -7.569 1.00 30.86 372 TYR A C 1
ATOM 2992 O O . TYR A 1 372 ? -48.957 16.174 -6.794 1.00 30.86 372 TYR A O 1
ATOM 3000 N N . LEU A 1 373 ? -49.017 16.930 -8.891 1.00 47.06 373 LEU A N 1
ATOM 3001 C CA . LEU A 1 373 ? -48.823 15.615 -9.517 1.00 47.06 373 LEU A CA 1
ATOM 3002 C C . LEU A 1 373 ? -47.362 15.184 -9.303 1.00 47.06 373 LEU A C 1
ATOM 3004 O O . LEU A 1 373 ? -46.473 15.642 -10.021 1.00 47.06 373 LEU A O 1
ATOM 3008 N N . THR A 1 374 ? -47.112 14.342 -8.301 1.00 40.91 374 THR A N 1
ATOM 3009 C CA . THR A 1 374 ? -45.797 13.761 -7.983 1.00 40.91 374 THR A CA 1
ATOM 3010 C C . THR A 1 374 ? -45.703 12.289 -8.439 1.00 40.91 374 THR A C 1
ATOM 3012 O O . THR A 1 374 ? -46.724 11.656 -8.725 1.00 40.91 374 THR A O 1
ATOM 3015 N N . PRO A 1 375 ? -44.487 11.707 -8.547 1.00 41.41 375 PRO A N 1
ATOM 3016 C CA . PRO A 1 375 ? -44.229 10.393 -9.167 1.00 41.41 375 PRO A CA 1
ATOM 3017 C C . PRO A 1 375 ? -44.839 9.171 -8.449 1.00 41.41 375 PRO A C 1
ATOM 3019 O O . PRO A 1 375 ? -44.729 8.049 -8.946 1.00 41.41 375 PRO A O 1
ATOM 3022 N N . GLU A 1 376 ? -45.489 9.358 -7.301 1.00 47.84 376 GLU A N 1
ATOM 3023 C CA . GLU A 1 376 ? -45.909 8.279 -6.396 1.00 47.84 376 GLU A CA 1
ATOM 3024 C C . GLU A 1 376 ? -47.157 7.517 -6.884 1.00 47.84 376 GLU A C 1
ATOM 3026 O O . GLU A 1 376 ? -47.270 6.305 -6.676 1.00 47.84 376 GLU A O 1
ATOM 3031 N N . HIS A 1 377 ? -48.047 8.152 -7.659 1.00 46.62 377 HIS A N 1
ATOM 3032 C CA . HIS A 1 377 ? -49.207 7.461 -8.248 1.00 46.62 377 HIS A CA 1
ATOM 3033 C C . HIS A 1 377 ? -48.808 6.370 -9.261 1.00 46.62 377 HIS A C 1
ATOM 3035 O O . HIS A 1 377 ? -49.486 5.343 -9.389 1.00 46.62 377 HIS A O 1
ATOM 3041 N N . HIS A 1 378 ? -47.681 6.551 -9.959 1.00 49.75 378 HIS A N 1
ATOM 3042 C CA . HIS A 1 378 ? -47.169 5.569 -10.916 1.00 49.75 378 HIS A CA 1
ATOM 3043 C C . HIS A 1 378 ? -46.562 4.337 -10.227 1.00 49.75 378 HIS A C 1
ATOM 3045 O O . HIS A 1 378 ? -46.677 3.225 -10.753 1.00 49.75 378 HIS A O 1
ATOM 3051 N N . GLU A 1 379 ? -45.958 4.501 -9.047 1.00 51.03 379 GLU A N 1
ATOM 3052 C CA . GLU A 1 379 ? -45.418 3.386 -8.259 1.00 51.03 379 GLU A CA 1
ATOM 3053 C C . GLU A 1 379 ? -46.522 2.543 -7.611 1.00 51.03 379 GLU A C 1
ATOM 3055 O O . GLU A 1 379 ? -46.401 1.314 -7.537 1.00 51.03 379 GLU A O 1
ATOM 3060 N N . CYS A 1 380 ? -47.637 3.166 -7.223 1.00 49.75 380 CYS A N 1
ATOM 3061 C CA . CYS A 1 380 ? -48.761 2.464 -6.608 1.00 49.75 380 CYS A CA 1
ATOM 3062 C C . CYS A 1 380 ? -49.528 1.591 -7.628 1.00 49.75 380 CYS A C 1
ATOM 3064 O O . CYS A 1 380 ? -49.777 0.405 -7.387 1.00 49.75 380 CYS A O 1
ATOM 3066 N N . SER A 1 381 ? -49.768 2.112 -8.839 1.00 53.41 381 SER A N 1
ATOM 3067 C CA . SER A 1 381 ? -50.352 1.346 -9.958 1.00 53.41 381 SER A CA 1
ATOM 3068 C C . SER A 1 381 ? -49.449 0.190 -10.434 1.00 53.41 381 SER A C 1
ATOM 3070 O O . SER A 1 381 ? -49.917 -0.926 -10.702 1.00 53.41 381 SER A O 1
ATOM 3072 N N . ARG A 1 382 ? -48.121 0.401 -10.451 1.00 56.53 382 ARG A N 1
ATOM 3073 C CA . ARG A 1 382 ? -47.137 -0.663 -10.730 1.00 56.53 382 ARG A CA 1
ATOM 3074 C C . ARG A 1 382 ? -47.120 -1.739 -9.646 1.00 56.53 382 ARG A C 1
ATOM 3076 O O . ARG A 1 382 ? -47.024 -2.923 -9.975 1.00 56.53 382 ARG A O 1
ATOM 3083 N N . SER A 1 383 ? -47.260 -1.357 -8.378 1.00 57.88 383 SER A N 1
ATOM 3084 C CA . SER A 1 383 ? -47.315 -2.299 -7.252 1.00 57.88 383 SER A CA 1
ATOM 3085 C C . SER A 1 383 ? -48.560 -3.193 -7.318 1.00 57.88 383 SER A C 1
ATOM 3087 O O . SER A 1 383 ? -48.447 -4.404 -7.128 1.00 57.88 383 SER A O 1
ATOM 3089 N N . MET A 1 384 ? -49.719 -2.640 -7.697 1.00 54.44 384 MET A N 1
ATOM 3090 C CA . MET A 1 384 ? -50.959 -3.404 -7.901 1.00 54.44 384 MET A CA 1
ATOM 3091 C C . MET A 1 384 ? -50.867 -4.364 -9.097 1.00 54.44 384 MET A C 1
ATOM 3093 O O . MET A 1 384 ? -51.213 -5.539 -8.982 1.00 54.44 384 MET A O 1
ATOM 3097 N N . SER A 1 385 ? -50.317 -3.901 -10.224 1.00 57.78 385 SER A N 1
ATOM 3098 C CA . SER A 1 385 ? -50.093 -4.739 -11.414 1.00 57.78 385 SER A CA 1
ATOM 3099 C C . SER A 1 385 ? -49.133 -5.902 -11.127 1.00 57.78 385 SER A C 1
ATOM 3101 O O . SER A 1 385 ? -49.349 -7.026 -11.580 1.00 57.78 385 SER A O 1
ATOM 3103 N N . THR A 1 386 ? -48.108 -5.654 -10.305 1.00 59.34 386 THR A N 1
ATOM 3104 C CA . THR A 1 386 ? -47.133 -6.668 -9.880 1.00 59.34 386 THR A CA 1
ATOM 3105 C C . THR A 1 386 ? -47.752 -7.679 -8.906 1.00 59.34 386 THR A C 1
ATOM 3107 O O . THR A 1 386 ? -47.516 -8.877 -9.043 1.00 59.34 386 THR A O 1
ATOM 3110 N N . LEU A 1 387 ? -48.598 -7.237 -7.966 1.00 58.91 387 LEU A N 1
ATOM 3111 C CA . LEU A 1 387 ? -49.352 -8.124 -7.067 1.00 58.91 387 LEU A CA 1
ATOM 3112 C C . LEU A 1 387 ? -50.321 -9.042 -7.830 1.00 58.91 387 LEU A C 1
ATOM 3114 O O . LEU A 1 387 ? -50.404 -10.231 -7.524 1.00 58.91 387 LEU A O 1
ATOM 3118 N N . ILE A 1 388 ? -51.013 -8.524 -8.850 1.00 60.62 388 ILE A N 1
ATOM 3119 C CA . ILE A 1 388 ? -51.919 -9.315 -9.701 1.00 60.62 388 ILE A CA 1
ATOM 3120 C C . ILE A 1 388 ? -51.135 -10.349 -10.522 1.00 60.62 388 ILE A C 1
ATOM 3122 O O . ILE A 1 388 ? -51.569 -11.496 -10.636 1.00 60.62 388 ILE A O 1
ATOM 3126 N N . ALA A 1 389 ? -49.969 -9.977 -11.059 1.00 58.28 389 ALA A N 1
ATOM 3127 C CA . ALA A 1 389 ? -49.106 -10.899 -11.796 1.00 58.28 389 ALA A CA 1
ATOM 3128 C C . ALA A 1 389 ? -48.562 -12.027 -10.900 1.00 58.28 389 ALA A C 1
ATOM 3130 O O . ALA A 1 389 ? -48.636 -13.192 -11.281 1.00 58.28 389 ALA A O 1
ATOM 3131 N N . ILE A 1 390 ? -48.094 -11.707 -9.686 1.00 60.06 390 ILE A N 1
ATOM 3132 C CA . ILE A 1 390 ? -47.604 -12.707 -8.720 1.00 60.06 390 ILE A CA 1
ATOM 3133 C C . ILE A 1 390 ? -48.741 -13.638 -8.266 1.00 60.06 390 ILE A C 1
ATOM 3135 O O . ILE A 1 390 ? -48.540 -14.847 -8.187 1.00 60.06 390 ILE A O 1
ATOM 3139 N N . SER A 1 391 ? -49.946 -13.104 -8.037 1.00 57.28 391 SER A N 1
ATOM 3140 C CA . SER A 1 391 ? -51.134 -13.899 -7.688 1.00 57.28 391 SER A CA 1
ATOM 3141 C C . SER A 1 391 ? -51.520 -14.892 -8.794 1.00 57.28 391 SER A C 1
ATOM 3143 O O . SER A 1 391 ? -51.792 -16.056 -8.513 1.00 57.28 391 SER A O 1
ATOM 3145 N N . LYS A 1 392 ? -51.461 -14.476 -10.069 1.00 54.38 392 LYS A N 1
ATOM 3146 C CA . LYS A 1 392 ? -51.713 -15.371 -11.214 1.00 54.38 392 LYS A CA 1
ATOM 3147 C C . LYS A 1 392 ? -50.664 -16.475 -11.351 1.00 54.38 392 LYS A C 1
ATOM 3149 O O . LYS A 1 392 ? -51.020 -17.589 -11.711 1.00 54.38 392 LYS A O 1
ATOM 3154 N N . VAL A 1 393 ? -49.397 -16.187 -11.052 1.00 56.38 393 VAL A N 1
ATOM 3155 C CA . VAL A 1 393 ? -48.324 -17.196 -11.068 1.00 56.38 393 VAL A CA 1
ATOM 3156 C C . VAL A 1 393 ? -48.500 -18.206 -9.928 1.00 56.38 393 VAL A C 1
ATOM 3158 O O . VAL A 1 393 ? -48.336 -19.396 -10.159 1.00 56.38 393 VAL A O 1
ATOM 3161 N N . MET A 1 394 ? -48.909 -17.764 -8.732 1.00 54.47 394 MET A N 1
ATOM 3162 C CA . MET A 1 394 ? -49.192 -18.662 -7.601 1.00 54.47 394 MET A CA 1
ATOM 3163 C C . MET A 1 394 ? -50.462 -19.511 -7.772 1.00 54.47 394 MET A C 1
ATOM 3165 O O . MET A 1 394 ? -50.601 -20.509 -7.082 1.00 54.47 394 MET A O 1
ATOM 3169 N N . TYR A 1 395 ? -51.394 -19.124 -8.648 1.00 44.47 395 TYR A N 1
ATOM 3170 C CA . TYR A 1 395 ? -52.622 -19.889 -8.917 1.00 44.47 395 TYR A CA 1
ATOM 3171 C C . TYR A 1 395 ? -52.437 -20.967 -10.006 1.00 44.47 395 TYR A C 1
ATOM 3173 O O . TYR A 1 395 ? -53.287 -21.840 -10.160 1.00 44.47 395 TYR A O 1
ATOM 3181 N N . HIS A 1 396 ? -51.350 -20.891 -10.784 1.00 44.44 396 HIS A N 1
ATOM 3182 C CA . HIS A 1 396 ? -51.034 -21.812 -11.886 1.00 44.44 396 HIS A CA 1
ATOM 3183 C C . HIS A 1 396 ? -49.849 -22.754 -11.605 1.00 44.44 396 HIS A C 1
ATOM 3185 O O . HIS A 1 396 ? -49.544 -23.594 -12.453 1.00 44.44 396 HIS A O 1
ATOM 3191 N N . ALA A 1 397 ? -49.201 -22.615 -10.447 1.00 43.19 397 ALA A N 1
ATOM 3192 C CA . ALA A 1 397 ? -48.255 -23.574 -9.878 1.00 43.19 397 ALA A CA 1
ATOM 3193 C C . ALA A 1 397 ? -48.966 -24.387 -8.793 1.00 43.19 397 ALA A C 1
ATOM 3195 O O . ALA A 1 397 ? -48.665 -25.596 -8.684 1.00 43.19 397 ALA A O 1
#

Radius of gyration: 30.38 Å; Cα contacts (8 Å, |Δi|>4): 322; chains: 1; bounding box: 80×75×71 Å

pLDDT: mean 70.5, std 23.7, range [22.86, 98.25]

Solvent-accessible surface area (backbone atoms only — not comparable to full-atom values): 24231 Å² total; per-residue (Å²): 142,87,84,86,89,88,88,82,91,78,88,83,80,92,75,88,82,79,83,91,69,72,88,68,74,84,90,58,88,65,83,48,74,67,44,48,44,52,56,49,22,68,76,71,75,51,88,77,58,99,78,64,78,70,93,77,89,73,81,90,84,94,79,80,93,87,77,79,83,76,79,79,75,83,57,74,47,44,90,59,58,48,61,29,26,53,35,19,52,34,49,53,50,53,44,48,56,32,78,91,36,54,40,68,80,34,48,62,26,50,52,44,36,41,51,49,37,31,76,24,40,85,52,64,52,33,14,54,31,27,45,55,48,64,75,41,31,69,76,32,42,33,88,89,43,74,64,40,68,73,51,67,71,56,48,43,55,37,89,80,58,59,74,88,78,54,64,84,30,52,62,92,95,44,36,60,70,46,14,41,53,50,35,54,51,30,29,37,68,55,48,47,46,92,44,20,60,57,50,53,51,19,52,53,35,35,47,71,53,42,51,91,47,73,75,56,42,58,54,51,47,64,59,49,72,76,68,74,74,94,58,90,49,34,30,67,51,46,40,49,49,54,50,54,41,52,35,50,51,37,52,52,52,25,52,54,37,26,75,76,70,76,49,61,88,61,66,63,74,76,45,56,94,78,37,59,70,28,44,40,85,57,95,72,80,81,49,68,28,63,68,46,41,48,55,52,51,43,62,73,48,44,64,46,82,62,81,80,90,62,90,85,74,78,87,77,74,84,70,84,74,76,85,77,82,78,58,73,70,64,60,51,54,52,52,56,51,54,52,53,53,52,51,51,53,51,49,54,50,50,50,53,50,51,52,53,50,54,53,52,61,60,54,73,75,58,92,79,84,86,90,77,99,61,79,62,64,60,54,52,55,50,51,52,55,50,52,54,52,53,50,54,53,65,74,76,107

Secondary structure (DSSP, 8-state):
---------------------S---TT----SHHHHHHHHHHHHT----TTPPPTT-------------------EE-TTHHHHHHHHHHHHHHHHTSTTT--TTTHHHHHHHHHHHHHH-SSHHHHHHHHHHHHHHHHHS-TTSPPPHHHHT--TT-TT-S-S--STT-STT-THHHHHHHHHHHHHTT--GGGHHHHHHHHHHHHHHH-S-HHHHHHHHHHHTT---SSPPPHHHHHHHHHHHHHHHHHHHHHHHHHHHS------SS-TTT-GGGB--SSSTT-B-HHHHHHHHHHHHSPEE-----S---------PPPPPPPHHHHHHHHHHHHHHHHHHHHHHHHHHHHHHHHHHHHTTS--------THHHHHHHHHHHHHHHHHHHHH-

Mean predicted aligned error: 19.74 Å

Nearest PDB structures (foldseek):
  3t59-assembly4_D  TM=7.663E-01  e=4.375E-08  Mus musculus
  3llk-assembly3_C  TM=7.989E-01  e=1.455E-07  Homo sapiens
  3t59-assembly2_B  TM=7.132E-01  e=3.023E-08  Mus musculus
  3t58-assembly2_B  TM=7.041E-01  e=3.166E-08  Mus musculus
  3t58-assembly4_D  TM=6.997E-01  e=8.751E-08  Mus musculus

InterPro domains:
  IPR017905 ERV/ALR sulfhydryl oxidase domain [PF04777] (178-269)
  IPR017905 ERV/ALR sulfhydryl oxidase domain [PS51324] (169-269)
  IPR036774 ERV/ALR sulfhydryl oxidase domain superfamily [G3DSA:1.20.120.310] (169-307)
  IPR036774 ERV/ALR sulfhydryl oxidase domain superfamily [SSF69000] (173-260)
  IPR039798 Sulfhydryl oxidase [PTHR22897] (39-351)

Sequence (397 aa):
MYIGPPEILASGSFASRGKKGLDSVEGGDVATGDDLLQWINKRINKRYSLKDKRPGDESDEEVTENQPPTVTTWQWQMPGTLQDVEEATAHAFAHMMDEKRMQSSSRASFIQFINLVERHHPSQRCREGSLKVLHNIAHWWPLRQPPANALKEQQLCGPGLPRGFWEICDGEGRGYSCGLWLLLHSLTVQVEDFESSVAISAINAFVSDFYECDHCHDHFFNATARNSFDSMVTRKDVVLWLWRTHNKVTEVVAQEEFKVKGNSTRKSWPLEKECPACRDSSEDALGWDEDAVYFYLMDFYRPVLRSGNNNNLRSEVVTVEKPVGVPYWAAASIAIASCGFTFATLYMRSYSLKFKYHFCHLSDNYDLFPFYLTPEHHECSRSMSTLIAISKVMYHA

Organism: Ceratodon purpureus (NCBI:txid3225)